Protein AF-0000000076127434 (afdb_homodimer)

Structure (mmCIF, N/CA/C/O backbone):
data_AF-0000000076127434-model_v1
#
loop_
_entity.id
_entity.type
_entity.pdbx_description
1 polymer 'B box-type domain-containing protein'
#
loop_
_atom_site.group_PDB
_atom_site.id
_atom_site.type_symbol
_atom_site.label_atom_id
_atom_site.label_alt_id
_atom_site.label_comp_id
_atom_site.label_asym_id
_atom_site.label_entity_id
_atom_site.label_seq_id
_atom_site.pdbx_PDB_ins_code
_atom_site.Cartn_x
_atom_site.Cartn_y
_atom_site.Cartn_z
_atom_site.occupancy
_atom_site.B_iso_or_equiv
_atom_site.auth_seq_id
_atom_site.auth_comp_id
_atom_site.auth_asym_id
_atom_site.auth_atom_id
_atom_site.pdbx_PDB_model_num
ATOM 1 N N . MET A 1 1 ? 1.426 72 14.664 1 30.75 1 MET A N 1
ATOM 2 C CA . MET A 1 1 ? 2.566 72.688 14.094 1 30.75 1 MET A CA 1
ATOM 3 C C . MET A 1 1 ? 3.863 72.25 14.789 1 30.75 1 MET A C 1
ATOM 5 O O . MET A 1 1 ? 3.891 72.125 16 1 30.75 1 MET A O 1
ATOM 9 N N . GLU A 1 2 ? 4.684 71.562 14.18 1 40.28 2 GLU A N 1
ATOM 10 C CA . GLU A 1 2 ? 6.109 71.375 14.445 1 40.28 2 GLU A CA 1
ATOM 11 C C . GLU A 1 2 ? 6.719 72.625 15.047 1 40.28 2 GLU A C 1
ATOM 13 O O . GLU A 1 2 ? 6.477 73.75 14.547 1 40.28 2 GLU A O 1
ATOM 18 N N . ASN A 1 3 ? 6.727 72.812 16.203 1 47.69 3 ASN A N 1
ATOM 19 C CA . ASN A 1 3 ? 7.582 73.938 16.578 1 47.69 3 ASN A CA 1
ATOM 20 C C . ASN A 1 3 ? 8.797 74.062 15.656 1 47.69 3 ASN A C 1
ATOM 22 O O . ASN A 1 3 ? 9.758 73.25 15.812 1 47.69 3 ASN A O 1
ATOM 26 N N . SER A 1 4 ? 8.641 74.438 14.625 1 56.78 4 SER A N 1
ATOM 27 C CA . SER A 1 4 ? 9.57 74.562 13.508 1 56.78 4 SER A CA 1
ATOM 28 C C . SER A 1 4 ? 10.703 75.562 13.836 1 56.78 4 SER A C 1
ATOM 30 O O . SER A 1 4 ? 11.773 75.438 13.227 1 56.78 4 SER A O 1
ATOM 32 N N . GLN A 1 5 ? 10.516 76.375 14.867 1 68.19 5 GLN A N 1
ATOM 33 C CA . GLN A 1 5 ? 11.602 77.312 15.039 1 68.19 5 GLN A CA 1
ATOM 34 C C . GLN A 1 5 ? 11.914 77.562 16.516 1 68.19 5 GLN A C 1
ATOM 36 O O . GLN A 1 5 ? 11.039 77.375 17.375 1 68.19 5 GLN A O 1
ATOM 41 N N . CYS A 1 6 ? 13.07 77.625 16.812 1 78.69 6 CYS A N 1
ATOM 42 C CA . CYS A 1 6 ? 13.516 78.062 18.141 1 78.69 6 CYS A CA 1
ATOM 43 C C . CYS A 1 6 ? 12.844 79.312 18.562 1 78.69 6 CYS A C 1
ATOM 45 O O . CYS A 1 6 ? 12.938 80.375 17.859 1 78.69 6 CYS A O 1
ATOM 47 N N . GLU A 1 7 ? 12.125 79.312 19.656 1 76.31 7 GLU A N 1
ATOM 48 C CA . GLU A 1 7 ? 11.297 80.438 20.078 1 76.31 7 GLU A CA 1
ATOM 49 C C . GLU A 1 7 ? 12.148 81.688 20.328 1 76.31 7 GLU A C 1
ATOM 51 O O . GLU A 1 7 ? 11.82 82.812 19.859 1 76.31 7 GLU A O 1
ATOM 56 N N . PRO A 1 8 ? 13.164 81.5 21.062 1 80.88 8 PRO A N 1
ATOM 57 C CA . PRO A 1 8 ? 14 82.688 21.25 1 80.88 8 PRO A CA 1
ATOM 58 C C . PRO A 1 8 ? 14.602 83.188 19.938 1 80.88 8 PRO A C 1
ATOM 60 O O . PRO A 1 8 ? 14.734 84.438 19.75 1 80.88 8 PRO A O 1
ATOM 63 N N . CYS A 1 9 ? 14.828 82.312 19.094 1 81 9 CYS A N 1
ATOM 64 C CA . CYS A 1 9 ? 15.391 82.688 17.797 1 81 9 CYS A CA 1
ATOM 65 C C . CYS A 1 9 ? 14.328 83.312 16.922 1 81 9 CYS A C 1
ATOM 67 O O . CYS A 1 9 ? 14.617 84.25 16.188 1 81 9 CYS A O 1
ATOM 69 N N . ARG A 1 10 ? 13.227 82.938 16.984 1 78.19 10 ARG A N 1
ATOM 70 C CA . ARG A 1 10 ? 12.133 83.5 16.234 1 78.19 10 ARG A CA 1
ATOM 71 C C . ARG A 1 10 ? 11.922 84.938 16.625 1 78.19 10 ARG A C 1
ATOM 73 O O . ARG A 1 10 ? 11.703 85.812 15.766 1 78.19 10 ARG A O 1
ATOM 80 N N . ALA A 1 11 ? 11.984 85.188 17.875 1 75.56 11 ALA A N 1
ATOM 81 C CA . ALA A 1 11 ? 11.805 86.5 18.391 1 75.56 11 ALA A CA 1
ATOM 82 C C . ALA A 1 11 ? 12.898 87.438 17.859 1 75.56 11 ALA A C 1
ATOM 84 O O . ALA A 1 11 ? 12.711 88.688 17.828 1 75.56 11 ALA A O 1
ATOM 85 N N . ARG A 1 12 ? 14 86.938 17.391 1 81.62 12 ARG A N 1
ATOM 86 C CA . ARG A 1 12 ? 15.109 87.688 16.875 1 81.62 12 ARG A CA 1
ATOM 87 C C . ARG A 1 12 ? 15.227 87.562 15.359 1 81.62 12 ARG A C 1
ATOM 89 O O . ARG A 1 12 ? 16.266 87.875 14.781 1 81.62 12 ARG A O 1
ATOM 96 N N . ASP A 1 13 ? 14.328 86.938 14.703 1 79 13 ASP A N 1
ATOM 97 C CA . ASP A 1 13 ? 14.234 86.812 13.258 1 79 13 ASP A CA 1
ATOM 98 C C . ASP A 1 13 ? 15.281 85.812 12.742 1 79 13 ASP A C 1
ATOM 100 O O . ASP A 1 13 ? 15.852 86 11.672 1 79 13 ASP A O 1
ATOM 104 N N . LYS A 1 14 ? 15.594 84.875 13.625 1 78.31 14 LYS A N 1
ATOM 105 C CA . LYS A 1 14 ? 16.438 83.75 13.203 1 78.31 14 LYS A CA 1
ATOM 106 C C . LYS A 1 14 ? 15.648 82.5 13.109 1 78.31 14 LYS A C 1
ATOM 108 O O . LYS A 1 14 ? 14.719 82.25 13.891 1 78.31 14 LYS A O 1
ATOM 113 N N . ASN A 1 15 ? 15.961 81.688 12.086 1 76.94 15 ASN A N 1
ATOM 114 C CA . ASN A 1 15 ? 15.227 80.438 11.836 1 76.94 15 ASN A CA 1
ATOM 115 C C . ASN A 1 15 ? 16.078 79.25 12.156 1 76.94 15 ASN A C 1
ATOM 117 O O . ASN A 1 15 ? 16.609 78.562 11.25 1 76.94 15 ASN A O 1
ATOM 121 N N . ASN A 1 16 ? 16.297 79 13.469 1 80 16 ASN A N 1
ATOM 122 C CA . ASN A 1 16 ? 17.016 77.75 13.852 1 80 16 ASN A CA 1
ATOM 123 C C . ASN A 1 16 ? 16.062 76.625 14.227 1 80 16 ASN A C 1
ATOM 125 O O . ASN A 1 16 ? 14.977 76.875 14.758 1 80 16 ASN A O 1
ATOM 129 N N . THR A 1 17 ? 16.438 75.5 13.922 1 80.75 17 THR A N 1
ATOM 130 C CA . THR A 1 17 ? 15.664 74.312 14.234 1 80.75 17 THR A CA 1
ATOM 131 C C . THR A 1 17 ? 15.836 73.938 15.703 1 80.75 17 THR A C 1
ATOM 133 O O . THR A 1 17 ? 16.953 73.812 16.203 1 80.75 17 THR A O 1
ATOM 136 N N . PRO A 1 18 ? 14.695 73.75 16.422 1 79.69 18 PRO A N 1
ATOM 137 C CA . PRO A 1 18 ? 14.828 73.375 17.828 1 79.69 18 PRO A CA 1
ATOM 138 C C . PRO A 1 18 ? 15.328 72 18.031 1 79.69 18 PRO A C 1
ATOM 140 O O . PRO A 1 18 ? 14.969 71.062 17.266 1 79.69 18 PRO A O 1
ATOM 143 N N . THR A 1 19 ? 16.266 71.812 18.969 1 80.06 19 THR A N 1
ATOM 144 C CA . THR A 1 19 ? 16.828 70.5 19.297 1 80.06 19 THR A CA 1
ATOM 145 C C . THR A 1 19 ? 16.453 70.062 20.703 1 80.06 19 THR A C 1
ATOM 147 O O . THR A 1 19 ? 16.422 68.875 21.016 1 80.06 19 THR A O 1
ATOM 150 N N . TYR A 1 20 ? 16.172 71.188 21.547 1 77.56 20 TYR A N 1
ATOM 151 C CA . TYR A 1 20 ? 15.852 70.875 22.938 1 77.56 20 TYR A CA 1
ATOM 152 C C . TYR A 1 20 ? 14.578 71.562 23.375 1 77.56 20 TYR A C 1
ATOM 154 O O . TYR A 1 20 ? 14.156 72.562 22.75 1 77.56 20 TYR A O 1
ATOM 162 N N . TRP A 1 21 ? 13.836 71 24.344 1 73.44 21 TRP A N 1
ATOM 163 C CA . TRP A 1 21 ? 12.656 71.625 24.984 1 73.44 21 TRP A CA 1
ATOM 164 C C . TRP A 1 21 ? 12.93 71.875 26.469 1 73.44 21 TRP A C 1
ATOM 166 O O . TRP A 1 21 ? 13.367 71 27.203 1 73.44 21 TRP A O 1
ATOM 176 N N . CYS A 1 22 ? 12.734 73.125 26.844 1 73.62 22 CYS A N 1
ATOM 177 C CA . CYS A 1 22 ? 12.836 73.5 28.266 1 73.62 22 CYS A CA 1
ATOM 178 C C . CYS A 1 22 ? 11.508 73.25 28.969 1 73.62 22 CYS A C 1
ATOM 180 O O . CYS A 1 22 ? 10.508 73.875 28.656 1 73.62 22 CYS A O 1
ATOM 182 N N . VAL A 1 23 ? 11.484 72.438 29.984 1 67.44 23 VAL A N 1
ATOM 183 C CA . VAL A 1 23 ? 10.281 72.062 30.688 1 67.44 23 VAL A CA 1
ATOM 184 C C . VAL A 1 23 ? 9.695 73.25 31.453 1 67.44 23 VAL A C 1
ATOM 186 O O . VAL A 1 23 ? 8.477 73.375 31.516 1 67.44 23 VAL A O 1
ATOM 189 N N . ILE A 1 24 ? 10.539 74 31.969 1 63.59 24 ILE A N 1
ATOM 190 C CA . ILE A 1 24 ? 10.102 75.125 32.844 1 63.59 24 ILE A CA 1
ATOM 191 C C . ILE A 1 24 ? 9.625 76.312 31.984 1 63.59 24 ILE A C 1
ATOM 193 O O . ILE A 1 24 ? 8.547 76.812 32.219 1 63.59 24 ILE A O 1
ATOM 197 N N . CYS A 1 25 ? 10.336 76.562 30.953 1 69.06 25 CYS A N 1
ATOM 198 C CA . CYS A 1 25 ? 9.984 77.688 30.125 1 69.06 25 CYS A CA 1
ATOM 199 C C . CYS A 1 25 ? 8.953 77.312 29.078 1 69.06 25 CYS A C 1
ATOM 201 O O . CYS A 1 25 ? 8.344 78.188 28.453 1 69.06 25 CYS A O 1
ATOM 203 N N . GLU A 1 26 ? 8.805 76 28.891 1 68.25 26 GLU A N 1
ATOM 204 C CA . GLU A 1 26 ? 7.918 75.5 27.859 1 68.25 26 GLU A CA 1
ATOM 205 C C . GLU A 1 26 ? 8.242 76.062 26.484 1 68.25 26 GLU A C 1
ATOM 207 O O . GLU A 1 26 ? 7.352 76.5 25.766 1 68.25 26 GLU A O 1
ATOM 212 N N . GLU A 1 27 ? 9.531 76.125 26.266 1 72.62 27 GLU A N 1
ATOM 213 C CA . GLU A 1 27 ? 9.984 76.688 25 1 72.62 27 GLU A CA 1
ATOM 214 C C . GLU A 1 27 ? 10.938 75.75 24.281 1 72.62 27 GLU A C 1
ATOM 216 O O . GLU A 1 27 ? 11.719 75 24.906 1 72.62 27 GLU A O 1
ATOM 221 N N . ALA A 1 28 ? 10.844 75.75 22.875 1 74.94 28 ALA A N 1
ATOM 222 C CA . ALA A 1 28 ? 11.781 75 22.031 1 74.94 28 ALA A CA 1
ATOM 223 C C . ALA A 1 28 ? 13.055 75.812 21.797 1 74.94 28 ALA A C 1
ATOM 225 O O . ALA A 1 28 ? 12.992 77 21.453 1 74.94 28 ALA A O 1
ATOM 226 N N . LEU A 1 29 ? 14.125 75.188 22.109 1 81 29 LEU A N 1
ATOM 227 C CA . LEU A 1 29 ? 15.414 75.812 22.016 1 81 29 LEU A CA 1
ATOM 228 C C . LEU A 1 29 ? 16.312 75.125 21.016 1 81 29 LEU A C 1
ATOM 230 O O . LEU A 1 29 ? 16.328 73.875 20.922 1 81 29 LEU A O 1
ATOM 234 N N . CYS A 1 30 ? 16.875 75.938 20.172 1 84.19 30 CYS A N 1
ATOM 235 C CA . CYS A 1 30 ? 17.922 75.375 19.312 1 84.19 30 CYS A CA 1
ATOM 236 C C . CYS A 1 30 ? 19.172 75.062 20.125 1 84.19 30 CYS A C 1
ATOM 238 O O . CYS A 1 30 ? 19.219 75.312 21.328 1 84.19 30 CYS A O 1
ATOM 240 N N . LEU A 1 31 ? 20.141 74.438 19.469 1 86.81 31 LEU A N 1
ATOM 241 C CA . LEU A 1 31 ? 21.359 74 20.172 1 86.81 31 LEU A CA 1
ATOM 242 C C . LEU A 1 31 ? 22.016 75.188 20.844 1 86.81 31 LEU A C 1
ATOM 244 O O . LEU A 1 31 ? 22.406 75.125 22.016 1 86.81 31 LEU A O 1
ATOM 248 N N . GLU A 1 32 ? 22.062 76.312 20.188 1 86.69 32 GLU A N 1
ATOM 249 C CA . GLU A 1 32 ? 22.703 77.562 20.703 1 86.69 32 GLU A CA 1
ATOM 250 C C . GLU A 1 32 ? 21.922 78.125 21.875 1 86.69 32 GLU A C 1
ATOM 252 O O . GLU A 1 32 ? 22.5 78.5 22.906 1 86.69 32 GLU A O 1
ATOM 257 N N . CYS A 1 33 ? 20.656 78.188 21.703 1 87.06 33 CYS A N 1
ATOM 258 C CA . CYS A 1 33 ? 19.812 78.75 22.75 1 87.06 33 CYS A CA 1
ATOM 259 C C . CYS A 1 33 ? 19.781 77.875 23.984 1 87.06 33 CYS A C 1
ATOM 261 O O . CYS A 1 33 ? 19.672 78.375 25.109 1 87.06 33 CYS A O 1
ATOM 263 N N . SER A 1 34 ? 19.922 76.562 23.719 1 86.69 34 SER A N 1
ATOM 264 C CA . SER A 1 34 ? 19.953 75.688 24.859 1 86.69 34 SER A CA 1
ATOM 265 C C . SER A 1 34 ? 21.219 75.875 25.688 1 86.69 34 SER A C 1
ATOM 267 O O . SER A 1 34 ? 21.172 75.812 26.906 1 86.69 34 SER A O 1
ATOM 269 N N . GLU A 1 35 ? 22.234 76.125 24.984 1 86.56 35 GLU A N 1
ATOM 270 C CA . GLU A 1 35 ? 23.484 76.375 25.688 1 86.56 35 GLU A CA 1
ATOM 271 C C . GLU A 1 35 ? 23.391 77.688 26.5 1 86.56 35 GLU A C 1
ATOM 273 O O . GLU A 1 35 ? 23.875 77.75 27.641 1 86.56 35 GLU A O 1
ATOM 278 N N . HIS A 1 36 ? 22.781 78.625 25.953 1 85.94 36 HIS A N 1
ATOM 279 C CA . HIS A 1 36 ? 22.578 79.875 26.688 1 85.94 36 HIS A CA 1
ATOM 280 C C . HIS A 1 36 ? 21.656 79.688 27.875 1 85.94 36 HIS A C 1
ATOM 282 O O . HIS A 1 36 ? 21.906 80.25 28.953 1 85.94 36 HIS A O 1
ATOM 288 N N . HIS A 1 37 ? 20.625 78.875 27.75 1 83.31 37 HIS A N 1
ATOM 289 C CA . HIS A 1 37 ? 19.656 78.562 28.797 1 83.31 37 HIS A CA 1
ATOM 290 C C . HIS A 1 37 ? 20.328 77.875 29.969 1 83.31 37 HIS A C 1
ATOM 292 O O . HIS A 1 37 ? 20 78.125 31.125 1 83.31 37 HIS A O 1
ATOM 298 N N . ARG A 1 38 ? 21.328 77.125 29.656 1 85.06 38 ARG A N 1
ATOM 299 C CA . ARG A 1 38 ? 22.031 76.312 30.672 1 85.06 38 ARG A CA 1
ATOM 300 C C . ARG A 1 38 ? 23 77.188 31.453 1 85.06 38 ARG A C 1
ATOM 302 O O . ARG A 1 38 ? 23.344 76.875 32.594 1 85.06 38 ARG A O 1
ATOM 309 N N . VAL A 1 39 ? 23.328 78.312 30.859 1 82.19 39 VAL A N 1
ATOM 310 C CA . VAL A 1 39 ? 24.359 79.125 31.484 1 82.19 39 VAL A CA 1
ATOM 311 C C . VAL A 1 39 ? 23.703 80.25 32.281 1 82.19 39 VAL A C 1
ATOM 313 O O . VAL A 1 39 ? 24.281 80.75 33.25 1 82.19 39 VAL A O 1
ATOM 316 N N . GLN A 1 40 ? 22.531 80.562 31.938 1 80.38 40 GLN A N 1
ATOM 317 C CA . GLN A 1 40 ? 21.844 81.625 32.656 1 80.38 40 GLN A CA 1
ATOM 318 C C . GLN A 1 40 ? 21.422 81.188 34.062 1 80.38 40 GLN A C 1
ATOM 320 O O . GLN A 1 40 ? 20.906 80.125 34.219 1 80.38 40 GLN A O 1
ATOM 325 N N . LYS A 1 41 ? 21.625 82.062 35.062 1 79 41 LYS A N 1
ATOM 326 C CA . LYS A 1 41 ? 21.297 81.75 36.438 1 79 41 LYS A CA 1
ATOM 327 C C . LYS A 1 41 ? 19.797 81.5 36.594 1 79 41 LYS A C 1
ATOM 329 O O . LYS A 1 41 ? 19.422 80.562 37.344 1 79 41 LYS A O 1
ATOM 334 N N . ILE A 1 42 ? 18.906 82.062 35.875 1 79.94 42 ILE A N 1
ATOM 335 C CA . ILE A 1 42 ? 17.453 81.938 36.031 1 79.94 42 ILE A CA 1
ATOM 336 C C . ILE A 1 42 ? 16.953 80.625 35.406 1 79.94 42 ILE A C 1
ATOM 338 O O . ILE A 1 42 ? 15.953 80.062 35.875 1 79.94 42 ILE A O 1
ATOM 342 N N . SER A 1 43 ? 17.781 80.125 34.438 1 78.62 43 SER A N 1
ATOM 343 C CA . SER A 1 43 ? 17.234 79 33.719 1 78.62 43 SER A CA 1
ATOM 344 C C . SER A 1 43 ? 18.156 77.75 33.812 1 78.62 43 SER A C 1
ATOM 346 O O . SER A 1 43 ? 17.828 76.688 33.312 1 78.62 43 SER A O 1
ATOM 348 N N . ARG A 1 44 ? 19.234 77.875 34.469 1 80.62 44 ARG A N 1
ATOM 349 C CA . ARG A 1 44 ? 20.234 76.875 34.562 1 80.62 44 ARG A CA 1
ATOM 350 C C . ARG A 1 44 ? 19.672 75.562 35.188 1 80.62 44 ARG A C 1
ATOM 352 O O . ARG A 1 44 ? 20.109 74.5 34.875 1 80.62 44 ARG A O 1
ATOM 359 N N . SER A 1 45 ? 18.734 75.75 36.031 1 75 45 SER A N 1
ATOM 360 C CA . SER A 1 45 ? 18.156 74.625 36.719 1 75 45 SER A CA 1
ATOM 361 C C . SER A 1 45 ? 17.031 74 35.875 1 75 45 SER A C 1
ATOM 363 O O . SER A 1 45 ? 16.469 72.938 36.281 1 75 45 SER A O 1
ATOM 365 N N . HIS A 1 46 ? 16.781 74.625 34.812 1 75.38 46 HIS A N 1
ATOM 366 C CA . HIS A 1 46 ? 15.695 74.062 34 1 75.38 46 HIS A CA 1
ATOM 367 C C . HIS A 1 46 ? 16.109 72.812 33.312 1 75.38 46 HIS A C 1
ATOM 369 O O . HIS A 1 46 ? 17.25 72.688 32.844 1 75.38 46 HIS A O 1
ATOM 375 N N . GLU A 1 47 ? 15.312 71.812 33.312 1 72.06 47 GLU A N 1
ATOM 376 C CA . GLU A 1 47 ? 15.57 70.562 32.625 1 72.06 47 GLU A CA 1
ATOM 377 C C . GLU A 1 47 ? 15.273 70.688 31.125 1 72.06 47 GLU A C 1
ATOM 379 O O . GLU A 1 47 ? 14.164 71.062 30.734 1 72.06 47 GLU A O 1
ATOM 384 N N . LEU A 1 48 ? 16.406 70.5 30.344 1 73.81 48 LEU A N 1
ATOM 385 C CA . LEU A 1 48 ? 16.266 70.562 28.891 1 73.81 48 LEU A CA 1
ATOM 386 C C . LEU A 1 48 ? 16.156 69.125 28.328 1 73.81 48 LEU A C 1
ATOM 388 O O . LEU A 1 48 ? 17 68.25 28.625 1 73.81 48 LEU A O 1
ATOM 392 N N . LEU A 1 49 ? 15.055 68.812 27.75 1 69.06 49 LEU A N 1
ATOM 393 C CA . LEU A 1 49 ? 14.805 67.5 27.156 1 69.06 49 LEU A CA 1
ATOM 394 C C . LEU A 1 49 ? 15.031 67.5 25.656 1 69.06 49 LEU A C 1
ATOM 396 O O . LEU A 1 49 ? 14.906 68.562 25.016 1 69.06 49 LEU A O 1
ATOM 400 N N . ASP A 1 50 ? 15.617 66.438 25.172 1 69.88 50 ASP A N 1
ATOM 401 C CA . ASP A 1 50 ? 15.711 66.312 23.719 1 69.88 50 ASP A CA 1
ATOM 402 C C . ASP A 1 50 ? 14.359 66.562 23.047 1 69.88 50 ASP A C 1
ATOM 404 O O . ASP A 1 50 ? 13.344 66 23.484 1 69.88 50 ASP A O 1
ATOM 408 N N . ILE A 1 51 ? 14.43 67.562 22.219 1 62.44 51 ILE A N 1
ATOM 409 C CA . ILE A 1 51 ? 13.188 68 21.594 1 62.44 51 ILE A CA 1
ATOM 410 C C . ILE A 1 51 ? 12.43 66.75 21.047 1 62.44 51 ILE A C 1
ATOM 412 O O . ILE A 1 51 ? 11.203 66.812 20.953 1 62.44 51 ILE A O 1
ATOM 416 N N . LYS A 1 52 ? 13.398 65.812 20.734 1 60.59 52 LYS A N 1
ATOM 417 C CA . LYS A 1 52 ? 12.773 64.562 20.25 1 60.59 52 LYS A CA 1
ATOM 418 C C . LYS A 1 52 ? 11.992 63.844 21.344 1 60.59 52 LYS A C 1
ATOM 420 O O . LYS A 1 52 ? 11.062 63.094 21.062 1 60.59 52 LYS A O 1
ATOM 425 N N . ILE A 1 53 ? 12.492 64.125 22.547 1 53.19 53 ILE A N 1
ATOM 426 C CA . ILE A 1 53 ? 11.891 63.469 23.703 1 53.19 53 ILE A CA 1
ATOM 427 C C . ILE A 1 53 ? 10.859 64.375 24.344 1 53.19 53 ILE A C 1
ATOM 429 O O . ILE A 1 53 ? 10.25 64.062 25.359 1 53.19 53 ILE A O 1
ATOM 433 N N . LYS A 1 54 ? 10.812 65.562 23.953 1 49.16 54 LYS A N 1
ATOM 434 C CA . LYS A 1 54 ? 9.922 66.625 24.5 1 49.16 54 LYS A CA 1
ATOM 435 C C . LYS A 1 54 ? 8.594 66 24.938 1 49.16 54 LYS A C 1
ATOM 437 O O . LYS A 1 54 ? 7.965 65.25 24.188 1 49.16 54 LYS A O 1
ATOM 442 N N . PRO A 1 55 ? 8.445 65.812 26.125 1 46.38 55 PRO A N 1
ATOM 443 C CA . PRO A 1 55 ? 7.059 65.5 26.453 1 46.38 55 PRO A CA 1
ATOM 444 C C . PRO A 1 55 ? 6.062 66.125 25.484 1 46.38 55 PRO A C 1
ATOM 446 O O . PRO A 1 55 ? 4.891 65.75 25.453 1 46.38 55 PRO A O 1
ATOM 449 N N . MET A 1 56 ? 6.527 67.312 25.109 1 43.44 56 MET A N 1
ATOM 450 C CA . MET A 1 56 ? 5.648 68.125 24.297 1 43.44 56 MET A CA 1
ATOM 451 C C . MET A 1 56 ? 5.281 67.438 22.984 1 43.44 56 MET A C 1
ATOM 453 O O . MET A 1 56 ? 4.477 67.938 22.203 1 43.44 56 MET A O 1
ATOM 457 N N . ASN A 1 57 ? 6.168 66.625 22.641 1 41.16 57 ASN A N 1
ATOM 458 C CA . ASN A 1 57 ? 5.609 66 21.453 1 41.16 57 ASN A CA 1
ATOM 459 C C . ASN A 1 57 ? 4.223 65.438 21.719 1 41.16 57 ASN A C 1
ATOM 461 O O . ASN A 1 57 ? 3.727 64.625 20.953 1 41.16 57 ASN A O 1
ATOM 465 N N . ILE A 1 58 ? 4.043 65.312 22.922 1 44.31 58 ILE A N 1
ATOM 466 C CA . ILE A 1 58 ? 2.621 65.312 23.234 1 44.31 58 ILE A CA 1
ATOM 467 C C . ILE A 1 58 ? 1.94 66.438 22.516 1 44.31 58 ILE A C 1
ATOM 469 O O . ILE A 1 58 ? 2.207 67.625 22.828 1 44.31 58 ILE A O 1
ATOM 473 N N . ASN A 1 59 ? 2.094 66.625 21.453 1 41 59 ASN A N 1
ATOM 474 C CA . ASN A 1 59 ? 1.091 67.562 20.875 1 41 59 ASN A CA 1
ATOM 475 C C . ASN A 1 59 ? -0.04 67.812 21.859 1 41 59 ASN A C 1
ATOM 477 O O . ASN A 1 59 ? -1.131 67.25 21.734 1 41 59 ASN A O 1
ATOM 481 N N . ILE A 1 60 ? 0.132 67.625 22.938 1 43.19 60 ILE A N 1
ATOM 482 C CA . ILE A 1 60 ? -0.889 68.125 23.859 1 43.19 60 ILE A CA 1
ATOM 483 C C . ILE A 1 60 ? -1.247 69.562 23.516 1 43.19 60 ILE A C 1
ATOM 485 O O . ILE A 1 60 ? -2.08 70.188 24.188 1 43.19 60 ILE A O 1
ATOM 489 N N . SER A 1 61 ? -0.224 70.188 23.125 1 41.53 61 SER A N 1
ATOM 490 C CA . SER A 1 61 ? -0.455 71.562 22.656 1 41.53 61 SER A CA 1
ATOM 491 C C . SER A 1 61 ? -1.74 71.625 21.844 1 41.53 61 SER A C 1
ATOM 493 O O . SER A 1 61 ? -2.143 72.75 21.422 1 41.53 61 SER A O 1
ATOM 495 N N . ASP A 1 62 ? -1.906 70.688 21.109 1 47.34 62 ASP A N 1
ATOM 496 C CA . ASP A 1 62 ? -3.111 70.688 20.281 1 47.34 62 ASP A CA 1
ATOM 497 C C . ASP A 1 62 ? -4.359 70.875 21.141 1 47.34 62 ASP A C 1
ATOM 499 O O . ASP A 1 62 ? -5.469 70.562 20.719 1 47.34 62 ASP A O 1
ATOM 503 N N . GLN A 1 63 ? -4.012 71.188 22.281 1 55.41 63 GLN A N 1
ATOM 504 C CA . GLN A 1 63 ? -5.039 71.562 23.25 1 55.41 63 GLN A CA 1
ATOM 505 C C . GLN A 1 63 ? -5.758 72.875 22.828 1 55.41 63 GLN A C 1
ATOM 507 O O . GLN A 1 63 ? -5.871 73.812 23.625 1 55.41 63 GLN A O 1
ATOM 512 N N . ARG A 1 64 ? -5.453 72.875 21.672 1 67.25 64 ARG A N 1
ATOM 513 C CA . ARG A 1 64 ? -6.211 74 21.141 1 67.25 64 ARG A CA 1
ATOM 514 C C . ARG A 1 64 ? -7.586 73.562 20.656 1 67.25 64 ARG A C 1
ATOM 516 O O . ARG A 1 64 ? -7.777 72.375 20.312 1 67.25 64 ARG A O 1
ATOM 523 N N . CYS A 1 65 ? -8.258 74.312 20.828 1 76.62 65 CYS A N 1
ATOM 524 C CA . CYS A 1 65 ? -9.648 74.062 20.484 1 76.62 65 CYS A CA 1
ATOM 525 C C . CYS A 1 65 ? -9.797 73.875 18.969 1 76.62 65 CYS A C 1
ATOM 527 O O . CYS A 1 65 ? -9.484 74.75 18.188 1 76.62 65 CYS A O 1
ATOM 529 N N . SER A 1 66 ? -10.117 72.75 18.562 1 72.38 66 SER A N 1
ATOM 530 C CA . SER A 1 66 ? -10.312 72.438 17.141 1 72.38 66 SER A CA 1
ATOM 531 C C . SER A 1 66 ? -11.484 73.188 16.562 1 72.38 66 SER A C 1
ATOM 533 O O . SER A 1 66 ? -11.531 73.438 15.359 1 72.38 66 SER A O 1
ATOM 535 N N . GLU A 1 67 ? -12.359 73.625 17.375 1 79.62 67 GLU A N 1
ATOM 536 C CA . GLU A 1 67 ? -13.57 74.312 16.938 1 79.62 67 GLU A CA 1
ATOM 537 C C . GLU A 1 67 ? -13.305 75.75 16.703 1 79.62 67 GLU A C 1
ATOM 539 O O . GLU A 1 67 ? -13.961 76.375 15.883 1 79.62 67 GLU A O 1
ATOM 544 N N . HIS A 1 68 ? -12.336 76.312 17.484 1 81.19 68 HIS A N 1
ATOM 545 C CA . HIS A 1 68 ? -12.156 77.75 17.453 1 81.19 68 HIS A CA 1
ATOM 546 C C . HIS A 1 68 ? -10.711 78.125 17.125 1 81.19 68 HIS A C 1
ATOM 548 O O . HIS A 1 68 ? -9.969 78.562 18.016 1 81.19 68 HIS A O 1
ATOM 554 N N . ASP A 1 69 ? -10.312 78.125 15.867 1 74.38 69 ASP A N 1
ATOM 555 C CA . ASP A 1 69 ? -9.07 78.625 15.258 1 74.38 69 ASP A CA 1
ATOM 556 C C . ASP A 1 69 ? -7.863 78.25 16.109 1 74.38 69 ASP A C 1
ATOM 558 O O . ASP A 1 69 ? -6.996 79.062 16.391 1 74.38 69 ASP A O 1
ATOM 562 N N . ASN A 1 70 ? -7.977 77.25 16.781 1 71.44 70 ASN A N 1
ATOM 563 C CA . ASN A 1 70 ? -6.844 76.688 17.5 1 71.44 70 ASN A CA 1
ATOM 564 C C . ASN A 1 70 ? -6.496 77.5 18.734 1 71.44 70 ASN A C 1
ATOM 566 O O . ASN A 1 70 ? -5.316 77.688 19.031 1 71.44 70 ASN A O 1
ATOM 570 N N . LEU A 1 71 ? -7.504 78 19.438 1 77.31 71 LEU A N 1
ATOM 571 C CA . LEU A 1 71 ? -7.305 78.75 20.688 1 77.31 71 LEU A CA 1
ATOM 572 C C . LEU A 1 71 ? -6.887 77.75 21.797 1 77.31 71 LEU A C 1
ATOM 574 O O . LEU A 1 71 ? -7.289 76.625 21.812 1 77.31 71 LEU A O 1
ATOM 578 N N . PRO A 1 72 ? -5.996 78.312 22.656 1 76.75 72 PRO A N 1
ATOM 579 C CA . PRO A 1 72 ? -5.605 77.438 23.797 1 76.75 72 PRO A CA 1
ATOM 580 C C . PRO A 1 72 ? -6.766 77.188 24.75 1 76.75 72 PRO A C 1
ATOM 582 O O . PRO A 1 72 ? -7.688 78 24.859 1 76.75 72 PRO A O 1
ATOM 585 N N . PHE A 1 73 ? -6.656 76 25.328 1 82.38 73 PHE A N 1
ATOM 586 C CA . PHE A 1 73 ? -7.645 75.625 26.344 1 82.38 73 PHE A CA 1
ATOM 587 C C . PHE A 1 73 ? -7.316 76.312 27.656 1 82.38 73 PHE A C 1
ATOM 589 O O . PHE A 1 73 ? -6.328 76 28.312 1 82.38 73 PHE A O 1
ATOM 596 N N . GLU A 1 74 ? -8.148 77.25 28.016 1 84.25 74 GLU A N 1
ATOM 597 C CA . GLU A 1 74 ? -7.895 78 29.234 1 84.25 74 GLU A CA 1
ATOM 598 C C . GLU A 1 74 ? -8.852 77.625 30.344 1 84.25 74 GLU A C 1
ATOM 600 O O . GLU A 1 74 ? -8.602 77.875 31.516 1 84.25 74 GLU A O 1
ATOM 605 N N . TYR A 1 75 ? -9.883 76.938 29.922 1 89.06 75 TYR A N 1
ATOM 606 C CA . TYR A 1 75 ? -10.914 76.625 30.906 1 89.06 75 TYR A CA 1
ATOM 607 C C . TYR A 1 75 ? -11.289 75.188 30.844 1 89.06 75 TYR A C 1
ATOM 609 O O . TYR A 1 75 ? -10.977 74.5 29.875 1 89.06 75 TYR A O 1
ATOM 617 N N . PHE A 1 76 ? -11.75 74.688 31.938 1 90.81 76 PHE A N 1
ATOM 618 C CA . PHE A 1 76 ? -12.289 73.312 32.062 1 90.81 76 PHE A CA 1
ATOM 619 C C . PHE A 1 76 ? -13.727 73.375 32.531 1 90.81 76 PHE A C 1
ATOM 621 O O . PHE A 1 76 ? -14.031 74 33.562 1 90.81 76 PHE A O 1
ATOM 628 N N . CYS A 1 77 ? -14.633 72.875 31.734 1 91.06 77 CYS A N 1
ATOM 629 C CA . CYS A 1 77 ? -16.031 72.75 32.125 1 91.06 77 CYS A CA 1
ATOM 630 C C . CYS A 1 77 ? -16.266 71.438 32.906 1 91.06 77 CYS A C 1
ATOM 632 O O . CYS A 1 77 ? -16.219 70.375 32.344 1 91.06 77 CYS A O 1
ATOM 634 N N . VAL A 1 78 ? -16.578 71.5 34.156 1 87.31 78 VAL A N 1
ATOM 635 C CA . VAL A 1 78 ? -16.766 70.312 35.031 1 87.31 78 VAL A CA 1
ATOM 636 C C . VAL A 1 78 ? -18.062 69.625 34.656 1 87.31 78 VAL A C 1
ATOM 638 O O . VAL A 1 78 ? -18.109 68.375 34.688 1 87.31 78 VAL A O 1
ATOM 641 N N . ASP A 1 79 ? -18.984 70.375 34.219 1 87.62 79 ASP A N 1
ATOM 642 C CA . ASP A 1 79 ? -20.297 69.812 33.906 1 87.62 79 ASP A CA 1
ATOM 643 C C . ASP A 1 79 ? -20.203 68.938 32.688 1 87.62 79 ASP A C 1
ATOM 645 O O . ASP A 1 79 ? -20.859 67.875 32.625 1 87.62 79 ASP A O 1
ATOM 649 N N . HIS A 1 80 ? -19.422 69.25 31.734 1 87.31 80 HIS A N 1
ATOM 650 C CA . HIS A 1 80 ? -19.312 68.5 30.516 1 87.31 80 HIS A CA 1
ATOM 651 C C . HIS A 1 80 ? -18.016 67.688 30.469 1 87.31 80 HIS A C 1
ATOM 653 O O . HIS A 1 80 ? -17.75 66.938 29.516 1 87.31 80 HIS A O 1
ATOM 659 N N . ASP A 1 81 ? -17.203 67.875 31.469 1 84.75 81 ASP A N 1
ATOM 660 C CA . ASP A 1 81 ? -15.914 67.188 31.547 1 84.75 81 ASP A CA 1
ATOM 661 C C . ASP A 1 81 ? -15.109 67.375 30.266 1 84.75 81 ASP A C 1
ATOM 663 O O . ASP A 1 81 ? -14.672 66.438 29.641 1 84.75 81 ASP A O 1
ATOM 667 N N . SER A 1 82 ? -14.984 68.75 29.938 1 84.69 82 SER A N 1
ATOM 668 C CA . SER A 1 82 ? -14.32 69.062 28.672 1 84.69 82 SER A CA 1
ATOM 669 C C . SER A 1 82 ? -13.508 70.312 28.766 1 84.69 82 SER A C 1
ATOM 671 O O . SER A 1 82 ? -13.867 71.25 29.5 1 84.69 82 SER A O 1
ATOM 673 N N . LEU A 1 83 ? -12.391 70.25 28.016 1 85.31 83 LEU A N 1
ATOM 674 C CA . LEU A 1 83 ? -11.586 71.5 27.891 1 85.31 83 LEU A CA 1
ATOM 675 C C . LEU A 1 83 ? -12.273 72.5 26.969 1 85.31 83 LEU A C 1
ATOM 677 O O . LEU A 1 83 ? -12.906 72.125 25.984 1 85.31 83 LEU A O 1
ATOM 681 N N . CYS A 1 84 ? -12.188 73.75 27.469 1 85.81 84 CYS A N 1
ATOM 682 C CA . CYS A 1 84 ? -12.859 74.812 26.688 1 85.81 84 CYS A CA 1
ATOM 683 C C . CYS A 1 84 ? -11.93 76 26.484 1 85.81 84 CYS A C 1
ATOM 685 O O . CYS A 1 84 ? -11.156 76.375 27.359 1 85.81 84 CYS A O 1
ATOM 687 N N . CYS A 1 85 ? -12.016 76.562 25.234 1 86.12 85 CYS A N 1
ATOM 688 C CA . CYS A 1 85 ? -11.359 77.812 25 1 86.12 85 CYS A CA 1
ATOM 689 C C . CYS A 1 85 ? -12.266 79 25.375 1 86.12 85 CYS A C 1
ATOM 691 O O . CYS A 1 85 ? -13.383 78.75 25.859 1 86.12 85 CYS A O 1
ATOM 693 N N . LYS A 1 86 ? -11.758 80.188 25.25 1 87.25 86 LYS A N 1
ATOM 694 C CA . LYS A 1 86 ? -12.523 81.375 25.641 1 87.25 86 LYS A CA 1
ATOM 695 C C . LYS A 1 86 ? -13.82 81.5 24.828 1 87.25 86 LYS A C 1
ATOM 697 O O . LYS A 1 86 ? -14.867 81.812 25.375 1 87.25 86 LYS A O 1
ATOM 702 N N . GLU A 1 87 ? -13.719 81.062 23.594 1 90.38 87 GLU A N 1
ATOM 703 C CA . GLU A 1 87 ? -14.891 81.188 22.719 1 90.38 87 GLU A CA 1
ATOM 704 C C . GLU A 1 87 ? -15.898 80.062 23.031 1 90.38 87 GLU A C 1
ATOM 706 O O . GLU A 1 87 ? -17.109 80.312 23 1 90.38 87 GLU A O 1
ATOM 711 N N . CYS A 1 88 ? -15.414 78.938 23.406 1 89.44 88 CYS A N 1
ATOM 712 C CA . CYS A 1 88 ? -16.281 77.812 23.797 1 89.44 88 CYS A CA 1
ATOM 713 C C . CYS A 1 88 ? -17.094 78.125 25.031 1 89.44 88 CYS A C 1
ATOM 715 O O . CYS A 1 88 ? -18.281 77.812 25.109 1 89.44 88 CYS A O 1
ATOM 717 N N . GLN A 1 89 ? -16.484 78.812 25.922 1 86.38 89 GLN A N 1
ATOM 718 C CA . GLN A 1 89 ? -17.141 79.188 27.172 1 86.38 89 GLN A CA 1
ATOM 719 C C . GLN A 1 89 ? -18.359 80.062 26.938 1 86.38 89 GLN A C 1
ATOM 721 O O . GLN A 1 89 ? -19.391 79.938 27.578 1 86.38 89 GLN A O 1
ATOM 726 N N . VAL A 1 90 ? -18.156 80.875 25.906 1 87.94 90 VAL A N 1
ATOM 727 C CA . VAL A 1 90 ? -19.219 81.875 25.641 1 87.94 90 VAL A CA 1
ATOM 728 C C . VAL A 1 90 ? -20.281 81.25 24.75 1 87.94 90 VAL A C 1
ATOM 730 O O . VAL A 1 90 ? -21.469 81.562 24.844 1 87.94 90 VAL A O 1
ATOM 733 N N . GLU A 1 91 ? -19.906 80.312 23.953 1 88.88 91 GLU A N 1
ATOM 734 C CA . GLU A 1 91 ? -20.828 79.812 22.938 1 88.88 91 GLU A CA 1
ATOM 735 C C . GLU A 1 91 ? -21.516 78.5 23.422 1 88.88 91 GLU A C 1
ATOM 737 O O . GLU A 1 91 ? -22.75 78.438 23.438 1 88.88 91 GLU A O 1
ATOM 742 N N . SER A 1 92 ? -20.781 77.562 23.844 1 86.62 92 SER A N 1
ATOM 743 C CA . SER A 1 92 ? -21.344 76.25 24.078 1 86.62 92 SER A CA 1
ATOM 744 C C . SER A 1 92 ? -21.469 75.938 25.578 1 86.62 92 SER A C 1
ATOM 746 O O . SER A 1 92 ? -22.219 75.062 25.969 1 86.62 92 SER A O 1
ATOM 748 N N . HIS A 1 93 ? -20.719 76.688 26.422 1 86.75 93 HIS A N 1
ATOM 749 C CA . HIS A 1 93 ? -20.734 76.375 27.844 1 86.75 93 HIS A CA 1
ATOM 750 C C . HIS A 1 93 ? -21.234 77.562 28.672 1 86.75 93 HIS A C 1
ATOM 752 O O . HIS A 1 93 ? -20.875 77.75 29.844 1 86.75 93 HIS A O 1
ATOM 758 N N . ARG A 1 94 ? -21.938 78.438 28.016 1 84.38 94 ARG A N 1
ATOM 759 C CA . ARG A 1 94 ? -22.422 79.688 28.656 1 84.38 94 ARG A CA 1
ATOM 760 C C . ARG A 1 94 ? -23.312 79.312 29.844 1 84.38 94 ARG A C 1
ATOM 762 O O . ARG A 1 94 ? -23.281 80 30.875 1 84.38 94 ARG A O 1
ATOM 769 N N . SER A 1 95 ? -24.016 78.312 29.656 1 87.12 95 SER A N 1
ATOM 770 C CA . SER A 1 95 ? -25 77.938 30.672 1 87.12 95 SER A CA 1
ATOM 771 C C . SER A 1 95 ? -24.422 77.062 31.734 1 87.12 95 SER A C 1
ATOM 773 O O . SER A 1 95 ? -25.094 76.688 32.719 1 87.12 95 SER A O 1
ATOM 775 N N . CYS A 1 96 ? -23.156 76.75 31.547 1 88.25 96 CYS A N 1
ATOM 776 C CA . CYS A 1 96 ? -22.547 75.875 32.531 1 88.25 96 CYS A CA 1
ATOM 777 C C . CYS A 1 96 ? -22.172 76.625 33.812 1 88.25 96 CYS A C 1
ATOM 779 O O . CYS A 1 96 ? -21.719 77.75 33.75 1 88.25 96 CYS A O 1
ATOM 781 N N . GLN A 1 97 ? -22.453 76 34.906 1 84.44 97 GLN A N 1
ATOM 782 C CA . GLN A 1 97 ? -22.297 76.688 36.188 1 84.44 97 GLN A CA 1
ATOM 783 C C . GLN A 1 97 ? -20.906 76.438 36.781 1 84.44 97 GLN A C 1
ATOM 785 O O . GLN A 1 97 ? -20.406 77.312 37.531 1 84.44 97 GLN A O 1
ATOM 790 N N . LYS A 1 98 ? -20.266 75.438 36.406 1 90.56 98 LYS A N 1
ATOM 791 C CA . LYS A 1 98 ? -18.984 75.062 37.031 1 90.56 98 LYS A CA 1
ATOM 792 C C . LYS A 1 98 ? -17.859 75.125 36 1 90.56 98 LYS A C 1
ATOM 794 O O . LYS A 1 98 ? -17.422 74.062 35.531 1 90.56 98 LYS A O 1
ATOM 799 N N . ILE A 1 99 ? -17.469 76.25 35.656 1 91 99 ILE A N 1
ATOM 800 C CA . ILE A 1 99 ? -16.328 76.438 34.781 1 91 99 ILE A CA 1
ATOM 801 C C . ILE A 1 99 ? -15.156 77.062 35.531 1 91 99 ILE A C 1
ATOM 803 O O . ILE A 1 99 ? -15.336 77.938 36.344 1 91 99 ILE A O 1
ATOM 807 N N . MET A 1 100 ? -14.109 76.375 35.438 1 90.19 100 MET A N 1
ATOM 808 C CA . MET A 1 100 ? -12.922 76.875 36.125 1 90.19 100 MET A CA 1
ATOM 809 C C . MET A 1 100 ? -11.727 76.938 35.188 1 90.19 100 MET A C 1
ATOM 811 O O . MET A 1 100 ? -11.75 76.375 34.125 1 90.19 100 MET A O 1
ATOM 815 N N . SER A 1 101 ? -10.711 77.75 35.625 1 90 101 SER A N 1
ATOM 816 C CA . SER A 1 101 ? -9.492 77.875 34.812 1 90 101 SER A CA 1
ATOM 817 C C . SER A 1 101 ? -8.727 76.562 34.844 1 90 101 SER A C 1
ATOM 819 O O . SER A 1 101 ? -8.766 75.812 35.844 1 90 101 SER A O 1
ATOM 821 N N . VAL A 1 102 ? -8.047 76.25 33.75 1 87.75 102 VAL A N 1
ATOM 822 C CA . VAL A 1 102 ? -7.266 75 33.656 1 87.75 102 VAL A CA 1
ATOM 823 C C . VAL A 1 102 ? -6.207 75 34.75 1 87.75 102 VAL A C 1
ATOM 825 O O . VAL A 1 102 ? -5.887 73.938 35.281 1 87.75 102 VAL A O 1
ATOM 828 N N . ASP A 1 103 ? -5.746 76.125 35.156 1 85.12 103 ASP A N 1
ATOM 829 C CA . ASP A 1 103 ? -4.727 76.188 36.188 1 85.12 103 ASP A CA 1
ATOM 830 C C . ASP A 1 103 ? -5.27 75.75 37.562 1 85.12 103 ASP A C 1
ATOM 832 O O . ASP A 1 103 ? -4.559 75.062 38.312 1 85.12 103 ASP A O 1
ATOM 836 N N . ILE A 1 104 ? -6.512 76 37.781 1 90.19 104 ILE A N 1
ATOM 837 C CA . ILE A 1 104 ? -7.145 75.562 39.031 1 90.19 104 ILE A CA 1
ATOM 838 C C . ILE A 1 104 ? -7.535 74.125 38.938 1 90.19 104 ILE A C 1
ATOM 840 O O . ILE A 1 104 ? -7.32 73.375 39.906 1 90.19 104 ILE A O 1
ATOM 844 N N . ALA A 1 105 ? -8.008 73.812 37.812 1 89.31 105 ALA A N 1
ATOM 845 C CA . ALA A 1 105 ? -8.5 72.438 37.625 1 89.31 105 ALA A CA 1
ATOM 846 C C . ALA A 1 105 ? -7.359 71.438 37.656 1 89.31 105 ALA A C 1
ATOM 848 O O . ALA A 1 105 ? -7.559 70.25 38.031 1 89.31 105 ALA A O 1
ATOM 849 N N . SER A 1 106 ? -6.18 71.812 37.281 1 89.75 106 SER A N 1
ATOM 850 C CA . SER A 1 106 ? -5.047 70.875 37.125 1 89.75 106 SER A CA 1
ATOM 851 C C . SER A 1 106 ? -4.352 70.625 38.469 1 89.75 106 SER A C 1
ATOM 853 O O . SER A 1 106 ? -3.531 69.75 38.594 1 89.75 106 SER A O 1
ATOM 855 N N . LYS A 1 107 ? -4.742 71.438 39.406 1 90.88 107 LYS A N 1
ATOM 856 C CA . LYS A 1 107 ? -4.023 71.312 40.656 1 90.88 107 LYS A CA 1
ATOM 857 C C . LYS A 1 107 ? -4.184 69.938 41.281 1 90.88 107 LYS A C 1
ATOM 859 O O . LYS A 1 107 ? -5.305 69.5 41.5 1 90.88 107 LYS A O 1
ATOM 864 N N . GLY A 1 108 ? -3.059 69.188 41.5 1 90.62 108 GLY A N 1
ATOM 865 C CA . GLY A 1 108 ? -3.018 67.938 42.188 1 90.62 108 GLY A CA 1
ATOM 866 C C . GLY A 1 108 ? -3.385 66.75 41.281 1 90.62 108 GLY A C 1
ATOM 867 O O . GLY A 1 108 ? -3.701 65.688 41.75 1 90.62 108 GLY A O 1
ATOM 868 N N . ILE A 1 109 ? -3.416 67 40 1 90.38 109 ILE A N 1
ATOM 869 C CA . ILE A 1 109 ? -3.881 66 39.031 1 90.38 109 ILE A CA 1
ATOM 870 C C . ILE A 1 109 ? -2.943 64.75 39.062 1 90.38 109 ILE A C 1
ATOM 872 O O . ILE A 1 109 ? -3.381 63.625 38.875 1 90.38 109 ILE A O 1
ATOM 876 N N . LYS A 1 110 ? -1.716 65 39.281 1 89.38 110 LYS A N 1
ATOM 877 C CA . LYS A 1 110 ? -0.74 63.906 39.25 1 89.38 110 LYS A CA 1
ATOM 878 C C . LYS A 1 110 ? -1.009 62.906 40.344 1 89.38 110 LYS A C 1
ATOM 880 O O . LYS A 1 110 ? -0.653 61.719 40.219 1 89.38 110 LYS A O 1
ATOM 885 N N . SER A 1 111 ? -1.585 63.375 41.469 1 91.12 111 SER A N 1
ATOM 886 C CA . SER A 1 111 ? -1.933 62.5 42.562 1 91.12 111 SER A CA 1
ATOM 887 C C . SER A 1 111 ? -3.406 62.125 42.531 1 91.12 111 SER A C 1
ATOM 889 O O . SER A 1 111 ? -3.887 61.375 43.406 1 91.12 111 SER A O 1
ATOM 891 N N . SER A 1 112 ? -4.027 62.594 41.438 1 90.38 112 SER A N 1
ATOM 892 C CA . SER A 1 112 ? -5.453 62.312 41.312 1 90.38 112 SER A CA 1
ATOM 893 C C . SER A 1 112 ? -5.691 60.906 40.812 1 90.38 112 SER A C 1
ATOM 895 O O . SER A 1 112 ? -4.793 60.281 40.25 1 90.38 112 SER A O 1
ATOM 897 N N . GLN A 1 113 ? -6.945 60.531 41.094 1 90.25 113 GLN A N 1
ATOM 898 C CA . GLN A 1 113 ? -7.324 59.188 40.656 1 90.25 113 GLN A CA 1
ATOM 899 C C . GLN A 1 113 ? -7.352 59.062 39.156 1 90.25 113 GLN A C 1
ATOM 901 O O . GLN A 1 113 ? -7.016 58 38.594 1 90.25 113 GLN A O 1
ATOM 906 N N . SER A 1 114 ? -7.66 60.125 38.5 1 88.25 114 SER A N 1
ATOM 907 C CA . SER A 1 114 ? -7.75 60.094 37.031 1 88.25 114 SER A CA 1
ATOM 908 C C . SER A 1 114 ? -6.391 59.844 36.406 1 88.25 114 SER A C 1
ATOM 910 O O . SER A 1 114 ? -6.289 59.094 35.438 1 88.25 114 SER A O 1
ATOM 912 N N . PHE A 1 115 ? -5.418 60.469 36.906 1 92.12 115 PHE A N 1
ATOM 913 C CA . PHE A 1 115 ? -4.066 60.281 36.406 1 92.12 115 PHE A CA 1
ATOM 914 C C . PHE A 1 115 ? -3.568 58.875 36.719 1 92.12 115 PHE A C 1
ATOM 916 O O . PHE A 1 115 ? -3.016 58.188 35.844 1 92.12 115 PHE A O 1
ATOM 923 N N . ILE A 1 116 ? -3.855 58.375 37.875 1 92.69 116 ILE A N 1
ATOM 924 C CA . ILE A 1 116 ? -3.422 57.062 38.344 1 92.69 116 ILE A CA 1
ATOM 925 C C . ILE A 1 116 ? -4.109 55.969 37.5 1 92.69 116 ILE A C 1
ATOM 927 O O . ILE A 1 116 ? -3.469 55.031 37.062 1 92.69 116 ILE A O 1
ATOM 931 N N . ASP A 1 117 ? -5.379 56.188 37.25 1 92.62 117 ASP A N 1
ATOM 932 C CA . ASP A 1 117 ? -6.141 55.219 36.438 1 92.62 117 ASP A CA 1
ATOM 933 C 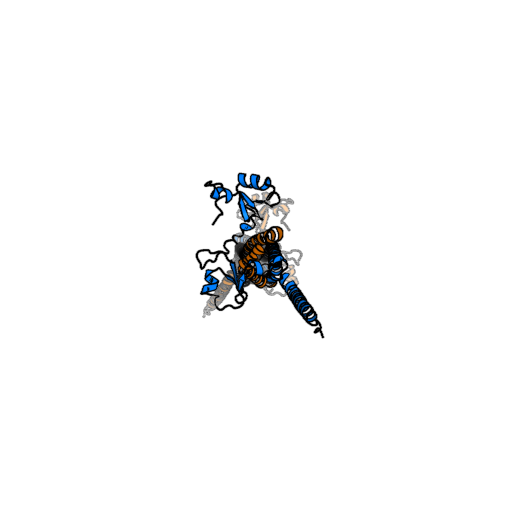C . ASP A 1 117 ? -5.574 55.125 35.031 1 92.62 117 ASP A C 1
ATOM 935 O O . ASP A 1 117 ? -5.508 54.031 34.469 1 92.62 117 ASP A O 1
ATOM 939 N N . ALA A 1 118 ? -5.184 56.25 34.5 1 93.56 118 ALA A N 1
ATOM 940 C CA . ALA A 1 118 ? -4.629 56.281 33.156 1 93.56 118 ALA A CA 1
ATOM 941 C C . ALA A 1 118 ? -3.316 55.5 33.094 1 93.56 118 ALA A C 1
ATOM 943 O O . ALA A 1 118 ? -3.113 54.688 32.188 1 93.56 118 ALA A O 1
ATOM 944 N N . VAL A 1 119 ? -2.525 55.688 34.062 1 93.94 119 VAL A N 1
ATOM 945 C CA . VAL A 1 119 ? -1.228 55.031 34.125 1 93.94 119 VAL A CA 1
ATOM 946 C C . VAL A 1 119 ? -1.424 53.531 34.312 1 93.94 119 VAL A C 1
ATOM 948 O O . VAL A 1 119 ? -0.77 52.719 33.656 1 93.94 119 VAL A O 1
ATOM 951 N N . GLU A 1 120 ? -2.369 53.188 35.156 1 93.81 120 GLU A N 1
ATOM 952 C CA . GLU A 1 120 ? -2.645 51.781 35.406 1 93.81 120 GLU A CA 1
ATOM 953 C C . GLU A 1 120 ? -3.197 51.094 34.188 1 93.81 120 GLU A C 1
ATOM 955 O O . GLU A 1 120 ? -2.857 49.938 33.906 1 93.81 120 GLU A O 1
ATOM 960 N N . LEU A 1 121 ? -4.035 51.812 33.5 1 95 121 LEU A N 1
ATOM 961 C CA . LEU A 1 121 ? -4.613 51.25 32.281 1 95 121 LEU A CA 1
ATOM 962 C C . LEU A 1 121 ? -3.531 51 31.25 1 95 121 LEU A C 1
ATOM 964 O O . LEU A 1 121 ? -3.545 49.938 30.578 1 95 121 LEU A O 1
ATOM 968 N N . ILE A 1 122 ? -2.596 51.906 31.125 1 95.62 122 ILE A N 1
ATOM 969 C CA . ILE A 1 122 ? -1.483 51.781 30.188 1 95.62 122 ILE A CA 1
ATOM 970 C C . ILE A 1 122 ? -0.671 50.531 30.547 1 95.62 122 ILE A C 1
ATOM 972 O O . ILE A 1 122 ? -0.371 49.719 29.672 1 95.62 122 ILE A O 1
ATOM 976 N N . GLU A 1 123 ? -0.42 50.375 31.781 1 95.5 123 GLU A N 1
ATOM 977 C CA . GLU A 1 123 ? 0.355 49.219 32.219 1 95.5 123 GLU A CA 1
ATOM 978 C C . GLU A 1 123 ? -0.402 47.906 32 1 95.5 123 GLU A C 1
ATOM 980 O O . GLU A 1 123 ? 0.184 46.938 31.562 1 95.5 123 GLU A O 1
ATOM 985 N N . HIS A 1 124 ? -1.681 47.938 32.281 1 93.75 124 HIS A N 1
ATOM 986 C CA . HIS A 1 124 ? -2.52 46.781 32.094 1 93.75 124 HIS A CA 1
ATOM 987 C C . HIS A 1 124 ? -2.533 46.344 30.625 1 93.75 124 HIS A C 1
ATOM 989 O O . HIS A 1 124 ? -2.365 45.156 30.328 1 93.75 124 HIS A O 1
ATOM 995 N N . VAL A 1 125 ? -2.707 47.25 29.766 1 94.75 125 VAL A N 1
ATOM 996 C CA . VAL A 1 125 ? -2.779 46.938 28.344 1 94.75 125 VAL A CA 1
ATOM 997 C C . VAL A 1 125 ? -1.44 46.375 27.859 1 94.75 125 VAL A C 1
ATOM 999 O O . VAL A 1 125 ? -1.397 45.375 27.141 1 94.75 125 VAL A O 1
ATOM 1002 N N . LEU A 1 126 ? -0.377 47 28.328 1 95.44 126 LEU A N 1
ATOM 1003 C CA . LEU A 1 126 ? 0.947 46.562 27.906 1 95.44 126 LEU A CA 1
ATOM 1004 C C . LEU A 1 126 ? 1.218 45.156 28.406 1 95.44 126 LEU A C 1
ATOM 1006 O O . LEU A 1 126 ? 1.717 44.312 27.656 1 95.44 126 LEU A O 1
ATOM 1010 N N . MET A 1 127 ? 0.849 44.875 29.625 1 94.69 127 MET A N 1
ATOM 1011 C CA . MET A 1 127 ? 1.064 43.531 30.188 1 94.69 127 MET A CA 1
ATOM 1012 C C . MET A 1 127 ? 0.221 42.5 29.469 1 94.69 127 MET A C 1
ATOM 1014 O O . MET A 1 127 ? 0.711 41.406 29.156 1 94.69 127 MET A O 1
ATOM 1018 N N . THR A 1 128 ? -1.042 42.812 29.266 1 93.38 128 THR A N 1
ATOM 1019 C CA . THR A 1 128 ? -1.954 41.875 28.609 1 93.38 128 THR A CA 1
ATOM 1020 C C . THR A 1 128 ? -1.508 41.594 27.188 1 93.38 128 THR A C 1
ATOM 1022 O O . THR A 1 128 ? -1.535 40.438 26.734 1 93.38 128 THR A O 1
ATOM 1025 N N . THR A 1 129 ? -1.07 42.625 26.438 1 94.56 129 THR A N 1
ATOM 1026 C CA . THR A 1 129 ? -0.591 42.469 25.078 1 94.56 129 THR A CA 1
ATOM 1027 C C . THR A 1 129 ? 0.612 41.531 25.031 1 94.56 129 THR A C 1
ATOM 1029 O O . THR A 1 129 ? 0.69 40.656 24.172 1 94.56 129 THR A O 1
ATOM 1032 N N . ASN A 1 130 ? 1.524 41.719 25.969 1 94.06 130 ASN A N 1
ATOM 1033 C CA . ASN A 1 130 ? 2.709 40.875 26.016 1 94.06 130 ASN A CA 1
ATOM 1034 C C . ASN A 1 130 ? 2.344 39.406 26.312 1 94.06 130 ASN A C 1
ATOM 1036 O O . ASN A 1 130 ? 2.891 38.5 25.703 1 94.06 130 ASN A O 1
ATOM 1040 N N . SER A 1 131 ? 1.424 39.25 27.219 1 93.19 131 SER A N 1
ATOM 1041 C CA . SER A 1 131 ? 0.998 37.906 27.594 1 93.19 131 SER A CA 1
ATOM 1042 C C . SER A 1 131 ? 0.297 37.219 26.438 1 93.19 131 SER A C 1
ATOM 1044 O O . SER A 1 131 ? 0.585 36.062 26.141 1 93.19 131 SER A O 1
ATOM 1046 N N . LEU A 1 132 ? -0.608 37.906 25.766 1 93.19 132 LEU A N 1
ATOM 1047 C CA . LEU A 1 132 ? -1.349 37.344 24.656 1 93.19 132 LEU A CA 1
ATOM 1048 C C . LEU A 1 132 ? -0.412 37.031 23.5 1 93.19 132 LEU A C 1
ATOM 1050 O O . LEU A 1 132 ? -0.577 36 22.844 1 93.19 132 LEU A O 1
ATOM 1054 N N . SER A 1 133 ? 0.597 37.906 23.234 1 94.5 133 SER A N 1
ATOM 1055 C CA . SER A 1 133 ? 1.576 37.656 22.188 1 94.5 133 SER A CA 1
ATOM 1056 C C . SER A 1 133 ? 2.387 36.375 22.484 1 94.5 133 SER A C 1
ATOM 1058 O O . SER A 1 133 ? 2.637 35.562 21.594 1 94.5 133 SER A O 1
ATOM 1060 N N . TYR A 1 134 ? 2.74 36.25 23.734 1 94.12 134 TYR A N 1
ATOM 1061 C CA . TYR A 1 134 ? 3.482 35.062 24.156 1 94.12 134 TYR A CA 1
ATOM 1062 C C . TYR A 1 134 ? 2.648 33.812 23.969 1 94.12 134 TYR A C 1
ATOM 1064 O O . TYR A 1 134 ? 3.145 32.812 23.453 1 94.12 134 TYR A O 1
ATOM 1072 N N . ASP A 1 135 ? 1.4 33.875 24.359 1 92 135 ASP A N 1
ATOM 1073 C CA . ASP A 1 135 ? 0.487 32.75 24.234 1 92 135 ASP A CA 1
ATOM 1074 C C . ASP A 1 135 ? 0.319 32.344 22.766 1 92 135 ASP A C 1
ATOM 1076 O O . ASP A 1 135 ? 0.316 31.156 22.453 1 92 135 ASP A O 1
ATOM 1080 N N . ARG A 1 136 ? 0.208 33.312 21.906 1 95.06 136 ARG A N 1
ATOM 1081 C CA . ARG A 1 136 ? 0.026 33.031 20.484 1 95.06 136 ARG A CA 1
ATOM 1082 C C . ARG A 1 136 ? 1.285 32.406 19.891 1 95.06 136 ARG A C 1
ATOM 1084 O O . ARG A 1 136 ? 1.202 31.516 19.047 1 95.06 136 ARG A O 1
ATOM 1091 N N . ASN A 1 137 ? 2.441 32.906 20.328 1 94.5 137 ASN A N 1
ATOM 1092 C CA . ASN A 1 137 ? 3.697 32.312 19.875 1 94.5 137 ASN A CA 1
ATOM 1093 C C . ASN A 1 137 ? 3.844 30.875 20.344 1 94.5 137 ASN A C 1
ATOM 1095 O O . ASN A 1 137 ? 4.254 30.016 19.562 1 94.5 137 ASN A O 1
ATOM 1099 N N . THR A 1 138 ? 3.477 30.641 21.547 1 94.44 138 THR A N 1
ATOM 1100 C CA . THR A 1 138 ? 3.541 29.297 22.094 1 94.44 138 THR A CA 1
ATOM 1101 C C . THR A 1 138 ? 2.574 28.359 21.359 1 94.44 138 THR A C 1
ATOM 1103 O O . THR A 1 138 ? 2.904 27.203 21.078 1 94.44 138 THR A O 1
ATOM 1106 N N . LEU A 1 139 ? 1.362 28.875 21.094 1 94.31 139 LEU A N 1
ATOM 1107 C CA . LEU A 1 139 ? 0.386 28.109 20.328 1 94.31 139 LEU A CA 1
ATOM 1108 C C . LEU A 1 139 ? 0.952 27.703 18.969 1 94.31 139 LEU A C 1
ATOM 1110 O O . LEU A 1 139 ? 0.833 26.547 18.562 1 94.31 139 LEU A O 1
ATOM 1114 N N . THR A 1 140 ? 1.568 28.641 18.266 1 96.25 140 THR A N 1
ATOM 1115 C CA . THR A 1 140 ? 2.131 28.375 16.938 1 96.25 140 THR A CA 1
ATOM 1116 C C . THR A 1 140 ? 3.211 27.297 17.016 1 96.25 140 THR A C 1
ATOM 1118 O O . THR A 1 140 ? 3.262 26.406 16.172 1 96.25 140 THR A O 1
ATOM 1121 N N . GLU A 1 141 ? 3.994 27.344 18.047 1 96.19 141 GLU A N 1
ATOM 1122 C CA . GLU A 1 141 ? 5.035 26.344 18.234 1 96.19 141 GLU A CA 1
ATOM 1123 C C . GLU A 1 141 ? 4.434 24.969 18.531 1 96.19 141 GLU A C 1
ATOM 1125 O O . GLU A 1 141 ? 4.883 23.969 17.984 1 96.19 141 GLU A O 1
ATOM 1130 N N . SER A 1 142 ? 3.463 24.953 19.375 1 95.56 142 SER A N 1
ATOM 1131 C CA . SER A 1 142 ? 2.807 23.703 19.734 1 95.56 142 SER A CA 1
ATOM 1132 C C . SER A 1 142 ? 2.131 23.062 18.531 1 95.56 142 SER A C 1
ATOM 1134 O O . SER A 1 142 ? 2.219 21.844 18.328 1 95.56 142 SER A O 1
ATOM 1136 N N . ILE A 1 143 ? 1.533 23.875 17.719 1 96.62 143 ILE A N 1
ATOM 1137 C CA . ILE A 1 143 ? 0.831 23.391 16.531 1 96.62 143 ILE A CA 1
ATOM 1138 C C . ILE A 1 143 ? 1.835 22.812 15.531 1 96.62 143 ILE A C 1
ATOM 1140 O O . ILE A 1 143 ? 1.566 21.797 14.898 1 96.62 143 ILE A O 1
ATOM 1144 N N . GLU A 1 144 ? 2.947 23.453 15.43 1 96.94 144 GLU A N 1
ATOM 1145 C CA . GLU A 1 144 ? 3.982 22.938 14.539 1 96.94 144 GLU A CA 1
ATOM 1146 C C . GLU A 1 144 ? 4.484 21.578 15.008 1 96.94 144 GLU A C 1
ATOM 1148 O O . GLU A 1 144 ? 4.688 20.672 14.188 1 96.94 144 GLU A O 1
ATOM 1153 N N . LYS A 1 145 ? 4.652 21.422 16.281 1 96.81 145 LYS A N 1
ATOM 1154 C CA . LYS A 1 145 ? 5.094 20.156 16.828 1 96.81 145 LYS A CA 1
ATOM 1155 C C . LYS A 1 145 ? 4.035 19.062 16.641 1 96.81 145 LYS A C 1
ATOM 1157 O O . LYS A 1 145 ? 4.355 17.938 16.266 1 96.81 145 LYS A O 1
ATOM 1162 N N . GLU A 1 146 ? 2.789 19.406 16.906 1 95.5 146 GLU A N 1
ATOM 1163 C CA . GLU A 1 146 ? 1.688 18.469 16.719 1 95.5 146 GLU A CA 1
ATOM 1164 C C . GLU A 1 146 ? 1.576 18.031 15.258 1 95.5 146 GLU A C 1
ATOM 1166 O O . GLU A 1 146 ? 1.354 16.859 14.969 1 95.5 146 GLU A O 1
ATOM 1171 N N . ALA A 1 147 ? 1.731 19 14.398 1 96.75 147 ALA A N 1
ATOM 1172 C CA . ALA A 1 147 ? 1.648 18.703 12.969 1 96.75 147 ALA A CA 1
ATOM 1173 C C . ALA A 1 147 ? 2.738 17.734 12.555 1 96.75 147 ALA A C 1
ATOM 1175 O O . ALA A 1 147 ? 2.488 16.812 11.773 1 96.75 147 ALA A O 1
ATOM 1176 N N . GLN A 1 148 ? 3.904 17.922 13.086 1 97.56 148 GLN A N 1
ATOM 1177 C CA . GLN A 1 148 ? 5 17 12.766 1 97.56 148 GLN A CA 1
ATOM 1178 C C . GLN A 1 148 ? 4.715 15.602 13.289 1 97.56 148 GLN A C 1
ATOM 1180 O O . GLN A 1 148 ? 4.973 14.609 12.594 1 97.56 148 GLN A O 1
ATOM 1185 N N . MET A 1 149 ? 4.227 15.516 14.445 1 96.75 149 MET A N 1
ATOM 1186 C CA . MET A 1 149 ? 3.877 14.219 15.023 1 96.75 149 MET A CA 1
ATOM 1187 C C . MET A 1 149 ? 2.807 13.531 14.18 1 96.75 149 MET A C 1
ATOM 1189 O O . MET A 1 149 ? 2.875 12.32 13.961 1 96.75 149 MET A O 1
ATOM 1193 N N . ILE A 1 150 ? 1.876 14.273 13.75 1 94.56 150 ILE A N 1
ATOM 1194 C CA . ILE A 1 150 ? 0.782 13.727 12.953 1 94.56 150 ILE A CA 1
ATOM 1195 C C . ILE A 1 150 ? 1.315 13.25 11.609 1 94.56 150 ILE A C 1
ATOM 1197 O O . ILE A 1 150 ? 0.894 12.203 11.102 1 94.56 150 ILE A O 1
ATOM 1201 N N . LYS A 1 151 ? 2.24 14.016 11.016 1 96.75 151 LYS A N 1
ATOM 1202 C CA . LYS A 1 151 ? 2.867 13.586 9.766 1 96.75 151 LYS A CA 1
ATOM 1203 C C . LYS A 1 151 ? 3.543 12.227 9.938 1 96.75 151 LYS A C 1
ATOM 1205 O O . LYS A 1 151 ? 3.41 11.352 9.078 1 96.75 151 LYS A O 1
ATOM 1210 N N . ASP A 1 152 ? 4.188 12.086 11.016 1 96.69 152 ASP A N 1
ATOM 1211 C CA . ASP A 1 152 ? 4.871 10.828 11.289 1 96.69 152 ASP A CA 1
ATOM 1212 C C . ASP A 1 152 ? 3.875 9.688 11.492 1 96.69 152 ASP A C 1
ATOM 1214 O O . ASP A 1 152 ? 4.113 8.562 11.055 1 96.69 152 ASP A O 1
ATOM 1218 N N . GLU A 1 153 ? 2.826 10 12.148 1 93.12 153 GLU A N 1
ATOM 1219 C CA . GLU A 1 153 ? 1.796 8.992 12.359 1 93.12 153 GLU A CA 1
ATOM 1220 C C . GLU A 1 153 ? 1.144 8.578 11.039 1 93.12 153 GLU A C 1
ATOM 1222 O O . GLU A 1 153 ? 0.864 7.402 10.82 1 93.12 153 GLU A O 1
ATOM 1227 N N . ILE A 1 154 ? 0.915 9.539 10.195 1 91.75 154 ILE A N 1
ATOM 1228 C CA . ILE A 1 154 ? 0.343 9.25 8.883 1 91.75 154 ILE A CA 1
ATOM 1229 C C . ILE A 1 154 ? 1.285 8.336 8.094 1 91.75 154 ILE A C 1
ATOM 1231 O O . ILE A 1 154 ? 0.845 7.371 7.469 1 91.75 154 ILE A O 1
ATOM 1235 N N . ARG A 1 155 ? 2.576 8.648 8.125 1 94.56 155 ARG A N 1
ATOM 1236 C CA . ARG A 1 155 ? 3.57 7.828 7.438 1 94.56 155 ARG A CA 1
ATOM 1237 C C . ARG A 1 155 ? 3.578 6.402 7.98 1 94.56 155 ARG A C 1
ATOM 1239 O O . ARG A 1 155 ? 3.654 5.438 7.215 1 94.56 155 ARG A O 1
ATOM 1246 N N . LYS A 1 156 ? 3.441 6.332 9.266 1 92.69 156 LYS A N 1
ATOM 1247 C CA . LYS A 1 156 ? 3.434 5.016 9.898 1 92.69 156 LYS A CA 1
ATOM 1248 C C . LYS A 1 156 ? 2.211 4.207 9.477 1 92.69 156 LYS A C 1
ATOM 1250 O O . LYS A 1 156 ? 2.328 3.033 9.125 1 92.69 156 LYS A O 1
ATOM 1255 N N . VAL A 1 157 ? 1.06 4.785 9.508 1 89 157 VAL A N 1
ATOM 1256 C CA . VAL A 1 157 ? -0.176 4.105 9.141 1 89 157 VAL A CA 1
ATOM 1257 C C . VAL A 1 157 ? -0.118 3.691 7.668 1 89 157 VAL A C 1
ATOM 1259 O O . VAL A 1 157 ? -0.537 2.588 7.312 1 89 157 VAL A O 1
ATOM 1262 N N . LYS A 1 158 ? 0.325 4.57 6.812 1 90.56 158 LYS A N 1
ATOM 1263 C CA . LYS A 1 158 ? 0.498 4.281 5.395 1 90.56 158 LYS A CA 1
ATOM 1264 C C . LYS A 1 158 ? 1.382 3.057 5.184 1 90.56 158 LYS A C 1
ATOM 1266 O O . LYS A 1 158 ? 1.034 2.158 4.414 1 90.56 158 LYS A O 1
ATOM 1271 N N . GLU A 1 159 ? 2.471 3.059 5.883 1 93.44 159 GLU A N 1
ATOM 1272 C CA . GLU A 1 159 ? 3.42 1.96 5.734 1 93.44 159 GLU A CA 1
ATOM 1273 C C . GLU A 1 159 ? 2.822 0.645 6.227 1 93.44 159 GLU A C 1
ATOM 1275 O O . GLU A 1 159 ? 3.025 -0.404 5.609 1 93.44 159 GLU A O 1
ATOM 1280 N N . GLU A 1 160 ? 2.133 0.73 7.281 1 90.81 160 GLU A N 1
ATOM 1281 C CA . GLU A 1 160 ? 1.482 -0.467 7.805 1 90.81 160 GLU A CA 1
ATOM 1282 C C . GLU A 1 160 ? 0.44 -1.001 6.828 1 90.81 160 GLU A C 1
ATOM 1284 O O . GLU A 1 160 ? 0.331 -2.213 6.629 1 90.81 160 GLU A O 1
ATOM 1289 N N . ALA A 1 161 ? -0.302 -0.14 6.266 1 89 161 ALA A N 1
ATOM 1290 C CA . ALA A 1 161 ? -1.321 -0.533 5.297 1 89 161 ALA A CA 1
ATOM 1291 C C . ALA A 1 161 ? -0.687 -1.155 4.055 1 89 161 ALA A C 1
ATOM 1293 O O . ALA A 1 161 ? -1.159 -2.18 3.557 1 89 161 ALA A O 1
ATOM 1294 N N . ILE A 1 162 ? 0.387 -0.565 3.551 1 91.06 162 ILE A N 1
ATOM 1295 C CA . ILE A 1 162 ? 1.078 -1.067 2.369 1 91.06 162 ILE A CA 1
ATOM 1296 C C . ILE A 1 162 ? 1.675 -2.441 2.664 1 91.06 162 ILE A C 1
ATOM 1298 O O . ILE A 1 162 ? 1.561 -3.363 1.854 1 91.06 162 ILE A O 1
ATOM 1302 N N . THR A 1 163 ? 2.258 -2.562 3.875 1 93.31 163 THR A N 1
ATOM 1303 C CA . THR A 1 163 ? 2.84 -3.84 4.273 1 93.31 163 THR A CA 1
ATOM 1304 C C . THR A 1 163 ? 1.769 -4.926 4.344 1 93.31 163 THR A C 1
ATOM 1306 O O . THR A 1 163 ? 2.01 -6.07 3.955 1 93.31 163 THR A O 1
ATOM 1309 N N . HIS A 1 164 ? 0.613 -4.547 4.828 1 90.75 164 HIS A N 1
ATOM 1310 C CA . HIS A 1 164 ? -0.49 -5.5 4.914 1 90.75 164 HIS A CA 1
ATOM 1311 C C . HIS A 1 164 ? -0.944 -5.941 3.529 1 90.75 164 HIS A C 1
ATOM 1313 O O . HIS A 1 164 ? -1.199 -7.129 3.305 1 90.75 164 HIS A O 1
ATOM 1319 N N . ILE A 1 165 ? -0.997 -5.031 2.643 1 89.44 165 ILE A N 1
ATOM 1320 C CA . ILE A 1 165 ? -1.392 -5.34 1.272 1 89.44 165 ILE A CA 1
ATOM 1321 C C . ILE A 1 165 ? -0.359 -6.266 0.635 1 89.44 165 ILE A C 1
ATOM 1323 O O . ILE A 1 165 ? -0.718 -7.223 -0.056 1 89.44 165 ILE A O 1
ATOM 1327 N N . GLU A 1 166 ? 0.878 -5.984 0.889 1 93 166 GLU A N 1
ATOM 1328 C CA . GLU A 1 166 ? 1.948 -6.832 0.369 1 93 166 GLU A CA 1
ATOM 1329 C C . GLU A 1 166 ? 1.869 -8.242 0.953 1 93 166 GLU A C 1
ATOM 1331 O O . GLU A 1 166 ? 2.105 -9.227 0.248 1 93 166 GLU A O 1
ATOM 1336 N N . TYR A 1 167 ? 1.562 -8.297 2.191 1 94.38 167 TYR A N 1
ATOM 1337 C CA . TYR A 1 167 ? 1.393 -9.586 2.852 1 94.38 167 TYR A CA 1
ATOM 1338 C C . TYR A 1 167 ? 0.256 -10.383 2.217 1 94.38 167 TYR A C 1
ATOM 1340 O O . TYR A 1 167 ? 0.405 -11.57 1.933 1 94.38 167 TYR A O 1
ATOM 1348 N N . LEU A 1 168 ? -0.802 -9.742 2.018 1 90.75 168 LEU A N 1
ATOM 1349 C CA . LEU A 1 168 ? -1.955 -10.391 1.407 1 90.75 168 LEU A CA 1
ATOM 1350 C C . LEU A 1 168 ? -1.624 -10.875 0 1 90.75 168 LEU A C 1
ATOM 1352 O O . LEU A 1 168 ? -2.029 -11.969 -0.395 1 90.75 168 LEU A O 1
ATOM 1356 N N . ALA A 1 169 ? -0.938 -10.039 -0.813 1 92.19 169 ALA A N 1
ATOM 1357 C CA . ALA A 1 169 ? -0.52 -10.438 -2.154 1 92.19 169 ALA A CA 1
ATOM 1358 C C . ALA A 1 169 ? 0.38 -11.672 -2.104 1 92.19 169 ALA A C 1
ATOM 1360 O O . ALA A 1 169 ? 0.24 -12.586 -2.92 1 92.19 169 ALA A O 1
ATOM 1361 N N . LYS A 1 170 ? 1.3 -11.727 -1.122 1 96 170 LYS A N 1
ATOM 1362 C CA . LYS A 1 170 ? 2.193 -12.867 -0.956 1 96 170 LYS A CA 1
ATOM 1363 C C . LYS A 1 170 ? 1.405 -14.148 -0.688 1 96 170 LYS A C 1
ATOM 1365 O O . LYS A 1 170 ? 1.73 -15.203 -1.228 1 96 170 LYS A O 1
ATOM 1370 N N . LEU A 1 171 ? 0.423 -14.008 0.131 1 93.31 171 LEU A N 1
ATOM 1371 C CA . LEU A 1 171 ? -0.42 -15.156 0.438 1 93.31 171 LEU A CA 1
ATOM 1372 C C . LEU A 1 171 ? -1.119 -15.672 -0.816 1 93.31 171 LEU A C 1
ATOM 1374 O O . LEU A 1 171 ? -1.224 -16.875 -1.024 1 93.31 171 LEU A O 1
ATOM 1378 N N . LEU A 1 172 ? -1.542 -14.781 -1.63 1 92.56 172 LEU A N 1
ATOM 1379 C CA . LEU A 1 172 ? -2.213 -15.148 -2.873 1 92.56 172 LEU A CA 1
ATOM 1380 C C . LEU A 1 172 ? -1.248 -15.844 -3.826 1 92.56 172 LEU A C 1
ATOM 1382 O O . LEU A 1 172 ? -1.61 -16.828 -4.473 1 92.56 172 LEU A O 1
ATOM 1386 N N . PHE A 1 173 ? -0.008 -15.344 -3.9 1 96.56 173 PHE A N 1
ATOM 1387 C CA . PHE A 1 173 ? 1.012 -15.977 -4.734 1 96.56 173 PHE A CA 1
ATOM 1388 C C . PHE A 1 17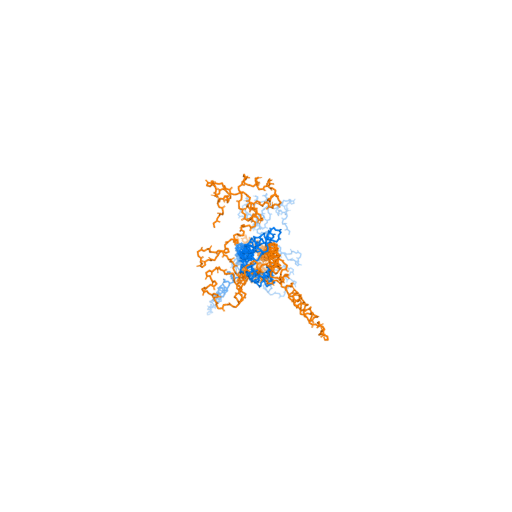3 ? 1.285 -17.406 -4.273 1 96.56 173 PHE A C 1
ATOM 1390 O O . PHE A 1 173 ? 1.42 -18.312 -5.094 1 96.56 173 PHE A O 1
ATOM 1397 N N . GLU A 1 174 ? 1.349 -17.547 -2.975 1 96.69 174 GLU A N 1
ATOM 1398 C CA . GLU A 1 174 ? 1.621 -18.859 -2.424 1 96.69 174 GLU A CA 1
ATOM 1399 C C . GLU A 1 174 ? 0.47 -19.828 -2.705 1 96.69 174 GLU A C 1
ATOM 1401 O O . GLU A 1 174 ? 0.696 -20.984 -3.049 1 96.69 174 GLU A O 1
ATOM 1406 N N . ASP A 1 175 ? -0.713 -19.328 -2.555 1 95.81 175 ASP A N 1
ATOM 1407 C CA . ASP A 1 175 ? -1.884 -20.141 -2.846 1 95.81 175 ASP A CA 1
ATOM 1408 C C . ASP A 1 175 ? -1.913 -20.547 -4.316 1 95.81 175 ASP A C 1
ATOM 1410 O O . ASP A 1 175 ? -2.193 -21.703 -4.637 1 95.81 175 ASP A O 1
ATOM 1414 N N . LEU A 1 176 ? -1.659 -19.625 -5.18 1 96.44 176 LEU A N 1
ATOM 1415 C CA . LEU A 1 176 ? -1.596 -19.891 -6.613 1 96.44 176 LEU A CA 1
ATOM 1416 C C . LEU A 1 176 ? -0.559 -20.969 -6.918 1 96.44 176 LEU A C 1
ATOM 1418 O O . LEU A 1 176 ? -0.837 -21.906 -7.664 1 96.44 176 LEU A O 1
ATOM 1422 N N . LYS A 1 177 ? 0.631 -20.859 -6.344 1 97.44 177 LYS A N 1
ATOM 1423 C CA . LYS A 1 177 ? 1.704 -21.828 -6.566 1 97.44 177 LYS A CA 1
ATOM 1424 C C . LYS A 1 177 ? 1.291 -23.219 -6.105 1 97.44 177 LYS A C 1
ATOM 1426 O O . LYS A 1 177 ? 1.514 -24.203 -6.812 1 97.44 177 LYS A O 1
ATOM 1431 N N . LEU A 1 178 ? 0.682 -23.266 -4.918 1 97.31 178 LEU A N 1
ATOM 1432 C CA . LEU A 1 178 ? 0.278 -24.547 -4.355 1 97.31 178 LEU A CA 1
ATOM 1433 C C . LEU A 1 178 ? -0.75 -25.234 -5.25 1 97.31 178 LEU A C 1
ATOM 1435 O O . LEU A 1 178 ? -0.619 -26.422 -5.555 1 97.31 178 LEU A O 1
ATOM 1439 N N . LYS A 1 179 ? -1.765 -24.531 -5.676 1 96.62 179 LYS A N 1
ATOM 1440 C CA . LYS A 1 179 ? -2.83 -25.094 -6.5 1 96.62 179 LYS A CA 1
ATOM 1441 C C . LYS A 1 179 ? -2.309 -25.484 -7.883 1 96.62 179 LYS A C 1
ATOM 1443 O O . LYS A 1 179 ? -2.65 -26.547 -8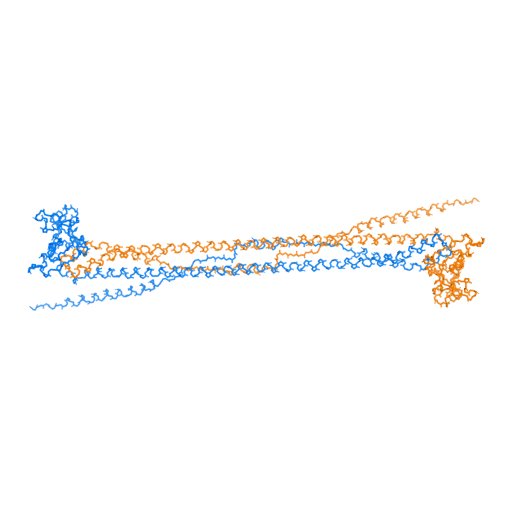.406 1 96.62 179 LYS A O 1
ATOM 1448 N N . LYS A 1 180 ? -1.49 -24.594 -8.484 1 97.38 180 LYS A N 1
ATOM 1449 C CA . LYS A 1 180 ? -0.853 -24.906 -9.758 1 97.38 180 LYS A CA 1
ATOM 1450 C C . LYS A 1 180 ? -0.029 -26.188 -9.664 1 97.38 180 LYS A C 1
ATOM 1452 O O . LYS A 1 180 ? -0.166 -27.078 -10.5 1 97.38 180 LYS A O 1
ATOM 1457 N N . ASP A 1 181 ? 0.823 -26.312 -8.609 1 97.25 181 ASP A N 1
ATOM 1458 C CA . ASP A 1 181 ? 1.714 -27.453 -8.445 1 97.25 181 ASP A CA 1
ATOM 1459 C C . ASP A 1 181 ? 0.921 -28.75 -8.25 1 97.25 181 ASP A C 1
ATOM 1461 O O . ASP A 1 181 ? 1.317 -29.812 -8.742 1 97.25 181 ASP A O 1
ATOM 1465 N N . LYS A 1 182 ? -0.154 -28.641 -7.508 1 96.62 182 LYS A N 1
ATOM 1466 C CA . LYS A 1 182 ? -0.991 -29.812 -7.305 1 96.62 182 LYS A CA 1
ATOM 1467 C C . LYS A 1 182 ? -1.551 -30.328 -8.625 1 96.62 182 LYS A C 1
ATOM 1469 O O . LYS A 1 182 ? -1.492 -31.531 -8.914 1 96.62 182 LYS A O 1
ATOM 1474 N N . ILE A 1 183 ? -2.053 -29.469 -9.5 1 95.88 183 ILE A N 1
ATOM 1475 C CA . ILE A 1 183 ? -2.633 -29.844 -10.781 1 95.88 183 ILE A CA 1
ATOM 1476 C C . ILE A 1 183 ? -1.55 -30.422 -11.688 1 95.88 183 ILE A C 1
ATOM 1478 O O . ILE A 1 183 ? -1.75 -31.469 -12.305 1 95.88 183 ILE A O 1
ATOM 1482 N N . VAL A 1 184 ? -0.364 -29.75 -11.75 1 96.69 184 VAL A N 1
ATOM 1483 C CA . VAL A 1 184 ? 0.73 -30.156 -12.625 1 96.69 184 VAL A CA 1
ATOM 1484 C C . VAL A 1 184 ? 1.28 -31.5 -12.18 1 96.69 184 VAL A C 1
ATOM 1486 O O . VAL A 1 184 ? 1.548 -32.375 -13 1 96.69 184 VAL A O 1
ATOM 1489 N N . THR A 1 185 ? 1.393 -31.703 -10.812 1 96.69 185 THR A N 1
ATOM 1490 C CA . THR A 1 185 ? 1.899 -32.969 -10.281 1 96.69 185 THR A CA 1
ATOM 1491 C C . THR A 1 185 ? 0.946 -34.094 -10.609 1 96.69 185 THR A C 1
ATOM 1493 O O . THR A 1 185 ? 1.383 -35.188 -10.992 1 96.69 185 THR A O 1
ATOM 1496 N N . ASN A 1 186 ? -0.338 -33.875 -10.5 1 94.94 186 ASN A N 1
ATOM 1497 C CA . ASN A 1 186 ? -1.329 -34.875 -10.836 1 94.94 186 ASN A CA 1
ATOM 1498 C C . ASN A 1 186 ? -1.291 -35.25 -12.32 1 94.94 186 ASN A C 1
ATOM 1500 O O . ASN A 1 186 ? -1.371 -36.406 -12.688 1 94.94 186 ASN A O 1
ATOM 1504 N N . ALA A 1 187 ? -1.16 -34.219 -13.18 1 96 187 ALA A N 1
ATOM 1505 C CA . ALA A 1 187 ? -1.079 -34.469 -14.625 1 96 187 ALA A CA 1
ATOM 1506 C C . ALA A 1 187 ? 0.167 -35.25 -14.984 1 96 187 ALA A C 1
ATOM 1508 O O . ALA A 1 187 ? 0.103 -36.188 -15.797 1 96 187 ALA A O 1
ATOM 1509 N N . LYS A 1 188 ? 1.29 -34.906 -14.344 1 96.25 188 LYS A N 1
ATOM 1510 C CA . LYS A 1 188 ? 2.533 -35.625 -14.578 1 96.25 188 LYS A CA 1
ATOM 1511 C C . LYS A 1 188 ? 2.41 -37.094 -14.141 1 96.25 188 LYS A C 1
ATOM 1513 O O . LYS A 1 188 ? 2.918 -38 -14.812 1 96.25 188 LYS A O 1
ATOM 1518 N N . GLY A 1 189 ? 1.721 -37.281 -12.992 1 96.06 189 GLY A N 1
ATOM 1519 C CA . GLY A 1 189 ? 1.472 -38.625 -12.547 1 96.06 189 GLY A CA 1
ATOM 1520 C C . GLY A 1 189 ? 0.665 -39.438 -13.547 1 96.06 189 GLY A C 1
ATOM 1521 O O . GLY A 1 189 ? 0.988 -40.594 -13.812 1 96.06 189 GLY A O 1
ATOM 1522 N N . THR A 1 190 ? -0.337 -38.844 -14.125 1 96.06 190 THR A N 1
ATOM 1523 C CA . THR A 1 190 ? -1.15 -39.531 -15.141 1 96.06 190 THR A CA 1
ATOM 1524 C C . THR A 1 190 ? -0.321 -39.812 -16.375 1 96.06 190 THR A C 1
ATOM 1526 O O . THR A 1 190 ? -0.417 -40.906 -16.938 1 96.06 190 THR A O 1
ATOM 1529 N N . ILE A 1 191 ? 0.522 -38.875 -16.812 1 96.44 191 ILE A N 1
ATOM 1530 C CA . ILE A 1 191 ? 1.357 -39.062 -18 1 96.44 191 ILE A CA 1
ATOM 1531 C C . ILE A 1 191 ? 2.318 -40.219 -17.781 1 96.44 191 ILE A C 1
ATOM 1533 O O . ILE A 1 191 ? 2.539 -41.031 -18.688 1 96.44 191 ILE A O 1
ATOM 1537 N N . ASP A 1 192 ? 2.867 -40.344 -16.562 1 96.38 192 ASP A N 1
ATOM 1538 C CA . ASP A 1 192 ? 3.771 -41.438 -16.234 1 96.38 192 ASP A CA 1
ATOM 1539 C C . ASP A 1 192 ? 3.053 -42.781 -16.344 1 96.38 192 ASP A C 1
ATOM 1541 O O . ASP A 1 192 ? 3.6 -43.75 -16.891 1 96.38 192 ASP A O 1
ATOM 1545 N N . GLU A 1 193 ? 1.884 -42.812 -15.82 1 96.25 193 GLU A N 1
ATOM 1546 C CA . GLU A 1 193 ? 1.099 -44.062 -15.906 1 96.25 193 GLU A CA 1
ATOM 1547 C C . GLU A 1 193 ? 0.787 -44.406 -17.359 1 96.25 193 GLU A C 1
ATOM 1549 O O . GLU A 1 193 ? 0.877 -45.562 -17.75 1 96.25 193 GLU A O 1
ATOM 1554 N N . LEU A 1 194 ? 0.464 -43.406 -18.125 1 97.06 194 LEU A N 1
ATOM 1555 C CA . LEU A 1 194 ? 0.154 -43.594 -19.531 1 97.06 194 LEU A CA 1
ATOM 1556 C C . LEU A 1 194 ? 1.382 -44.094 -20.297 1 97.06 194 LEU A C 1
ATOM 1558 O O . LEU A 1 194 ? 1.269 -44.938 -21.203 1 97.06 194 LEU A O 1
ATOM 1562 N N . GLU A 1 195 ? 2.521 -43.594 -19.938 1 96.5 195 GLU A N 1
ATOM 1563 C CA . GLU A 1 195 ? 3.756 -44.031 -20.578 1 96.5 195 GLU A CA 1
ATOM 1564 C C . GLU A 1 195 ? 4.027 -45.5 -20.281 1 96.5 195 GLU A C 1
ATOM 1566 O O . GLU A 1 195 ? 4.488 -46.25 -21.156 1 96.5 195 GLU A O 1
ATOM 1571 N N . ASP A 1 196 ? 3.717 -45.875 -19.094 1 96 196 ASP A N 1
ATOM 1572 C CA . ASP A 1 196 ? 3.863 -47.281 -18.719 1 96 196 ASP A CA 1
ATOM 1573 C C . ASP A 1 196 ? 2.924 -48.188 -19.547 1 96 196 ASP A C 1
ATOM 1575 O O . ASP A 1 196 ? 3.342 -49.219 -20.078 1 96 196 ASP A O 1
ATOM 1579 N N . ILE A 1 197 ? 1.746 -47.812 -19.688 1 97 197 ILE A N 1
ATOM 1580 C CA . ILE A 1 197 ? 0.756 -48.562 -20.469 1 97 197 ILE A CA 1
ATOM 1581 C C . ILE A 1 197 ? 1.182 -48.594 -21.938 1 97 197 ILE A C 1
ATOM 1583 O O . ILE A 1 197 ? 1.1 -49.656 -22.578 1 97 197 ILE A O 1
ATOM 1587 N N . LYS A 1 198 ? 1.611 -47.469 -22.406 1 97 198 LYS A N 1
ATOM 1588 C CA . LYS A 1 198 ? 2.061 -47.375 -23.797 1 97 198 LYS A CA 1
ATOM 1589 C C . LYS A 1 198 ? 3.217 -48.312 -24.062 1 97 198 LYS A C 1
ATOM 1591 O O . LYS A 1 198 ? 3.225 -49.031 -25.078 1 97 198 LYS A O 1
ATOM 1596 N N . ARG A 1 199 ? 4.145 -48.375 -23.156 1 95.5 199 ARG A N 1
ATOM 1597 C CA . ARG A 1 199 ? 5.297 -49.25 -23.297 1 95.5 199 ARG A CA 1
ATOM 1598 C C . ARG A 1 199 ? 4.867 -50.719 -23.344 1 95.5 199 ARG A C 1
ATOM 1600 O O . ARG A 1 199 ? 5.293 -51.469 -24.234 1 95.5 199 ARG A O 1
ATOM 1607 N N . MET A 1 200 ? 4.039 -51.094 -22.438 1 94.56 200 MET A N 1
ATOM 1608 C CA . MET A 1 200 ? 3.551 -52.469 -22.391 1 94.56 200 MET A CA 1
ATOM 1609 C C . MET A 1 200 ? 2.748 -52.812 -23.641 1 94.56 200 MET A C 1
ATOM 1611 O O . MET A 1 200 ? 2.885 -53.906 -24.188 1 94.56 200 MET A O 1
ATOM 1615 N N . THR A 1 201 ? 1.967 -51.906 -24.094 1 96.12 201 THR A N 1
ATOM 1616 C CA . THR A 1 201 ? 1.116 -52.125 -25.25 1 96.12 201 THR A CA 1
ATOM 1617 C C . THR A 1 201 ? 1.954 -52.219 -26.516 1 96.12 201 THR A C 1
ATOM 1619 O O . THR A 1 201 ? 1.67 -53.031 -27.406 1 96.12 201 THR A O 1
ATOM 1622 N N . LYS A 1 202 ? 2.941 -51.375 -26.578 1 94.06 202 LYS A N 1
ATOM 1623 C CA . LYS A 1 202 ? 3.822 -51.438 -27.734 1 94.06 202 LYS A CA 1
ATOM 1624 C C . LYS A 1 202 ? 4.539 -52.781 -27.828 1 94.06 202 LYS A C 1
ATOM 1626 O O . LYS A 1 202 ? 4.73 -53.312 -28.922 1 94.06 202 LYS A O 1
ATOM 1631 N N . GLU A 1 203 ? 4.934 -53.281 -26.719 1 88.88 203 GLU A N 1
ATOM 1632 C CA . GLU A 1 203 ? 5.547 -54.625 -26.688 1 88.88 203 GLU A CA 1
ATOM 1633 C C . GLU A 1 203 ? 4.598 -55.688 -27.25 1 88.88 203 GLU A C 1
ATOM 1635 O O . GLU A 1 203 ? 5.012 -56.562 -28.016 1 88.88 203 GLU A O 1
ATOM 1640 N N . LYS A 1 204 ? 3.383 -55.625 -26.859 1 91.81 204 LYS A N 1
ATOM 1641 C CA . LYS A 1 204 ? 2.389 -56.531 -27.391 1 91.81 204 LYS A CA 1
ATOM 1642 C C . LYS A 1 204 ? 2.152 -56.312 -28.875 1 91.81 204 LYS A C 1
ATOM 1644 O O . LYS A 1 204 ? 1.999 -57.281 -29.641 1 91.81 204 LYS A O 1
ATOM 1649 N N . LYS A 1 205 ? 2.107 -55.094 -29.266 1 93.12 205 LYS A N 1
ATOM 1650 C CA . LYS A 1 205 ? 1.941 -54.781 -30.688 1 93.12 205 LYS A CA 1
ATOM 1651 C C . LYS A 1 205 ? 3.049 -55.406 -31.516 1 93.12 205 LYS A C 1
ATOM 1653 O O . LYS A 1 205 ? 2.779 -56.031 -32.562 1 93.12 205 LYS A O 1
ATOM 1658 N N . ASP A 1 206 ? 4.223 -55.219 -31.016 1 86.31 206 ASP A N 1
ATOM 1659 C CA . ASP A 1 206 ? 5.363 -55.812 -31.719 1 86.31 206 ASP A CA 1
ATOM 1660 C C . ASP A 1 206 ? 5.227 -57.312 -31.828 1 86.31 206 ASP A C 1
ATOM 1662 O O . ASP A 1 206 ? 5.477 -57.875 -32.906 1 86.31 206 ASP A O 1
ATOM 1666 N N . THR A 1 207 ? 4.809 -57.938 -30.781 1 84 207 THR A N 1
ATOM 1667 C CA . THR A 1 207 ? 4.625 -59.375 -30.75 1 84 207 THR A CA 1
ATOM 1668 C C . THR A 1 207 ? 3.568 -59.781 -31.766 1 84 207 THR A C 1
ATOM 1670 O O . THR A 1 207 ? 3.795 -60.719 -32.562 1 84 207 THR A O 1
ATOM 1673 N N . PHE A 1 208 ? 2.486 -59.156 -31.781 1 89.44 208 PHE A N 1
ATOM 1674 C CA . PHE A 1 208 ? 1.385 -59.531 -32.656 1 89.44 208 PHE A CA 1
ATOM 1675 C C . PHE A 1 208 ? 1.718 -59.219 -34.094 1 89.44 208 PHE A C 1
ATOM 1677 O O . PHE A 1 208 ? 1.3 -59.938 -35 1 89.44 208 PHE A O 1
ATOM 1684 N N . ASP A 1 209 ? 2.488 -58.188 -34.281 1 86.62 209 ASP A N 1
ATOM 1685 C CA . ASP A 1 209 ? 2.936 -57.875 -35.625 1 86.62 209 ASP A CA 1
ATOM 1686 C C . ASP A 1 209 ? 3.846 -58.969 -36.156 1 86.62 209 ASP A C 1
ATOM 1688 O O . ASP A 1 209 ? 3.691 -59.406 -37.312 1 86.62 209 ASP A O 1
ATOM 1692 N N . ILE A 1 210 ? 4.773 -59.406 -35.406 1 81.19 210 ILE A N 1
ATOM 1693 C CA . ILE A 1 210 ? 5.719 -60.438 -35.812 1 81.19 210 ILE A CA 1
ATOM 1694 C C . ILE A 1 210 ? 4.977 -61.75 -36.062 1 81.19 210 ILE A C 1
ATOM 1696 O O . ILE A 1 210 ? 5.234 -62.406 -37.062 1 81.19 210 ILE A O 1
ATOM 1700 N N . VAL A 1 211 ? 4.023 -62 -35.156 1 82.69 211 VAL A N 1
ATOM 1701 C CA . VAL A 1 211 ? 3.258 -63.219 -35.25 1 82.69 211 VAL A CA 1
ATOM 1702 C C . VAL A 1 211 ? 2.381 -63.188 -36.5 1 82.69 211 VAL A C 1
ATOM 1704 O O . VAL A 1 211 ? 2.242 -64.188 -37.219 1 82.69 211 VAL A O 1
ATOM 1707 N N . ASP A 1 212 ? 1.816 -62.094 -36.75 1 84.44 212 ASP A N 1
ATOM 1708 C CA . ASP A 1 212 ? 0.944 -61.906 -37.906 1 84.44 212 ASP A CA 1
ATOM 1709 C C . ASP A 1 212 ? 1.726 -62.062 -39.219 1 84.44 212 ASP A C 1
ATOM 1711 O O . ASP A 1 212 ? 1.295 -62.781 -40.125 1 84.44 212 ASP A O 1
ATOM 1715 N N . LYS A 1 213 ? 2.885 -61.531 -39.312 1 81.38 213 LYS A N 1
ATOM 1716 C CA . LYS A 1 213 ? 3.641 -61.469 -40.531 1 81.38 213 LYS A CA 1
ATOM 1717 C C . LYS A 1 213 ? 4.484 -62.75 -40.719 1 81.38 213 LYS A C 1
ATOM 1719 O O . LYS A 1 213 ? 4.598 -63.281 -41.844 1 81.38 213 LYS A O 1
ATOM 1724 N N . HIS A 1 214 ? 5.047 -63.188 -39.656 1 73.5 214 HIS A N 1
ATOM 1725 C CA . HIS A 1 214 ? 6.066 -64.188 -39.812 1 73.5 214 HIS A CA 1
ATOM 1726 C C . HIS A 1 214 ? 5.727 -65.438 -39.031 1 73.5 214 HIS A C 1
ATOM 1728 O O . HIS A 1 214 ? 6.398 -66.5 -39.156 1 73.5 214 HIS A O 1
ATOM 1734 N N . GLY A 1 215 ? 4.711 -65.375 -38.25 1 74.31 215 GLY A N 1
ATOM 1735 C CA . GLY A 1 215 ? 4.422 -66.438 -37.344 1 74.31 215 GLY A CA 1
ATOM 1736 C C . GLY A 1 215 ? 3.484 -67.5 -37.938 1 74.31 215 GLY A C 1
ATOM 1737 O O . GLY A 1 215 ? 2.77 -67.188 -38.906 1 74.31 215 GLY A O 1
ATOM 1738 N N . SER A 1 216 ? 3.604 -68.75 -37.375 1 75.5 216 SER A N 1
ATOM 1739 C CA . SER A 1 216 ? 2.668 -69.812 -37.781 1 75.5 216 SER A CA 1
ATOM 1740 C C . SER A 1 216 ? 1.302 -69.562 -37.125 1 75.5 216 SER A C 1
ATOM 1742 O O . SER A 1 216 ? 1.156 -68.75 -36.219 1 75.5 216 SER A O 1
ATOM 1744 N N . GLU A 1 217 ? 0.309 -70.25 -37.719 1 83.75 217 GLU A N 1
ATOM 1745 C CA . GLU A 1 217 ? -1.018 -70.25 -37.094 1 83.75 217 GLU A CA 1
ATOM 1746 C C . GLU A 1 217 ? -0.967 -70.625 -35.656 1 83.75 217 GLU A C 1
ATOM 1748 O O . GLU A 1 217 ? -1.671 -70.062 -34.812 1 83.75 217 GLU A O 1
ATOM 1753 N N . LYS A 1 218 ? -0.15 -71.688 -35.406 1 79.94 218 LYS A N 1
ATOM 1754 C CA . LYS A 1 218 ? 0.02 -72.125 -34.031 1 79.94 218 LYS A CA 1
ATOM 1755 C C . LYS A 1 218 ? 0.577 -71.062 -33.125 1 79.94 218 LYS A C 1
ATOM 1757 O O . LYS A 1 218 ? 0.068 -70.812 -32.031 1 79.94 218 LYS A O 1
ATOM 1762 N N . GLN A 1 219 ? 1.502 -70.375 -33.656 1 79.5 219 GLN A N 1
ATOM 1763 C CA . GLN A 1 219 ? 2.121 -69.312 -32.906 1 79.5 219 GLN A CA 1
ATOM 1764 C C . GLN A 1 219 ? 1.129 -68.125 -32.656 1 79.5 219 GLN A C 1
ATOM 1766 O O . GLN A 1 219 ? 1.107 -67.562 -31.562 1 79.5 219 GLN A O 1
ATOM 1771 N N . ALA A 1 220 ? 0.353 -67.875 -33.625 1 85.88 220 ALA A N 1
ATOM 1772 C CA . ALA A 1 220 ? -0.671 -66.875 -33.5 1 85.88 220 ALA A CA 1
ATOM 1773 C C . ALA A 1 220 ? -1.693 -67.25 -32.438 1 85.88 220 ALA A C 1
ATOM 1775 O O . ALA A 1 220 ? -2.102 -66.375 -31.625 1 85.88 220 ALA A O 1
ATOM 1776 N N . PHE A 1 221 ? -2.061 -68.5 -32.5 1 86.75 221 PHE A N 1
ATOM 1777 C CA . PHE A 1 221 ? -3.018 -69 -31.516 1 86.75 221 PHE A CA 1
ATOM 1778 C C . PHE A 1 221 ? -2.467 -68.875 -30.109 1 86.75 221 PHE A C 1
ATOM 1780 O O . PHE A 1 221 ? -3.162 -68.438 -29.188 1 86.75 221 PHE A O 1
ATOM 1787 N N . LEU A 1 222 ? -1.3 -69.188 -29.875 1 82.56 222 LEU A N 1
ATOM 1788 C CA . LEU A 1 222 ? -0.654 -69.125 -28.562 1 82.56 222 LEU A CA 1
ATOM 1789 C C . LEU A 1 222 ? -0.503 -67.688 -28.094 1 82.56 222 LEU A C 1
ATOM 1791 O O . LEU A 1 222 ? -0.703 -67.438 -26.922 1 82.56 222 LEU A O 1
ATOM 1795 N N . ALA A 1 223 ? -0.18 -66.812 -28.953 1 83.94 223 ALA A N 1
ATOM 1796 C CA . ALA A 1 223 ? -0.014 -65.438 -28.625 1 83.94 223 ALA A CA 1
ATOM 1797 C C . ALA A 1 223 ? -1.322 -64.812 -28.109 1 83.94 223 ALA A C 1
ATOM 1799 O O . ALA A 1 223 ? -1.334 -64.125 -27.109 1 83.94 223 ALA A O 1
ATOM 1800 N N . VAL A 1 224 ? -2.381 -65.125 -28.828 1 88.12 224 VAL A N 1
ATOM 1801 C CA . VAL A 1 224 ? -3.688 -64.562 -28.453 1 88.12 224 VAL A CA 1
ATOM 1802 C C . VAL A 1 224 ? -4.055 -65.062 -27.047 1 88.12 224 VAL A C 1
ATOM 1804 O O . VAL A 1 224 ? -4.527 -64.25 -26.219 1 88.12 224 VAL A O 1
ATOM 1807 N N . HIS A 1 225 ? -3.781 -66.312 -26.766 1 84.25 225 HIS A N 1
ATOM 1808 C CA . HIS A 1 225 ? -4.152 -66.875 -25.469 1 84.25 225 HIS A CA 1
ATOM 1809 C C . HIS A 1 225 ? -3.205 -66.375 -24.375 1 84.25 225 HIS A C 1
ATOM 1811 O O . HIS A 1 225 ? -3.635 -66.125 -23.25 1 84.25 225 HIS A O 1
ATOM 1817 N N . ALA A 1 226 ? -1.948 -66.25 -24.641 1 79.19 226 ALA A N 1
ATOM 1818 C CA . ALA A 1 226 ? -0.942 -65.875 -23.656 1 79.19 226 ALA A CA 1
ATOM 1819 C C . ALA A 1 226 ? -1.143 -64.438 -23.203 1 79.19 226 ALA A C 1
ATOM 1821 O O . ALA A 1 226 ? -0.897 -64.125 -22.047 1 79.19 226 ALA A O 1
ATOM 1822 N N . HIS A 1 227 ? -1.64 -63.688 -24.156 1 87.75 227 HIS A N 1
ATOM 1823 C CA . HIS A 1 227 ? -1.672 -62.25 -23.844 1 87.75 227 HIS A CA 1
ATOM 1824 C C . HIS A 1 227 ? -3.096 -61.781 -23.578 1 87.75 227 HIS A C 1
ATOM 1826 O O . HIS A 1 227 ? -3.334 -60.594 -23.406 1 87.75 227 HIS A O 1
ATOM 1832 N N . LYS A 1 228 ? -3.984 -62.688 -23.5 1 87.19 228 LYS A N 1
ATOM 1833 C CA . LYS A 1 228 ? -5.391 -62.375 -23.297 1 87.19 228 LYS A CA 1
ATOM 1834 C C . LYS A 1 228 ? -5.582 -61.562 -22 1 87.19 228 LYS A C 1
ATOM 1836 O O . LYS A 1 228 ? -6.223 -60.531 -22 1 87.19 228 LYS A O 1
ATOM 1841 N N . THR A 1 229 ? -5.012 -62 -20.922 1 87.31 229 THR A N 1
ATOM 1842 C CA . THR A 1 229 ? -5.184 -61.375 -19.609 1 87.31 229 THR A CA 1
ATOM 1843 C C . THR A 1 229 ? -4.508 -60.031 -19.578 1 87.31 229 THR A C 1
ATOM 1845 O O . THR A 1 229 ? -5.082 -59.062 -19.078 1 87.31 229 THR A O 1
ATOM 1848 N N . VAL A 1 230 ? -3.314 -59.906 -20.094 1 91.56 230 VAL A N 1
ATOM 1849 C CA . VAL A 1 230 ? -2.564 -58.656 -20.062 1 91.56 230 VAL A CA 1
ATOM 1850 C C . VAL A 1 230 ? -3.295 -57.594 -20.891 1 91.56 230 VAL A C 1
ATOM 1852 O O . VAL A 1 230 ? -3.363 -56.438 -20.484 1 91.56 230 VAL A O 1
ATOM 1855 N N . LEU A 1 231 ? -3.855 -58 -22.031 1 93.56 231 LEU A N 1
ATOM 1856 C CA . LEU A 1 231 ? -4.57 -57.031 -22.875 1 93.56 231 LEU A CA 1
ATOM 1857 C C . LEU A 1 231 ? -5.836 -56.531 -22.188 1 93.56 231 LEU A C 1
ATOM 1859 O O . LEU A 1 231 ? -6.172 -55.375 -22.281 1 93.56 231 LEU A O 1
ATOM 1863 N N . ALA A 1 232 ? -6.5 -57.438 -21.469 1 93.12 232 ALA A N 1
ATOM 1864 C CA . ALA A 1 232 ? -7.676 -57.031 -20.703 1 93.12 232 ALA A CA 1
ATOM 1865 C C . ALA A 1 232 ? -7.305 -56.062 -19.594 1 93.12 232 ALA A C 1
ATOM 1867 O O . ALA A 1 232 ? -8.031 -55.094 -19.359 1 93.12 232 ALA A O 1
ATOM 1868 N N . ASP A 1 233 ? -6.203 -56.281 -18.953 1 94.88 233 ASP A N 1
ATOM 1869 C CA . ASP A 1 233 ? -5.723 -55.406 -17.906 1 94.88 233 ASP A CA 1
ATOM 1870 C C . ASP A 1 233 ? -5.395 -54.031 -18.453 1 94.88 233 ASP A C 1
ATOM 1872 O O . ASP A 1 233 ? -5.73 -53 -17.844 1 94.88 233 ASP A O 1
ATOM 1876 N N . LEU A 1 234 ? -4.734 -54 -19.609 1 95.88 234 LEU A N 1
ATOM 1877 C CA . LEU A 1 234 ? -4.375 -52.719 -20.234 1 95.88 234 LEU A CA 1
ATOM 1878 C C . LEU A 1 234 ? -5.625 -51.938 -20.609 1 95.88 234 LEU A C 1
ATOM 1880 O O . LEU A 1 234 ? -5.668 -50.719 -20.406 1 95.88 234 LEU A O 1
ATOM 1884 N N . GLU A 1 235 ? -6.598 -52.594 -21.062 1 94.31 235 GLU A N 1
ATOM 1885 C CA . GLU A 1 235 ? -7.859 -51.938 -21.391 1 94.31 235 GLU A CA 1
ATOM 1886 C C . GLU A 1 235 ? -8.523 -51.375 -20.156 1 94.31 235 GLU A C 1
ATOM 1888 O O . GLU A 1 235 ? -9.031 -50.25 -20.172 1 94.31 235 GLU A O 1
ATOM 1893 N N . GLN A 1 236 ? -8.523 -52.125 -19.125 1 95.06 236 GLN A N 1
ATOM 1894 C CA . GLN A 1 236 ? -9.133 -51.688 -17.875 1 95.06 236 GLN A CA 1
ATOM 1895 C C . GLN A 1 236 ? -8.391 -50.469 -17.297 1 95.06 236 GLN A C 1
ATOM 1897 O O . GLN A 1 236 ? -9.016 -49.531 -16.844 1 95.06 236 GLN A O 1
ATOM 1902 N N . ARG A 1 237 ? -7.086 -50.469 -17.312 1 95.69 237 ARG A N 1
ATOM 1903 C CA . ARG A 1 237 ? -6.277 -49.375 -16.797 1 95.69 237 ARG A CA 1
ATOM 1904 C C . ARG A 1 237 ? -6.555 -48.094 -17.562 1 95.69 237 ARG A C 1
ATOM 1906 O O . ARG A 1 237 ? -6.75 -47.031 -16.969 1 95.69 237 ARG A O 1
ATOM 1913 N N . ILE A 1 238 ? -6.609 -48.219 -18.906 1 94.69 238 ILE A N 1
ATOM 1914 C CA . ILE A 1 238 ? -6.805 -47.031 -19.734 1 94.69 238 ILE A CA 1
ATOM 1915 C C . ILE A 1 238 ? -8.219 -46.5 -19.547 1 94.69 238 ILE A C 1
ATOM 1917 O O . ILE A 1 238 ? -8.445 -45.281 -19.531 1 94.69 238 ILE A O 1
ATOM 1921 N N . SER A 1 239 ? -9.227 -47.406 -19.406 1 92.06 239 SER A N 1
ATOM 1922 C CA . SER A 1 239 ? -10.609 -47 -19.156 1 92.06 239 SER A CA 1
ATOM 1923 C C . SER A 1 239 ? -10.734 -46.25 -17.828 1 92.06 239 SER A C 1
ATOM 1925 O O . SER A 1 239 ? -11.406 -45.219 -17.75 1 92.06 239 SER A O 1
ATOM 1927 N N . THR A 1 240 ? -10.055 -46.75 -16.797 1 93.62 240 THR A N 1
ATOM 1928 C CA . THR A 1 240 ? -10.078 -46.125 -15.477 1 93.62 240 THR A CA 1
ATOM 1929 C C . THR A 1 240 ? -9.453 -44.719 -15.523 1 93.62 240 THR A C 1
ATOM 1931 O O . THR A 1 240 ? -10.008 -43.781 -14.969 1 93.62 240 THR A O 1
ATOM 1934 N N . ILE A 1 241 ? -8.328 -44.562 -16.234 1 93.75 241 ILE A N 1
ATOM 1935 C CA . ILE A 1 241 ? -7.652 -43.281 -16.359 1 93.75 241 ILE A CA 1
ATOM 1936 C C . ILE A 1 241 ? -8.539 -42.312 -17.109 1 93.75 241 ILE A C 1
ATOM 1938 O O . ILE A 1 241 ? -8.656 -41.125 -16.734 1 93.75 241 ILE A O 1
ATOM 1942 N N . THR A 1 242 ? -9.195 -42.75 -18.172 1 90.25 242 THR A N 1
ATOM 1943 C CA . THR A 1 242 ? -10.07 -41.938 -18.984 1 90.25 242 THR A CA 1
ATOM 1944 C C . THR A 1 242 ? -11.242 -41.406 -18.156 1 90.25 242 THR A C 1
ATOM 1946 O O . THR A 1 242 ? -11.602 -40.219 -18.25 1 90.25 242 THR A O 1
ATOM 1949 N N . GLU A 1 243 ? -11.797 -42.25 -17.266 1 87.62 243 GLU A N 1
ATOM 1950 C CA . GLU A 1 243 ? -12.953 -41.875 -16.453 1 87.62 243 GLU A CA 1
ATOM 1951 C C . GLU A 1 243 ? -12.562 -40.938 -15.344 1 87.62 243 GLU A C 1
ATOM 1953 O O . GLU A 1 243 ? -13.352 -40.062 -14.953 1 87.62 243 GLU A O 1
ATOM 1958 N N . ASN A 1 244 ? -11.336 -41 -14.875 1 88.31 244 ASN A N 1
ATOM 1959 C CA . ASN A 1 244 ? -10.922 -40.25 -13.703 1 88.31 244 ASN A CA 1
ATOM 1960 C C . ASN A 1 244 ? -10.211 -38.938 -14.102 1 88.31 244 ASN A C 1
ATOM 1962 O O . ASN A 1 244 ? -9.906 -38.125 -13.242 1 88.31 244 ASN A O 1
ATOM 1966 N N . THR A 1 245 ? -9.945 -38.844 -15.375 1 87.19 245 THR A N 1
ATOM 1967 C CA . THR A 1 245 ? -9.211 -37.656 -15.82 1 87.19 245 THR A CA 1
ATOM 1968 C C . THR A 1 245 ? -10.133 -36.469 -15.945 1 87.19 245 THR A C 1
ATOM 1970 O O . THR A 1 245 ? -11.18 -36.531 -16.594 1 87.19 245 THR A O 1
ATOM 1973 N N . ILE A 1 246 ? -9.828 -35.5 -15.148 1 86.06 246 ILE A N 1
ATOM 1974 C CA . ILE A 1 246 ? -10.586 -34.25 -15.172 1 86.06 246 ILE A CA 1
ATOM 1975 C C . ILE A 1 246 ? -9.672 -33.094 -15.562 1 86.06 246 ILE A C 1
ATOM 1977 O O . ILE A 1 246 ? -8.461 -33.156 -15.336 1 86.06 246 ILE A O 1
ATOM 1981 N N . ASN A 1 247 ? -10.273 -32.125 -16.312 1 89.12 247 ASN A N 1
ATOM 1982 C CA . ASN A 1 247 ? -9.547 -30.891 -16.609 1 89.12 247 ASN A CA 1
ATOM 1983 C C . ASN A 1 247 ? -9.898 -29.781 -15.633 1 89.12 247 ASN A C 1
ATOM 1985 O O . ASN A 1 247 ? -11.062 -29.641 -15.234 1 89.12 247 ASN A O 1
ATOM 1989 N N . LEU A 1 248 ? -8.797 -29.141 -15.195 1 91.62 248 LEU A N 1
ATOM 1990 C CA . LEU A 1 248 ? -8.984 -28.062 -14.227 1 91.62 248 LEU A CA 1
ATOM 1991 C C . LEU A 1 248 ? -8.461 -26.734 -14.773 1 91.62 248 LEU A C 1
ATOM 1993 O O . LEU A 1 248 ? -7.594 -26.719 -15.641 1 91.62 248 LEU A O 1
ATOM 1997 N N . SER A 1 249 ? -9.141 -25.703 -14.383 1 93.56 249 SER A N 1
ATOM 1998 C CA . SER A 1 249 ? -8.695 -24.328 -14.633 1 93.56 249 SER A CA 1
ATOM 1999 C C . SER A 1 249 ? -8.539 -23.562 -13.328 1 93.56 249 SER A C 1
ATOM 2001 O O . SER A 1 249 ? -9.141 -23.922 -12.312 1 93.56 249 SER A O 1
ATOM 2003 N N . ILE A 1 250 ? -7.539 -22.594 -13.367 1 94.12 250 ILE A N 1
ATOM 2004 C CA . ILE A 1 250 ? -7.332 -21.734 -12.203 1 94.12 250 ILE A CA 1
ATOM 2005 C C . ILE A 1 250 ? -7.785 -20.312 -12.523 1 94.12 250 ILE A C 1
ATOM 2007 O O . ILE A 1 250 ? -7.484 -19.781 -13.594 1 94.12 250 ILE A O 1
ATOM 2011 N N . LYS A 1 251 ? -8.633 -19.734 -11.523 1 91.62 251 LYS A N 1
ATOM 2012 C CA . LYS A 1 251 ? -9.148 -18.391 -11.727 1 91.62 251 LYS A CA 1
ATOM 2013 C C . LYS A 1 251 ? -8.984 -17.547 -10.461 1 91.62 251 LYS A C 1
ATOM 2015 O O . LYS A 1 251 ? -9.109 -18.062 -9.344 1 91.62 251 LYS A O 1
ATOM 2020 N N . LEU A 1 252 ? -8.602 -16.297 -10.805 1 89.69 252 LEU A N 1
ATOM 2021 C CA . LEU A 1 252 ? -8.531 -15.312 -9.727 1 89.69 252 LEU A CA 1
ATOM 2022 C C . LEU A 1 252 ? -9.859 -14.586 -9.562 1 89.69 252 LEU A C 1
ATOM 2024 O O . LEU A 1 252 ? -10.406 -14.062 -10.539 1 89.69 252 LEU A O 1
ATOM 2028 N N . ASN A 1 253 ? -10.484 -14.625 -8.359 1 85.19 253 ASN A N 1
ATOM 2029 C CA . ASN A 1 253 ? -11.664 -13.836 -8.016 1 85.19 253 ASN A CA 1
ATOM 2030 C C . ASN A 1 253 ? -11.297 -12.617 -7.172 1 85.19 253 ASN A C 1
ATOM 2032 O O . ASN A 1 253 ? -10.906 -12.758 -6.012 1 85.19 253 ASN A O 1
ATOM 2036 N N . THR A 1 254 ? -11.336 -11.438 -7.855 1 74.06 254 THR A N 1
ATOM 2037 C CA . THR A 1 254 ? -10.922 -10.211 -7.184 1 74.06 254 THR A CA 1
ATOM 2038 C C . THR A 1 254 ? -12.141 -9.414 -6.734 1 74.06 254 THR A C 1
ATOM 2040 O O . THR A 1 254 ? -12.008 -8.406 -6.027 1 74.06 254 THR A O 1
ATOM 2043 N N . THR A 1 255 ? -13.375 -9.438 -7.312 1 61.84 255 THR A N 1
ATOM 2044 C CA . THR A 1 255 ? -14.531 -8.562 -7.117 1 61.84 255 THR A CA 1
ATOM 2045 C C . THR A 1 255 ? -14.703 -8.219 -5.641 1 61.84 255 THR A C 1
ATOM 2047 O O . THR A 1 255 ? -14.938 -7.062 -5.289 1 61.84 255 THR A O 1
ATOM 2050 N N . LEU A 1 256 ? -14.656 -9 -4.766 1 58.44 256 LEU A N 1
ATOM 2051 C CA . LEU A 1 256 ? -15.062 -8.664 -3.404 1 58.44 256 LEU A CA 1
ATOM 2052 C C . LEU A 1 256 ? -14.008 -7.801 -2.721 1 58.44 256 LEU A C 1
ATOM 2054 O O . LEU A 1 256 ? -14.328 -6.746 -2.166 1 58.44 256 LEU A O 1
ATOM 2058 N N . PRO A 1 257 ? -12.703 -8.062 -2.838 1 57.38 257 PRO A N 1
ATOM 2059 C CA . PRO A 1 257 ? -11.742 -7.379 -1.968 1 57.38 257 PRO A CA 1
ATOM 2060 C C . PRO A 1 257 ? -11.141 -6.133 -2.613 1 57.38 257 PRO A C 1
ATOM 2062 O O . PRO A 1 257 ? -10.844 -5.152 -1.922 1 57.38 257 PRO A O 1
ATOM 2065 N N . LYS A 1 258 ? -11.125 -6.133 -4.066 1 62.66 258 LYS A N 1
ATOM 2066 C CA . LYS A 1 258 ? -10.719 -4.895 -4.723 1 62.66 258 LYS A CA 1
ATOM 2067 C C . LYS A 1 258 ? -11.641 -3.742 -4.328 1 62.66 258 LYS A C 1
ATOM 2069 O O . LYS A 1 258 ? -11.18 -2.633 -4.055 1 62.66 258 LYS A O 1
ATOM 2074 N N . GLN A 1 259 ? -12.852 -4.172 -4.285 1 65.25 259 GLN A N 1
ATOM 2075 C CA . GLN A 1 259 ? -13.828 -3.145 -3.93 1 65.25 259 GLN A CA 1
ATOM 2076 C C . GLN A 1 259 ? -13.664 -2.711 -2.475 1 65.25 259 GLN A C 1
ATOM 2078 O O . GLN A 1 259 ? -13.906 -1.551 -2.137 1 65.25 259 GLN A O 1
ATOM 2083 N N . SER A 1 260 ? -12.977 -3.635 -1.806 1 71.25 260 SER A N 1
ATOM 2084 C CA . SER A 1 260 ? -12.914 -3.328 -0.38 1 71.25 260 SER A CA 1
ATOM 2085 C C . SER A 1 260 ? -11.844 -2.285 -0.084 1 71.25 260 SER A C 1
ATOM 2087 O O . SER A 1 260 ? -12.094 -1.314 0.634 1 71.25 260 SER A O 1
ATOM 2089 N N . ILE A 1 261 ? -10.664 -2.467 -0.8 1 73.31 261 ILE A N 1
ATOM 2090 C CA . ILE A 1 261 ? -9.594 -1.521 -0.515 1 73.31 261 ILE A CA 1
ATOM 2091 C C . ILE A 1 261 ? -9.875 -0.193 -1.215 1 73.31 261 ILE A C 1
ATOM 2093 O O . ILE A 1 261 ? -9.641 0.877 -0.646 1 73.31 261 ILE A O 1
ATOM 2097 N N . MET A 1 262 ? -10.555 -0.363 -2.352 1 76 262 MET A N 1
ATOM 2098 C CA . MET A 1 262 ? -10.82 0.833 -3.146 1 76 262 MET A CA 1
ATOM 2099 C C . MET A 1 262 ? -11.977 1.632 -2.553 1 76 262 MET A C 1
ATOM 2101 O O . MET A 1 262 ? -12.125 2.822 -2.84 1 76 262 MET A O 1
ATOM 2105 N N . SER A 1 263 ? -12.711 0.918 -1.691 1 75.56 263 SER A N 1
ATOM 2106 C CA . SER A 1 263 ? -13.867 1.589 -1.098 1 75.56 263 SER A CA 1
ATOM 2107 C C . SER A 1 263 ? -13.469 2.369 0.151 1 75.56 263 SER A C 1
ATOM 2109 O O . SER A 1 263 ? -14.266 3.143 0.686 1 75.56 263 SER A O 1
ATOM 2111 N N . ILE A 1 264 ? -12.227 2.176 0.475 1 76.5 264 ILE A N 1
ATOM 2112 C CA . ILE A 1 264 ? -11.773 2.918 1.644 1 76.5 264 ILE A CA 1
ATOM 2113 C C . ILE A 1 264 ? -11.555 4.383 1.271 1 76.5 264 ILE A C 1
ATOM 2115 O O . ILE A 1 264 ? -10.781 4.695 0.364 1 76.5 264 ILE A O 1
ATOM 2119 N N . MET A 1 265 ? -12.359 5.293 1.977 1 74.06 265 MET A N 1
ATOM 2120 C CA . MET A 1 265 ? -12.398 6.703 1.595 1 74.06 265 MET A CA 1
ATOM 2121 C C . MET A 1 265 ? -11.328 7.5 2.332 1 74.06 265 MET A C 1
ATOM 2123 O O . MET A 1 265 ? -10.953 8.594 1.903 1 74.06 265 MET A O 1
ATOM 2127 N N . SER A 1 266 ? -10.922 6.863 3.49 1 77.19 266 SER A N 1
ATOM 2128 C CA . SER A 1 266 ? -9.906 7.59 4.242 1 77.19 266 SER A CA 1
ATOM 2129 C C . SER A 1 266 ? -9.125 6.656 5.164 1 77.19 266 SER A C 1
ATOM 2131 O O . SER A 1 266 ? -9.633 5.609 5.566 1 77.19 266 SER A O 1
ATOM 2133 N N . ILE A 1 267 ? -7.844 6.984 5.383 1 79.69 267 ILE A N 1
ATOM 2134 C CA . ILE A 1 267 ? -7.047 6.215 6.332 1 79.69 267 ILE A CA 1
ATOM 2135 C C . ILE A 1 267 ? -6.977 6.953 7.664 1 79.69 267 ILE A C 1
ATOM 2137 O O . ILE A 1 267 ? -6.328 6.488 8.609 1 79.69 267 ILE A O 1
ATOM 2141 N N . GLY A 1 268 ? -7.719 8.117 7.773 1 82.94 268 GLY A N 1
ATOM 2142 C CA . GLY A 1 268 ? -7.809 8.93 8.977 1 82.94 268 GLY A CA 1
ATOM 2143 C C . GLY A 1 268 ? -8.422 10.297 8.727 1 82.94 268 GLY A C 1
ATOM 2144 O O . GLY A 1 268 ? -8.781 10.625 7.598 1 82.94 268 GLY A O 1
ATOM 2145 N N . THR A 1 269 ? -8.781 10.945 9.836 1 87.62 269 THR A N 1
ATOM 2146 C CA . THR A 1 269 ? -9.289 12.305 9.75 1 87.62 269 THR A CA 1
ATOM 2147 C C . THR A 1 269 ? -8.516 13.234 10.688 1 87.62 269 THR A C 1
ATOM 2149 O O . THR A 1 269 ? -8 12.789 11.719 1 87.62 269 THR A O 1
ATOM 2152 N N . ILE A 1 270 ? -8.258 14.375 10.141 1 91.94 270 ILE A N 1
ATOM 2153 C CA . ILE A 1 270 ? -7.617 15.398 10.961 1 91.94 270 ILE A CA 1
ATOM 2154 C C . ILE A 1 270 ? -8.68 16.297 11.594 1 91.94 270 ILE A C 1
ATOM 2156 O O . ILE A 1 270 ? -9.484 16.906 10.891 1 91.94 270 ILE A O 1
ATOM 2160 N N . ASP A 1 271 ? -8.688 16.328 12.984 1 91.38 271 ASP A N 1
ATOM 2161 C CA . ASP A 1 271 ? -9.656 17.156 13.711 1 91.38 271 ASP A CA 1
ATOM 2162 C C . ASP A 1 271 ? -8.961 18.297 14.453 1 91.38 271 ASP A C 1
ATOM 2164 O O . ASP A 1 271 ? -7.824 18.141 14.914 1 91.38 271 ASP A O 1
ATOM 2168 N N . THR A 1 272 ? -9.641 19.438 14.383 1 92.19 272 THR A N 1
ATOM 2169 C CA . THR A 1 272 ? -9.203 20.562 15.203 1 92.19 272 THR A CA 1
ATOM 2170 C C . THR A 1 272 ? -10.039 20.656 16.484 1 92.19 272 THR A C 1
ATOM 2172 O O . THR A 1 272 ? -11.266 20.609 16.422 1 92.19 272 THR A O 1
ATOM 2175 N N . ILE A 1 273 ? -9.336 20.703 17.625 1 88.25 273 ILE A N 1
ATOM 2176 C CA . ILE A 1 273 ? -10.031 20.719 18.922 1 88.25 273 ILE A CA 1
ATOM 2177 C C . ILE A 1 273 ? -9.68 22 19.672 1 88.25 273 ILE A C 1
ATOM 2179 O O . ILE A 1 273 ? -8.523 22.438 19.672 1 88.25 273 ILE A O 1
ATOM 2183 N N . GLU A 1 274 ? -10.734 22.656 20.234 1 88.75 274 GLU A N 1
ATOM 2184 C CA . GLU A 1 274 ? -10.508 23.844 21.047 1 88.75 274 GLU A CA 1
ATOM 2185 C C . GLU A 1 274 ? -9.938 23.469 22.422 1 88.75 274 GLU A C 1
ATOM 2187 O O . GLU A 1 274 ? -10.406 22.531 23.062 1 88.75 274 GLU A O 1
ATOM 2192 N N . VAL A 1 275 ? -8.789 24.109 22.734 1 82.06 275 VAL A N 1
ATOM 2193 C CA . VAL A 1 275 ? -8.172 23.875 24.031 1 82.06 275 VAL A CA 1
ATOM 2194 C C . VAL A 1 275 ? -8.344 25.109 24.922 1 82.06 275 VAL A C 1
ATOM 2196 O O . VAL A 1 275 ? -8.305 26.234 24.438 1 82.06 275 VAL A O 1
ATOM 2199 N N . PRO A 1 276 ? -8.758 25.016 26.188 1 71.44 276 PRO A N 1
ATOM 2200 C CA . PRO A 1 276 ? -8.953 26.156 27.094 1 71.44 276 PRO A CA 1
ATOM 2201 C C . PRO A 1 276 ? -7.699 27.016 27.219 1 71.44 276 PRO A C 1
ATOM 2203 O O . PRO A 1 276 ? -6.582 26.5 27.219 1 71.44 276 PRO A O 1
ATOM 2206 N N . THR A 1 277 ? -7.734 28.531 27.062 1 63.88 277 THR A N 1
ATOM 2207 C CA . THR A 1 277 ? -6.621 29.469 27.188 1 63.88 277 THR A CA 1
ATOM 2208 C C . THR A 1 277 ? -6.34 29.781 28.656 1 63.88 277 THR A C 1
ATOM 2210 O O . THR A 1 277 ? -7.223 29.641 29.5 1 63.88 277 THR A O 1
ATOM 2213 N N . ALA A 1 278 ? -4.984 30.047 29.062 1 52.94 278 ALA A N 1
ATOM 2214 C CA . ALA A 1 278 ? -4.652 30.453 30.422 1 52.94 278 ALA A CA 1
ATOM 2215 C C . ALA A 1 278 ? -5.52 31.625 30.875 1 52.94 278 ALA A C 1
ATOM 2217 O O . ALA A 1 278 ? -5.918 31.703 32.031 1 52.94 278 ALA A O 1
ATOM 2218 N N . LYS A 1 279 ? -5.641 32.688 30.156 1 55.91 279 LYS A N 1
ATOM 2219 C CA . LYS A 1 279 ? -6.289 33.938 30.594 1 55.91 279 LYS A CA 1
ATOM 2220 C C . LYS A 1 279 ? -7.758 33.688 30.922 1 55.91 279 LYS A C 1
ATOM 2222 O O . LYS A 1 279 ? -8.281 34.281 31.875 1 55.91 279 LYS A O 1
ATOM 2227 N N . LYS A 1 280 ? -8.477 32.969 30.141 1 51.81 280 LYS A N 1
ATOM 2228 C CA . LYS A 1 280 ? -9.836 32.688 30.578 1 51.81 280 LYS A CA 1
ATOM 2229 C C . LYS A 1 280 ? -9.828 31.953 31.922 1 51.81 280 LYS A C 1
ATOM 2231 O O . LYS A 1 280 ? -10.727 32.156 32.75 1 51.81 280 LYS A O 1
ATOM 2236 N N . ILE A 1 281 ? -8.703 31.406 32.125 1 46.09 281 ILE A N 1
ATOM 2237 C CA . ILE A 1 281 ? -8.617 30.828 33.438 1 46.09 281 ILE A CA 1
ATOM 2238 C C . ILE A 1 281 ? -8.398 31.922 34.5 1 46.09 281 ILE A C 1
ATOM 2240 O O . ILE A 1 281 ? -9.023 31.922 35.562 1 46.09 281 ILE A O 1
ATOM 2244 N N . PHE A 1 282 ? -7.57 32.938 34.125 1 45.88 282 PHE A N 1
ATOM 2245 C CA . PHE A 1 282 ? -7.238 33.969 35.125 1 45.88 282 PHE A CA 1
ATOM 2246 C C . PHE A 1 282 ? -8.336 35.031 35.188 1 45.88 282 PHE A C 1
ATOM 2248 O O . PHE A 1 282 ? -8.625 35.562 36.25 1 45.88 282 PHE A O 1
ATOM 2255 N N . ARG A 1 283 ? -8.898 35.594 34.156 1 50.84 283 ARG A N 1
ATOM 2256 C CA . ARG A 1 283 ? -9.984 36.562 34.312 1 50.84 283 ARG A CA 1
ATOM 2257 C C . ARG A 1 283 ? -11.109 35.969 35.188 1 50.84 283 ARG A C 1
ATOM 2259 O O . ARG A 1 283 ? -11.711 36.688 35.969 1 50.84 283 ARG A O 1
ATOM 2266 N N . GLU A 1 284 ? -11.297 34.781 35.031 1 47.09 284 GLU A N 1
ATOM 2267 C CA . GLU A 1 284 ? -12.266 34.312 36 1 47.09 284 GLU A CA 1
ATOM 2268 C C . GLU A 1 284 ? -11.758 34.469 37.406 1 47.09 284 GLU A C 1
ATOM 2270 O O . GLU A 1 284 ? -12.531 34.781 38.312 1 47.09 284 GLU A O 1
ATOM 2275 N N . ARG A 1 285 ? -10.5 34.688 37.625 1 44.22 285 ARG A N 1
ATOM 2276 C CA . ARG A 1 285 ? -9.984 34.906 38.969 1 44.22 285 ARG A CA 1
ATOM 2277 C C . ARG A 1 285 ? -9.883 36.406 39.25 1 44.22 285 ARG A C 1
ATOM 2279 O O . ARG A 1 285 ? -10.172 36.812 40.375 1 44.22 285 ARG A O 1
ATOM 2286 N N . SER A 1 286 ? -9.422 37.25 38.312 1 43.41 286 SER A N 1
ATOM 2287 C CA . SER A 1 286 ? -9.234 38.688 38.625 1 43.41 286 SER A CA 1
ATOM 2288 C C . SER A 1 286 ? -10.578 39.406 38.688 1 43.41 286 SER A C 1
ATOM 2290 O O . SER A 1 286 ? -10.734 40.344 39.438 1 43.41 286 SER A O 1
ATOM 2292 N N . ASP A 1 287 ? -11.516 39.25 37.844 1 44.53 287 ASP A N 1
ATOM 2293 C CA . ASP A 1 287 ? -12.836 39.812 38.125 1 44.53 287 ASP A CA 1
ATOM 2294 C C . ASP A 1 287 ? -13.273 39.5 39.562 1 44.53 287 ASP A C 1
ATOM 2296 O O . ASP A 1 287 ? -13.922 40.344 40.188 1 44.53 287 ASP A O 1
ATOM 2300 N N . SER A 1 288 ? -12.734 38.531 40.094 1 41.28 288 SER A N 1
ATOM 2301 C CA . SER A 1 288 ? -12.969 38.344 41.531 1 41.28 288 SER A CA 1
ATOM 2302 C C . SER A 1 288 ? -12.148 39.312 42.375 1 41.28 288 SER A C 1
ATOM 2304 O O . SER A 1 288 ? -12.609 39.75 43.406 1 41.28 288 SER A O 1
ATOM 2306 N N . LEU A 1 289 ? -11.016 39.781 41.875 1 38.62 289 LEU A N 1
ATOM 2307 C CA . LEU A 1 289 ? -10.195 40.688 42.656 1 38.62 289 LEU A CA 1
ATOM 2308 C C . LEU A 1 289 ? -10.625 42.125 42.438 1 38.62 289 LEU A C 1
ATOM 2310 O O . LEU A 1 289 ? -10.68 42.906 43.406 1 38.62 289 LEU A O 1
ATOM 2314 N N . LYS A 1 290 ? -10.922 42.688 41.344 1 47.19 290 LYS A N 1
ATOM 2315 C CA . LYS A 1 290 ? -11.422 44.062 41.156 1 47.19 290 LYS A CA 1
ATOM 2316 C C . LYS A 1 290 ? -12.781 44.219 41.844 1 47.19 290 LYS A C 1
ATOM 2318 O O . LYS A 1 290 ? -13.078 45.312 42.375 1 47.19 290 LYS A O 1
ATOM 2323 N N . PHE A 1 291 ? -13.5 43.312 41.844 1 41.25 291 PHE A N 1
ATOM 2324 C CA . PHE A 1 291 ? -14.672 43.406 42.719 1 41.25 291 PHE A CA 1
ATOM 2325 C C . PHE A 1 291 ? -14.266 43.625 44.156 1 41.25 291 PHE A C 1
ATOM 2327 O O . PHE A 1 291 ? -14.898 44.406 44.875 1 41.25 291 PHE A O 1
ATOM 2334 N N . GLN A 1 292 ? -13.148 43.125 44.562 1 37.53 292 GLN A N 1
ATOM 2335 C CA . GLN A 1 292 ? -12.703 43.344 45.938 1 37.53 292 GLN A CA 1
ATOM 2336 C C . GLN A 1 292 ? -12.125 44.75 46.125 1 37.53 292 GLN A C 1
ATOM 2338 O O . GLN A 1 292 ? -12.344 45.375 47.156 1 37.53 292 GLN A O 1
ATOM 2343 N N . LEU A 1 293 ? -11.461 45.312 45.125 1 38.94 293 LEU A N 1
ATOM 2344 C CA . LEU A 1 293 ? -10.906 46.625 45.344 1 38.94 293 LEU A CA 1
ATOM 2345 C C . LEU A 1 293 ? -11.984 47.688 45.188 1 38.94 293 LEU A C 1
ATOM 2347 O O . LEU A 1 293 ? -11.977 48.688 45.906 1 38.94 293 LEU A O 1
ATOM 2351 N N . TYR A 1 294 ? -12.859 47.594 44.25 1 36.53 294 TYR A N 1
ATOM 2352 C CA . TYR A 1 294 ? -14.008 48.5 44.25 1 36.53 294 TYR A CA 1
ATOM 2353 C C . TYR A 1 294 ? -14.797 48.375 45.531 1 36.53 294 TYR A C 1
ATOM 2355 O O . TYR A 1 294 ? -15.289 49.375 46.062 1 36.53 294 TYR A O 1
ATOM 2363 N N . ASN A 1 295 ? -14.836 47.25 46.062 1 39.09 295 ASN A N 1
ATOM 2364 C CA . ASN A 1 295 ? -15.492 47.125 47.375 1 39.09 295 ASN A CA 1
ATOM 2365 C C . ASN A 1 295 ? -14.648 47.75 48.469 1 39.09 295 ASN A C 1
ATOM 2367 O O . ASN A 1 295 ? -15.188 48.25 49.469 1 39.09 295 ASN A O 1
ATOM 2371 N N . ASN A 1 296 ? -13.391 47.75 48.281 1 37.34 296 ASN A N 1
ATOM 2372 C CA . ASN A 1 296 ? -12.633 48.375 49.344 1 37.34 296 ASN A CA 1
ATOM 2373 C C . ASN A 1 296 ? -12.695 49.906 49.281 1 37.34 296 ASN A C 1
ATOM 2375 O O . ASN A 1 296 ? -12.664 50.594 50.312 1 37.34 296 ASN A O 1
ATOM 2379 N N . LYS A 1 297 ? -12.883 50.531 48.156 1 41.47 297 LYS A N 1
ATOM 2380 C CA . LYS A 1 297 ? -13.062 52 48.125 1 41.47 297 LYS A CA 1
ATOM 2381 C C . LYS A 1 297 ? -14.445 52.375 48.625 1 41.47 297 LYS A C 1
ATOM 2383 O O . LYS A 1 297 ? -14.633 53.469 49.188 1 41.47 297 LYS A O 1
ATOM 2388 N N . PHE A 1 298 ? -15.391 51.562 48.438 1 36.88 298 PHE A N 1
ATOM 2389 C CA . PHE A 1 298 ? -16.641 51.906 49.094 1 36.88 298 PHE A CA 1
ATOM 2390 C C . PHE A 1 298 ? -16.469 51.938 50.594 1 36.88 298 PHE A C 1
ATOM 2392 O O . PHE A 1 298 ? -17.141 52.719 51.281 1 36.88 298 PHE A O 1
ATOM 2399 N N . TYR A 1 299 ? -15.578 51.188 51.125 1 34.56 299 TYR A N 1
ATOM 2400 C CA . TYR A 1 299 ? -15.438 51.25 52.594 1 34.56 299 TYR A CA 1
ATOM 2401 C C . TYR A 1 299 ? -14.648 52.5 53 1 34.56 299 TYR A C 1
ATOM 2403 O O . TYR A 1 299 ? -14.852 53.031 54.094 1 34.56 299 TYR A O 1
ATOM 2411 N N . ARG A 1 300 ? -13.805 53 52.219 1 39.38 300 ARG A N 1
ATOM 2412 C CA . ARG A 1 300 ? -13.055 54.156 52.719 1 39.38 300 ARG A CA 1
ATOM 2413 C C . ARG A 1 300 ? -13.883 55.406 52.625 1 39.38 300 ARG A C 1
ATOM 2415 O O . ARG A 1 300 ? -13.766 56.281 53.5 1 39.38 300 ARG A O 1
ATOM 2422 N N . SER A 1 301 ? -14.727 55.594 51.625 1 35.62 301 SER A N 1
ATOM 2423 C CA . SER A 1 301 ? -15.523 56.812 51.594 1 35.62 301 SER A CA 1
ATOM 2424 C C . SER A 1 301 ? -16.531 56.844 52.75 1 35.62 301 SER A C 1
ATOM 2426 O O . SER A 1 301 ? -17.062 57.906 53.094 1 35.62 301 SER A O 1
ATOM 2428 N N . SER A 1 302 ? -16.984 55.719 53.25 1 34.19 302 SER A N 1
ATOM 2429 C CA . SER A 1 302 ? -17.938 55.844 54.375 1 34.19 302 SER A CA 1
ATOM 2430 C C . SER A 1 302 ? -17.281 56.375 55.625 1 34.19 302 SER A C 1
ATOM 2432 O O . SER A 1 302 ? -17.953 56.812 56.562 1 34.19 302 SER A O 1
ATOM 2434 N N . LEU A 1 303 ? -16.016 56.219 55.812 1 33.25 303 LEU A N 1
ATOM 2435 C CA . LEU A 1 303 ? -15.477 56.688 57.094 1 33.25 303 LEU A CA 1
ATOM 2436 C C . LEU A 1 303 ? -15.289 58.188 57.094 1 33.25 303 LEU A C 1
ATOM 2438 O O . LEU A 1 303 ? -15.094 58.812 58.125 1 33.25 303 LEU A O 1
ATOM 2442 N N . ARG A 1 304 ? -15.188 58.875 56 1 34.34 304 ARG A N 1
ATOM 2443 C CA . ARG A 1 304 ? -14.898 60.312 56.094 1 34.34 304 ARG A CA 1
ATOM 2444 C C . ARG A 1 304 ? -16.141 61.094 56.531 1 34.34 304 ARG A C 1
ATOM 2446 O O . ARG A 1 304 ? -16.031 62.25 56.938 1 34.34 304 ARG A O 1
ATOM 2453 N N . SER A 1 305 ? -17.297 60.656 56.281 1 28.3 305 SER A N 1
ATOM 2454 C CA . SER A 1 305 ? -18.406 61.562 56.594 1 28.3 305 SER A CA 1
ATOM 2455 C C . SER A 1 305 ? -18.625 61.656 58.094 1 28.3 305 SER A C 1
ATOM 2457 O O . SER A 1 305 ? -19.562 62.344 58.531 1 28.3 305 SER A O 1
ATOM 2459 N N . LYS A 1 306 ? -18.094 60.75 58.812 1 34.59 306 LYS A N 1
ATOM 2460 C CA . LYS A 1 306 ? -18.516 60.906 60.188 1 34.59 306 LYS A CA 1
ATOM 2461 C C . LYS A 1 306 ? -17.781 62.094 60.844 1 34.59 306 LYS A C 1
ATOM 2463 O O . LYS A 1 306 ? -16.984 61.906 61.781 1 34.59 306 LYS A O 1
ATOM 2468 N N . VAL A 1 307 ? -17.328 63.094 60.125 1 25.55 307 VAL A N 1
ATOM 2469 C CA . VAL A 1 307 ? -16.781 64.188 60.875 1 25.55 307 VAL A CA 1
ATOM 2470 C C . VAL A 1 307 ? -17.891 64.938 61.625 1 25.55 307 VAL A C 1
ATOM 2472 O O . VAL A 1 307 ? -18.984 65.125 61.062 1 25.55 307 VAL A O 1
ATOM 2475 N N . PHE A 1 308 ? -17.969 65 62.969 1 30.28 308 PHE A N 1
ATOM 2476 C CA . PHE A 1 308 ? -18.766 65.5 64.062 1 30.28 308 PHE A CA 1
ATOM 2477 C C . PHE A 1 308 ? -19.062 67 63.875 1 30.28 308 PHE A C 1
ATOM 2479 O O . PHE A 1 308 ? -18.25 67.75 63.312 1 30.28 308 PHE A O 1
ATOM 2486 N N . PRO A 1 309 ? -20.344 67.438 63.844 1 29.72 309 PRO A N 1
ATOM 2487 C CA . PRO A 1 309 ? -20.875 68.75 63.906 1 29.72 309 PRO A CA 1
ATOM 2488 C C . PRO A 1 309 ? -20.25 69.625 65 1 29.72 309 PRO A C 1
ATOM 2490 O O . PRO A 1 309 ? -19.812 69.062 66 1 29.72 309 PRO A O 1
ATOM 2493 N N . CYS A 1 310 ? -19.406 70.562 64.812 1 29 310 CYS A N 1
ATOM 2494 C CA . CYS A 1 310 ? -19.078 71.5 65.875 1 29 310 CYS A CA 1
ATOM 2495 C C . CYS A 1 310 ? -20.328 71.938 66.688 1 29 310 CYS A C 1
ATOM 2497 O O . CYS A 1 310 ? -21.406 72.062 66.125 1 29 310 CYS A O 1
A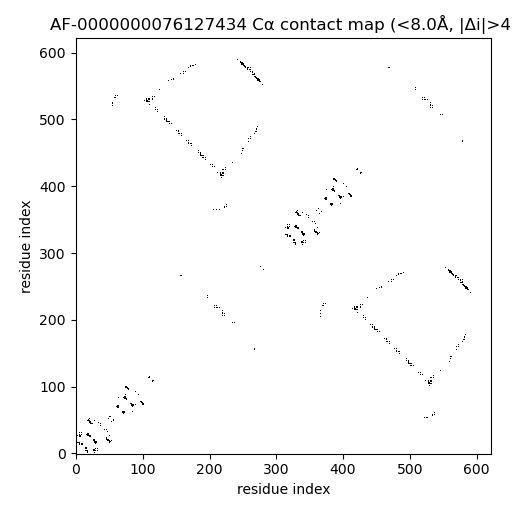TOM 2499 N N . PRO A 1 311 ? -20.344 72 68.188 1 29.39 311 PRO A N 1
ATOM 2500 C CA . PRO A 1 311 ? -21.375 72.75 68.938 1 29.39 311 PRO A CA 1
ATOM 2501 C C . PRO A 1 311 ? -21.547 74.188 68.438 1 29.39 311 PRO A C 1
ATOM 2503 O O . PRO A 1 311 ? -20.609 74.75 67.875 1 29.39 311 PRO A O 1
ATOM 2506 N N . MET B 1 1 ? 13.602 -69.5 -20.188 1 30.53 1 MET B N 1
ATOM 2507 C CA . MET B 1 1 ? 14.992 -69.812 -20.516 1 30.53 1 MET B CA 1
ATOM 2508 C C . MET B 1 1 ? 15.398 -69.125 -21.812 1 30.53 1 MET B C 1
ATOM 2510 O O . MET B 1 1 ? 14.617 -69.062 -22.766 1 30.53 1 MET B O 1
ATOM 2514 N N . GLU B 1 2 ? 16.172 -68.125 -21.766 1 40.22 2 GLU B N 1
ATOM 2515 C CA . GLU B 1 2 ? 17.016 -67.562 -22.828 1 40.22 2 GLU B CA 1
ATOM 2516 C C . GLU B 1 2 ? 17.469 -68.625 -23.797 1 40.22 2 GLU B C 1
ATOM 2518 O O . GLU B 1 2 ? 17.938 -69.688 -23.391 1 40.22 2 GLU B O 1
ATOM 2523 N N . ASN B 1 3 ? 16.812 -68.938 -24.734 1 47.78 3 ASN B N 1
ATOM 2524 C CA . ASN B 1 3 ? 17.547 -69.812 -25.656 1 47.78 3 ASN B CA 1
ATOM 2525 C C . ASN B 1 3 ? 19.016 -69.375 -25.719 1 47.78 3 ASN B C 1
ATOM 2527 O O . ASN B 1 3 ? 19.391 -68.438 -26.422 1 47.78 3 ASN B O 1
ATOM 2531 N N . SER B 1 4 ? 19.672 -69.688 -24.844 1 57.38 4 SER B N 1
ATOM 2532 C CA . SER B 1 4 ? 21.078 -69.375 -24.562 1 57.38 4 SER B CA 1
ATOM 2533 C C . SER B 1 4 ? 22 -70.062 -25.578 1 57.38 4 SER B C 1
ATOM 2535 O O . SER B 1 4 ? 23.141 -69.625 -25.766 1 57.38 4 SER B O 1
ATOM 2537 N N . GLN B 1 5 ? 21.469 -71.062 -26.328 1 68.12 5 GLN B N 1
ATOM 2538 C CA . GLN B 1 5 ? 22.438 -71.688 -27.203 1 68.12 5 GLN B CA 1
ATOM 2539 C C . GLN B 1 5 ? 21.828 -72 -28.578 1 68.12 5 GLN B C 1
ATOM 2541 O O . GLN B 1 5 ? 20.625 -72.188 -28.703 1 68.12 5 GLN B O 1
ATOM 2546 N N . CYS B 1 6 ? 22.531 -71.812 -29.516 1 78.38 6 CYS B N 1
ATOM 2547 C CA . CYS B 1 6 ? 22.172 -72.188 -30.859 1 78.38 6 CYS B CA 1
ATOM 2548 C C . CYS B 1 6 ? 21.781 -73.688 -30.875 1 78.38 6 CYS B C 1
ATOM 2550 O O . CYS B 1 6 ? 22.547 -74.562 -30.453 1 78.38 6 CYS B O 1
ATOM 2552 N N . GLU B 1 7 ? 20.562 -74 -31.297 1 76.12 7 GLU B N 1
ATOM 2553 C CA . GLU B 1 7 ? 20 -75.312 -31.203 1 76.12 7 GLU B CA 1
ATOM 2554 C C . GLU B 1 7 ? 20.828 -76.312 -32 1 76.12 7 GLU B C 1
ATOM 2556 O O . GLU B 1 7 ? 21.156 -77.375 -31.516 1 76.12 7 GLU B O 1
ATOM 2561 N N . PRO B 1 8 ? 21.109 -75.938 -33.219 1 80.5 8 PRO B N 1
ATOM 2562 C CA . PRO B 1 8 ? 21.953 -76.875 -33.969 1 80.5 8 PRO B CA 1
ATOM 2563 C C . PRO B 1 8 ? 23.328 -77.062 -33.312 1 80.5 8 PRO B C 1
ATOM 2565 O O . PRO B 1 8 ? 23.875 -78.188 -33.344 1 80.5 8 PRO B O 1
ATOM 2568 N N . CYS B 1 9 ? 23.75 -76.062 -32.719 1 80.75 9 CYS B N 1
ATOM 2569 C CA . CYS B 1 9 ? 25.047 -76.125 -32.062 1 80.75 9 CYS B CA 1
ATOM 2570 C C . CYS B 1 9 ? 24.969 -76.938 -30.766 1 80.75 9 CYS B C 1
ATOM 2572 O O . CYS B 1 9 ? 25.875 -77.688 -30.422 1 80.75 9 CYS B O 1
ATOM 2574 N N . ARG B 1 10 ? 23.953 -76.812 -30.125 1 78.12 10 ARG B N 1
ATOM 2575 C CA . ARG B 1 10 ? 23.75 -77.562 -28.906 1 78.12 10 ARG B CA 1
ATOM 2576 C C . ARG B 1 10 ? 23.75 -79.062 -29.188 1 78.12 10 ARG B C 1
ATOM 2578 O O . ARG B 1 10 ? 24.344 -79.875 -28.438 1 78.12 10 ARG B O 1
ATOM 2585 N N . ALA B 1 11 ? 23.109 -79.375 -30.25 1 75.06 11 ALA B N 1
ATOM 2586 C CA . ALA B 1 11 ? 23.031 -80.812 -30.641 1 75.06 11 ALA B CA 1
ATOM 2587 C C . ALA B 1 11 ? 24.422 -81.375 -30.953 1 75.06 11 ALA B C 1
ATOM 2589 O O . ALA B 1 11 ? 24.656 -82.562 -30.906 1 75.06 11 ALA B O 1
ATOM 2590 N N . ARG B 1 12 ? 25.422 -80.5 -31.219 1 81.12 12 ARG B N 1
ATOM 2591 C CA . ARG B 1 12 ? 26.781 -80.938 -31.562 1 81.12 12 ARG B CA 1
ATOM 2592 C C . ARG B 1 12 ? 27.75 -80.562 -30.422 1 81.12 12 ARG B C 1
ATOM 2594 O O . ARG B 1 12 ? 28.969 -80.5 -30.641 1 81.12 12 ARG B O 1
ATOM 2601 N N . ASP B 1 13 ? 27.297 -80.125 -29.312 1 78.69 13 ASP B N 1
ATOM 2602 C CA . ASP B 1 13 ? 28.047 -79.875 -28.094 1 78.69 13 ASP B CA 1
ATOM 2603 C C . ASP B 1 13 ? 28.875 -78.562 -28.25 1 78.69 13 ASP B C 1
ATOM 2605 O O . ASP B 1 13 ? 30.016 -78.5 -27.766 1 78.69 13 ASP B O 1
ATOM 2609 N N . LYS B 1 14 ? 28.344 -77.75 -29.062 1 78.19 14 LYS B N 1
ATOM 2610 C CA . LYS B 1 14 ? 28.938 -76.375 -29.156 1 78.19 14 LYS B CA 1
ATOM 2611 C C . LYS B 1 14 ? 28.031 -75.312 -28.5 1 78.19 14 LYS B C 1
ATOM 2613 O O . LYS B 1 14 ? 26.812 -75.438 -28.531 1 78.19 14 LYS B O 1
ATOM 2618 N N . ASN B 1 15 ? 28.688 -74.375 -27.844 1 77.06 15 ASN B N 1
ATOM 2619 C CA . ASN B 1 15 ? 27.953 -73.375 -27.094 1 77.06 15 ASN B CA 1
ATOM 2620 C C . ASN B 1 15 ? 28.062 -72 -27.781 1 77.06 15 ASN B C 1
ATOM 2622 O O . ASN B 1 15 ? 28.812 -71.125 -27.328 1 77.06 15 ASN B O 1
ATOM 2626 N N . ASN B 1 16 ? 27.359 -71.875 -28.922 1 79.81 16 ASN B N 1
ATOM 2627 C CA . ASN B 1 16 ? 27.328 -70.562 -29.578 1 79.81 16 ASN B CA 1
ATOM 2628 C C . ASN B 1 16 ? 26.078 -69.75 -29.219 1 79.81 16 ASN B C 1
ATOM 2630 O O . ASN B 1 16 ? 25.016 -70.375 -28.984 1 79.81 16 ASN B O 1
ATOM 2634 N N . THR B 1 17 ? 26.234 -68.562 -29.109 1 80.69 17 THR B N 1
ATOM 2635 C CA . THR B 1 17 ? 25.125 -67.625 -28.797 1 80.69 17 THR B CA 1
ATOM 2636 C C . THR B 1 17 ? 24.25 -67.375 -30.031 1 80.69 17 THR B C 1
ATOM 2638 O O . THR B 1 17 ? 24.766 -67.062 -31.109 1 80.69 17 THR B O 1
ATOM 2641 N N . PRO B 1 18 ? 22.922 -67.625 -29.891 1 79.5 18 PRO B N 1
ATOM 2642 C CA . PRO B 1 18 ? 22.078 -67.438 -31.062 1 79.5 18 PRO B CA 1
ATOM 2643 C C . PRO B 1 18 ? 21.938 -65.938 -31.406 1 79.5 18 PRO B C 1
ATOM 2645 O O . PRO B 1 18 ? 21.875 -65.125 -30.5 1 79.5 18 PRO B O 1
ATOM 2648 N N . THR B 1 19 ? 22.031 -65.625 -32.719 1 80 19 THR B N 1
ATOM 2649 C CA . THR B 1 19 ? 21.906 -64.25 -33.219 1 80 19 THR B CA 1
ATOM 2650 C C . THR B 1 19 ? 20.641 -64.125 -34.062 1 80 19 THR B C 1
ATOM 2652 O O . THR B 1 19 ? 20.094 -63.031 -34.188 1 80 19 THR B O 1
ATOM 2655 N N . TYR B 1 20 ? 20.234 -65.312 -34.625 1 77.25 20 TYR B N 1
ATOM 2656 C CA . TYR B 1 20 ? 19.078 -65.25 -35.531 1 77.25 20 TYR B CA 1
ATOM 2657 C C . TYR B 1 20 ? 18.047 -66.312 -35.156 1 77.25 20 TYR B C 1
ATOM 2659 O O . TYR B 1 20 ? 18.375 -67.312 -34.469 1 77.25 20 TYR B O 1
ATOM 2667 N N . TRP B 1 21 ? 16.75 -66.125 -35.438 1 73.25 21 TRP B N 1
ATOM 2668 C CA . TRP B 1 21 ? 15.641 -67.062 -35.25 1 73.25 21 TRP B CA 1
ATOM 2669 C C . TRP B 1 21 ? 15.031 -67.438 -36.594 1 73.25 21 TRP B C 1
ATOM 2671 O O . TRP B 1 21 ? 14.672 -66.562 -37.375 1 73.25 21 TRP B O 1
ATOM 2681 N N . CYS B 1 22 ? 15.023 -68.75 -36.906 1 73.56 22 CYS B N 1
ATOM 2682 C CA . CYS B 1 22 ? 14.336 -69.188 -38.125 1 73.56 22 CYS B CA 1
ATOM 268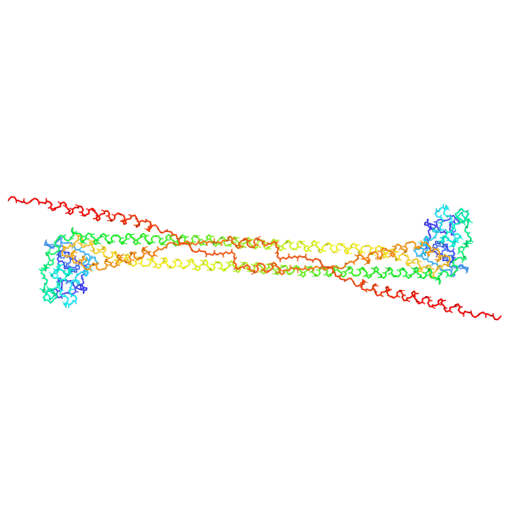3 C C . CYS B 1 22 ? 12.852 -69.375 -37.844 1 73.56 22 CYS B C 1
ATOM 2685 O O . CYS B 1 22 ? 12.477 -70.25 -37.031 1 73.56 22 CYS B O 1
ATOM 2687 N N . VAL B 1 23 ? 12.008 -68.75 -38.562 1 67.31 23 VAL B N 1
ATOM 2688 C CA . VAL B 1 23 ? 10.57 -68.75 -38.344 1 67.31 23 VAL B CA 1
ATOM 2689 C C . VAL B 1 23 ? 9.992 -70.125 -38.688 1 67.31 23 VAL B C 1
ATOM 2691 O O . VAL B 1 23 ? 9.086 -70.562 -38 1 67.31 23 VAL B O 1
ATOM 2694 N N . ILE B 1 24 ? 10.539 -70.688 -39.656 1 63.78 24 ILE B N 1
ATOM 2695 C CA . ILE B 1 24 ? 9.984 -71.938 -40.188 1 63.78 24 ILE B CA 1
ATOM 2696 C C . ILE B 1 24 ? 10.461 -73.125 -39.312 1 63.78 24 ILE B C 1
ATOM 2698 O O . ILE B 1 24 ? 9.656 -73.938 -38.906 1 63.78 24 ILE B O 1
ATOM 2702 N N . CYS B 1 25 ? 11.68 -73.062 -38.969 1 68.81 25 CYS B N 1
ATOM 2703 C CA . CYS B 1 25 ? 12.234 -74.188 -38.188 1 68.81 25 CYS B CA 1
ATOM 2704 C C . CYS B 1 25 ? 12 -73.938 -36.688 1 68.81 25 CYS B C 1
ATOM 2706 O O . CYS B 1 25 ? 12.156 -74.875 -35.906 1 68.81 25 CYS B O 1
ATOM 2708 N N . GLU B 1 26 ? 11.625 -72.75 -36.344 1 68.12 26 GLU B N 1
ATOM 2709 C CA . GLU B 1 26 ? 11.43 -72.312 -34.938 1 68.12 26 GLU B CA 1
ATOM 2710 C C . GLU B 1 26 ? 12.664 -72.625 -34.094 1 68.12 26 GLU B C 1
ATOM 2712 O O . GLU B 1 26 ? 12.547 -73.188 -33 1 68.12 26 GLU B O 1
ATOM 2717 N N . GLU B 1 27 ? 13.781 -72.312 -34.719 1 72.56 27 GLU B N 1
ATOM 2718 C CA . GLU B 1 27 ? 15.039 -72.625 -34.031 1 72.56 27 GLU B CA 1
ATOM 2719 C C . GLU B 1 27 ? 15.93 -71.375 -33.969 1 72.56 27 GLU B C 1
ATOM 2721 O O . GLU B 1 27 ? 15.938 -70.562 -34.875 1 72.56 27 GLU B O 1
ATOM 2726 N N . ALA B 1 28 ? 16.688 -71.25 -32.812 1 74.88 28 ALA B N 1
ATOM 2727 C CA . ALA B 1 28 ? 17.703 -70.25 -32.656 1 74.88 28 ALA B CA 1
ATOM 2728 C C . ALA B 1 28 ? 19.031 -70.625 -33.312 1 74.88 28 ALA B C 1
ATOM 2730 O O . ALA B 1 28 ? 19.516 -71.75 -33.062 1 74.88 28 ALA B O 1
ATOM 2731 N N . LEU B 1 29 ? 19.453 -69.75 -34.156 1 80.56 29 LEU B N 1
ATOM 2732 C CA . LEU B 1 29 ? 20.672 -70.062 -34.906 1 80.56 29 LEU B CA 1
ATOM 2733 C C . LEU B 1 29 ? 21.75 -69 -34.594 1 80.56 29 LEU B C 1
ATOM 2735 O O . LEU B 1 29 ? 21.469 -67.812 -34.438 1 80.56 29 LEU B O 1
ATOM 2739 N N . CYS B 1 30 ? 22.906 -69.562 -34.344 1 83.56 30 CYS B N 1
ATOM 2740 C CA . CYS B 1 30 ? 24.047 -68.625 -34.25 1 83.56 30 CYS B CA 1
ATOM 2741 C C . CYS B 1 30 ? 24.422 -68.062 -35.625 1 83.56 30 CYS B C 1
ATOM 2743 O O . CYS B 1 30 ? 23.797 -68.438 -36.625 1 83.56 30 CYS B O 1
ATOM 2745 N N . LEU B 1 31 ? 25.328 -67.125 -35.656 1 86.75 31 LEU B N 1
ATOM 2746 C CA . LEU B 1 31 ? 25.703 -66.5 -36.906 1 86.75 31 LEU B CA 1
ATOM 2747 C C . LEU B 1 31 ? 26.125 -67.562 -37.938 1 86.75 31 LEU B C 1
ATOM 2749 O O . LEU B 1 31 ? 25.703 -67.5 -39.094 1 86.75 31 LEU B O 1
ATOM 2753 N N . GLU B 1 32 ? 26.891 -68.562 -37.531 1 86.19 32 GLU B N 1
ATOM 2754 C CA . GLU B 1 32 ? 27.391 -69.625 -38.406 1 86.19 32 GLU B CA 1
ATOM 2755 C C . GLU B 1 32 ? 26.266 -70.5 -38.906 1 86.19 32 GLU B C 1
ATOM 2757 O O . GLU B 1 32 ? 26.172 -70.812 -40.094 1 86.19 32 GLU B O 1
ATOM 2762 N N . CYS B 1 33 ? 25.438 -70.875 -38.031 1 86.69 33 CYS B N 1
ATOM 2763 C CA . CYS B 1 33 ? 24.328 -71.75 -38.375 1 86.69 33 CYS B CA 1
ATOM 2764 C C . CYS B 1 33 ? 23.312 -71.062 -39.25 1 86.69 33 CYS B C 1
ATOM 2766 O O . CYS B 1 33 ? 22.688 -71.688 -40.125 1 86.69 33 CYS B O 1
ATOM 2768 N N . SER B 1 34 ? 23.203 -69.75 -39.031 1 86.56 34 SER B N 1
ATOM 2769 C CA . SER B 1 34 ? 22.297 -69 -39.875 1 86.56 34 SER B CA 1
ATOM 2770 C C . SER B 1 34 ? 22.797 -68.938 -41.312 1 86.56 34 SER B C 1
ATOM 2772 O O . SER B 1 34 ? 22.016 -69 -42.25 1 86.56 34 SER B O 1
ATOM 2774 N N . GLU B 1 35 ? 24.062 -68.812 -41.406 1 86.25 35 GLU B N 1
ATOM 2775 C CA . GLU B 1 35 ? 24.641 -68.812 -42.75 1 86.25 35 GLU B CA 1
ATOM 2776 C C . GLU B 1 35 ? 24.438 -70.188 -43.438 1 86.25 35 GLU B C 1
ATOM 2778 O O . GLU B 1 35 ? 24.109 -70.25 -44.625 1 86.25 35 GLU B O 1
ATOM 2783 N N . HIS B 1 36 ? 24.578 -71.188 -42.719 1 85.44 36 HIS B N 1
ATOM 2784 C CA . HIS B 1 36 ? 24.328 -72.562 -43.25 1 85.44 36 HIS B CA 1
ATOM 2785 C C . HIS B 1 36 ? 22.859 -72.688 -43.625 1 85.44 36 HIS B C 1
ATOM 2787 O O . HIS B 1 36 ? 22.547 -73.312 -44.688 1 85.44 36 HIS B O 1
ATOM 2793 N N . HIS B 1 37 ? 21.953 -72.25 -42.812 1 82.69 37 HIS B N 1
ATOM 2794 C CA . HIS B 1 37 ? 20.516 -72.312 -43.031 1 82.69 37 HIS B CA 1
ATOM 2795 C C . HIS B 1 37 ? 20.109 -71.562 -44.312 1 82.69 37 HIS B C 1
ATOM 2797 O O . HIS B 1 37 ? 19.25 -72.062 -45.062 1 82.69 37 HIS B O 1
ATOM 2803 N N . ARG B 1 38 ? 20.828 -70.562 -44.625 1 84.62 38 ARG B N 1
ATOM 2804 C CA . ARG B 1 38 ? 20.531 -69.688 -45.781 1 84.62 38 ARG B CA 1
ATOM 2805 C C . ARG B 1 38 ? 21.016 -70.375 -47.062 1 84.62 38 ARG B C 1
ATOM 2807 O O . ARG B 1 38 ? 20.484 -70.125 -48.156 1 84.62 38 ARG B O 1
ATOM 2814 N N . VAL B 1 39 ? 21.922 -71.25 -46.875 1 81.56 39 VAL B N 1
ATOM 2815 C CA . VAL B 1 39 ? 22.547 -71.875 -48.062 1 81.56 39 VAL B CA 1
ATOM 2816 C C . VAL B 1 39 ? 21.875 -73.188 -48.375 1 81.56 39 VAL B C 1
ATOM 2818 O O . VAL B 1 39 ? 21.859 -73.625 -49.531 1 81.56 39 VAL B O 1
ATOM 2821 N N . GLN B 1 40 ? 21.297 -73.75 -47.406 1 80.25 40 GLN B N 1
ATOM 2822 C CA . GLN B 1 40 ? 20.656 -75.062 -47.656 1 80.25 40 GLN B CA 1
ATOM 2823 C C . GLN B 1 40 ? 19.375 -74.938 -48.469 1 80.25 40 GLN B C 1
ATOM 2825 O O . GLN B 1 40 ? 18.578 -74 -48.219 1 80.25 40 GLN B O 1
ATOM 2830 N N . LYS B 1 41 ? 19.156 -75.75 -49.469 1 78.62 41 LYS B N 1
ATOM 2831 C CA . LYS B 1 41 ? 17.984 -75.688 -50.344 1 78.62 41 LYS B CA 1
ATOM 2832 C C . LYS B 1 41 ? 16.688 -75.875 -49.562 1 78.62 41 LYS B C 1
ATOM 2834 O O . LYS B 1 41 ? 15.703 -75.188 -49.844 1 78.62 41 LYS B O 1
ATOM 2839 N N . ILE B 1 42 ? 16.641 -76.562 -48.469 1 79.56 42 ILE B N 1
ATOM 2840 C CA . ILE B 1 42 ? 15.422 -76.875 -47.719 1 79.56 42 ILE B CA 1
ATOM 2841 C C . ILE B 1 42 ? 15.055 -75.688 -46.844 1 79.56 42 ILE B C 1
ATOM 2843 O O . ILE B 1 42 ? 13.875 -75.438 -46.531 1 79.56 42 ILE B O 1
ATOM 2847 N N . SER B 1 43 ? 16.125 -74.875 -46.5 1 78.31 43 SER B N 1
ATOM 2848 C CA . SER B 1 43 ? 15.836 -73.875 -45.5 1 78.31 43 SER B CA 1
ATOM 2849 C C . SER B 1 43 ? 16.125 -72.438 -46.062 1 78.31 43 SER B C 1
ATOM 2851 O O . SER B 1 43 ? 15.883 -71.438 -45.375 1 78.31 43 SER B O 1
ATOM 2853 N N . ARG B 1 44 ? 16.562 -72.375 -47.25 1 80.31 44 ARG B N 1
ATOM 2854 C CA . ARG B 1 44 ? 16.984 -71.125 -47.844 1 80.31 44 ARG B CA 1
ATOM 2855 C C . ARG B 1 44 ? 15.82 -70.125 -47.875 1 80.31 44 ARG B C 1
ATOM 2857 O O . ARG B 1 44 ? 16.031 -68.938 -47.781 1 80.31 44 ARG B O 1
ATOM 2864 N N . SER B 1 45 ? 14.68 -70.625 -48 1 75 45 SER B N 1
ATOM 2865 C CA . SER B 1 45 ? 13.516 -69.75 -48.094 1 75 45 SER B CA 1
ATOM 2866 C C . SER B 1 45 ? 13.008 -69.375 -46.688 1 75 45 SER B C 1
ATOM 2868 O O . SER B 1 45 ? 12.07 -68.562 -46.562 1 75 45 SER B O 1
ATOM 2870 N N . HIS B 1 46 ? 13.664 -69.938 -45.75 1 75.12 46 HIS B N 1
ATOM 2871 C CA . HIS B 1 46 ? 13.188 -69.625 -44.406 1 75.12 46 HIS B CA 1
ATOM 2872 C C . HIS B 1 46 ? 13.555 -68.188 -44 1 75.12 46 HIS B C 1
ATOM 2874 O O . HIS B 1 46 ? 14.656 -67.75 -44.312 1 75.12 46 HIS B O 1
ATOM 2880 N N . GLU B 1 47 ? 12.68 -67.5 -43.469 1 72.19 47 GLU B N 1
ATOM 2881 C CA . GLU B 1 47 ? 12.93 -66.125 -42.969 1 72.19 47 GLU B CA 1
ATOM 2882 C C . GLU B 1 47 ? 13.641 -66.125 -41.625 1 72.19 47 GLU B C 1
ATOM 2884 O O . GLU B 1 47 ? 13.141 -66.75 -40.656 1 72.19 47 GLU B O 1
ATOM 2889 N N . LEU B 1 48 ? 14.922 -65.625 -41.656 1 73.81 48 LEU B N 1
ATOM 2890 C CA . LEU B 1 48 ? 15.695 -65.5 -40.438 1 73.81 48 LEU B CA 1
ATOM 2891 C C . LEU B 1 48 ? 15.555 -64.125 -39.844 1 73.81 48 LEU B C 1
ATOM 2893 O O . LEU B 1 48 ? 15.789 -63.125 -40.5 1 73.81 48 LEU B O 1
ATOM 2897 N N . LEU B 1 49 ? 14.992 -64.062 -38.656 1 69.25 49 LEU B N 1
ATOM 2898 C CA . LEU B 1 49 ? 14.789 -62.812 -37.938 1 69.25 49 LEU B CA 1
ATOM 2899 C C . LEU B 1 49 ? 15.875 -62.594 -36.906 1 69.25 49 LEU B C 1
ATOM 2901 O O . LEU B 1 49 ? 16.453 -63.562 -36.406 1 69.25 49 LEU B O 1
ATOM 2905 N N . ASP B 1 50 ? 16.297 -61.312 -36.781 1 69.94 50 ASP B N 1
ATOM 2906 C CA . ASP B 1 50 ? 17.203 -61.031 -35.688 1 69.94 50 ASP B CA 1
ATOM 2907 C C . ASP B 1 50 ? 16.656 -61.562 -34.344 1 69.94 50 ASP B C 1
ATOM 2909 O O . ASP B 1 50 ? 15.484 -61.344 -34.031 1 69.94 50 ASP B O 1
ATOM 2913 N N . ILE B 1 51 ? 17.484 -62.406 -33.812 1 62.88 51 ILE B N 1
ATOM 2914 C CA . ILE B 1 51 ? 17.047 -63.062 -32.594 1 62.88 51 ILE B CA 1
ATOM 2915 C C . ILE B 1 51 ? 16.469 -62.062 -31.609 1 62.88 51 ILE B C 1
ATOM 2917 O O . ILE B 1 51 ? 15.617 -62.406 -30.797 1 62.88 51 ILE B O 1
ATOM 2921 N N . LYS B 1 52 ? 17.125 -60.844 -31.875 1 61.03 52 LYS B N 1
ATOM 2922 C CA . LYS B 1 52 ? 16.625 -59.781 -31.016 1 61.03 52 LYS B CA 1
ATOM 2923 C C . LYS B 1 52 ? 15.172 -59.406 -31.344 1 61.03 52 LYS B C 1
ATOM 2925 O O . LYS B 1 52 ? 14.438 -58.906 -30.5 1 61.03 52 LYS B O 1
ATOM 2930 N N . ILE B 1 53 ? 14.883 -59.688 -32.625 1 53.56 53 ILE B N 1
ATOM 2931 C CA . ILE B 1 53 ? 13.555 -59.344 -33.125 1 53.56 53 ILE B CA 1
ATOM 2932 C C . ILE B 1 53 ? 12.656 -60.594 -33.094 1 53.56 53 ILE B C 1
ATOM 2934 O O . ILE B 1 53 ? 11.492 -60.531 -33.5 1 53.56 53 ILE B O 1
ATOM 2938 N N . LYS B 1 54 ? 13.227 -61.719 -32.844 1 49.78 54 LYS B N 1
ATOM 2939 C CA . LYS B 1 54 ? 12.516 -63 -32.781 1 49.78 54 LYS B CA 1
ATOM 2940 C C . LYS B 1 54 ? 11.102 -62.812 -32.25 1 49.78 54 LYS B C 1
ATOM 2942 O O . LYS B 1 54 ? 10.898 -62.156 -31.219 1 49.78 54 LYS B O 1
ATOM 2947 N N . PRO B 1 55 ? 10.18 -62.812 -33.062 1 46.34 55 PRO B N 1
ATOM 2948 C CA . PRO B 1 55 ? 8.875 -62.938 -32.406 1 46.34 55 PRO B CA 1
ATOM 2949 C C . PRO B 1 55 ? 8.945 -63.719 -31.094 1 46.34 55 PRO B C 1
ATOM 2951 O O . PRO B 1 55 ? 7.945 -63.781 -30.375 1 46.34 55 PRO B O 1
ATOM 2954 N N . MET B 1 56 ? 9.922 -64.5 -31.141 1 43.78 56 MET B N 1
ATOM 2955 C CA . MET B 1 56 ? 10.039 -65.438 -30.031 1 43.78 56 MET B CA 1
ATOM 2956 C C . MET B 1 56 ? 10.18 -64.75 -28.703 1 43.78 56 MET B C 1
ATOM 2958 O O . MET B 1 56 ? 10.172 -65.375 -27.641 1 43.78 56 MET B O 1
ATOM 2962 N N . ASN B 1 57 ? 10.734 -63.625 -28.859 1 41.56 57 ASN B N 1
ATOM 2963 C CA . ASN B 1 57 ? 10.734 -63.094 -27.5 1 41.56 57 ASN B CA 1
ATOM 2964 C C . ASN B 1 57 ? 9.344 -63.125 -26.875 1 41.56 57 ASN B C 1
ATOM 2966 O O . ASN B 1 57 ? 9.102 -62.5 -25.859 1 41.56 57 ASN B O 1
ATOM 2970 N N . ILE B 1 58 ? 8.484 -63.25 -27.75 1 44.53 58 ILE B N 1
ATOM 2971 C CA . ILE B 1 58 ? 7.254 -63.812 -27.203 1 44.53 58 ILE B CA 1
ATOM 2972 C C . ILE B 1 58 ? 7.574 -65.125 -26.438 1 44.53 58 ILE B C 1
ATOM 2974 O O . ILE B 1 58 ? 7.949 -66.125 -27.016 1 44.53 58 ILE B O 1
ATOM 2978 N N . ASN B 1 59 ? 8.461 -65.188 -25.734 1 41 59 ASN B N 1
ATOM 2979 C CA . ASN B 1 59 ? 8.398 -66.312 -24.828 1 41 59 ASN B CA 1
ATOM 2980 C C . ASN B 1 59 ? 7.059 -67.062 -24.938 1 41 59 ASN B C 1
ATOM 2982 O O . ASN B 1 59 ? 6.172 -66.812 -24.094 1 41 59 ASN B O 1
ATOM 2986 N N . ILE B 1 60 ? 6.434 -66.938 -25.828 1 43.16 60 ILE B N 1
ATOM 2987 C CA . ILE B 1 60 ? 5.289 -67.812 -25.984 1 43.16 60 ILE B CA 1
ATOM 2988 C C . ILE B 1 60 ? 5.695 -69.25 -25.641 1 43.16 60 ILE B C 1
ATOM 2990 O O . ILE B 1 60 ? 4.891 -70.125 -25.75 1 43.16 60 ILE B O 1
ATOM 2994 N N . SER B 1 61 ? 6.879 -69.438 -25.938 1 41.78 61 SER B N 1
ATOM 2995 C CA . SER B 1 61 ? 7.379 -70.75 -25.484 1 41.78 61 SER B CA 1
ATOM 2996 C C . SER B 1 61 ? 6.875 -71.062 -24.094 1 41.78 61 SER B C 1
ATOM 2998 O O . SER B 1 61 ? 7.152 -72.188 -23.562 1 41.78 61 SER B O 1
ATOM 3000 N N . ASP B 1 62 ? 6.773 -70.062 -23.375 1 47.5 62 ASP B N 1
ATOM 3001 C CA . ASP B 1 62 ? 6.234 -70.25 -22.031 1 47.5 62 ASP B CA 1
ATOM 3002 C C . ASP B 1 62 ? 4.879 -70.938 -22.062 1 47.5 62 ASP B C 1
ATOM 3004 O O . ASP B 1 62 ? 4.152 -70.938 -21.062 1 47.5 62 ASP B O 1
ATOM 3008 N N . GLN B 1 63 ? 4.656 -71.312 -23.188 1 55.47 63 GLN B N 1
ATOM 3009 C CA . GLN B 1 63 ? 3.432 -72.062 -23.438 1 55.47 63 GLN B CA 1
ATOM 3010 C C . GLN B 1 63 ? 3.523 -73.438 -22.828 1 55.47 63 GLN B C 1
ATOM 3012 O O . GLN B 1 63 ? 3.232 -74.438 -23.5 1 55.47 63 GLN B O 1
ATOM 3017 N N . ARG B 1 64 ? 4.445 -73.25 -22.047 1 67.31 64 ARG B N 1
ATOM 3018 C CA . ARG B 1 64 ? 4.523 -74.5 -21.312 1 67.31 64 ARG B CA 1
ATOM 3019 C C . ARG B 1 64 ? 3.641 -74.438 -20.062 1 67.31 64 ARG B C 1
ATOM 3021 O O . ARG B 1 64 ? 3.344 -73.375 -19.547 1 67.31 64 ARG B O 1
ATOM 3028 N N . CYS B 1 65 ? 3.277 -75.438 -19.891 1 76.69 65 CYS B N 1
ATOM 3029 C CA . CYS B 1 65 ? 2.361 -75.625 -18.766 1 76.69 65 CYS B CA 1
ATOM 3030 C C . CYS B 1 65 ? 3.064 -75.312 -17.453 1 76.69 65 CYS B C 1
ATOM 3032 O O . CYS B 1 65 ? 4.039 -75.938 -17.094 1 76.69 65 CYS B O 1
ATOM 3034 N N . SER B 1 66 ? 2.717 -74.25 -16.797 1 72.62 66 SER B N 1
ATOM 3035 C CA . SER B 1 66 ? 3.309 -73.875 -15.523 1 72.62 66 SER B CA 1
ATOM 3036 C C . SER B 1 66 ? 3.01 -74.938 -14.453 1 72.62 66 SER B C 1
ATOM 3038 O O . SER B 1 66 ? 3.762 -75.062 -13.484 1 72.62 66 SER B O 1
ATOM 3040 N N . GLU B 1 67 ? 1.993 -75.625 -14.617 1 79.56 67 GLU B N 1
ATOM 3041 C CA . GLU B 1 67 ? 1.556 -76.625 -13.625 1 79.56 67 GLU B CA 1
ATOM 3042 C C . GLU B 1 67 ? 2.338 -77.938 -13.742 1 79.56 67 GLU B C 1
ATOM 3044 O O . GLU B 1 67 ? 2.525 -78.625 -12.758 1 79.56 67 GLU B O 1
ATOM 3049 N N . HIS B 1 68 ? 2.777 -78.25 -14.984 1 81.31 68 HIS B N 1
ATOM 3050 C CA . HIS B 1 68 ? 3.363 -79.562 -15.211 1 81.31 68 HIS B CA 1
ATOM 3051 C C . HIS B 1 68 ? 4.746 -79.438 -15.852 1 81.31 68 HIS B C 1
ATOM 3053 O O . HIS B 1 68 ? 4.906 -79.688 -17.047 1 81.31 68 HIS B O 1
ATOM 3059 N N . ASP B 1 69 ? 5.824 -79.25 -15.078 1 74.62 69 ASP B N 1
ATOM 3060 C CA . ASP B 1 69 ? 7.254 -79.25 -15.383 1 74.62 69 ASP B CA 1
ATOM 3061 C C . ASP B 1 69 ? 7.539 -78.562 -16.719 1 74.62 69 ASP B C 1
ATOM 3063 O O . ASP B 1 69 ? 8.289 -79.125 -17.547 1 74.62 69 ASP B O 1
ATOM 3067 N N . ASN B 1 70 ? 6.762 -77.75 -17.078 1 72.12 70 ASN B N 1
ATOM 3068 C CA . ASN B 1 70 ? 7.008 -76.938 -18.266 1 72.12 70 ASN B CA 1
ATOM 3069 C C . ASN B 1 70 ? 6.809 -77.75 -19.531 1 72.12 70 ASN B C 1
ATOM 3071 O O . ASN B 1 70 ? 7.574 -77.562 -20.5 1 72.12 70 ASN B O 1
ATOM 3075 N N . LEU B 1 71 ? 5.789 -78.562 -19.562 1 77.44 71 LEU B N 1
ATOM 3076 C CA . LEU B 1 71 ? 5.422 -79.312 -20.75 1 77.44 71 LEU B CA 1
ATOM 3077 C C . LEU B 1 71 ? 4.793 -78.438 -21.797 1 77.44 71 LEU B C 1
ATOM 3079 O O . LEU B 1 71 ? 4.125 -77.438 -21.453 1 77.44 71 LEU B O 1
ATOM 3083 N N . PRO B 1 72 ? 5.117 -78.688 -23.062 1 76.62 72 PRO B N 1
ATOM 3084 C CA . PRO B 1 72 ? 4.492 -77.938 -24.109 1 76.62 72 PRO B CA 1
ATOM 3085 C C . PRO B 1 72 ? 2.975 -78.062 -24.156 1 76.62 72 PRO B C 1
ATOM 3087 O O . PRO B 1 72 ? 2.457 -79.125 -23.781 1 76.62 72 PRO B O 1
ATOM 3090 N N . PHE B 1 73 ? 2.359 -77 -24.562 1 82.25 73 PHE B N 1
ATOM 3091 C CA . PHE B 1 73 ? 0.918 -77.062 -24.766 1 82.25 73 PHE B CA 1
ATOM 3092 C C . PHE B 1 73 ? 0.593 -77.75 -26.094 1 82.25 73 PHE B C 1
ATOM 3094 O O . PHE B 1 73 ? 0.848 -77.188 -27.156 1 82.25 73 PHE B O 1
ATOM 3101 N N . GLU B 1 74 ? 0.045 -78.938 -25.969 1 84.25 74 GLU B N 1
ATOM 3102 C CA . GLU B 1 74 ? -0.256 -79.688 -27.188 1 84.25 74 GLU B CA 1
ATOM 3103 C C . GLU B 1 74 ? -1.755 -79.688 -27.469 1 84.25 74 GLU B C 1
ATOM 3105 O O . GLU B 1 74 ? -2.178 -80 -28.578 1 84.25 74 GLU B O 1
ATOM 3110 N N . TYR B 1 75 ? -2.477 -79.375 -26.438 1 89.31 75 TYR B N 1
ATOM 3111 C CA . TYR B 1 75 ? -3.924 -79.438 -26.578 1 89.31 75 TYR B CA 1
ATOM 3112 C C . TYR B 1 75 ? -4.617 -78.188 -26.156 1 89.31 75 TYR B C 1
ATOM 3114 O O . TYR B 1 75 ? -4.012 -77.312 -25.5 1 89.31 75 TYR B O 1
ATOM 3122 N N . PHE B 1 76 ? -5.762 -78 -26.703 1 90.94 76 PHE B N 1
ATOM 3123 C CA . PHE B 1 76 ? -6.641 -76.875 -26.344 1 90.94 76 PHE B CA 1
ATOM 3124 C C . PHE B 1 76 ? -8 -77.375 -25.891 1 90.94 76 PHE B C 1
ATOM 3126 O O . PHE B 1 76 ? -8.641 -78.188 -26.594 1 90.94 76 PHE B O 1
ATOM 3133 N N . CYS B 1 77 ? -8.352 -77.062 -24.672 1 91.38 77 CYS B N 1
ATOM 3134 C CA . CYS B 1 77 ? -9.672 -77.438 -24.141 1 91.38 77 CYS B CA 1
ATOM 3135 C C . CYS B 1 77 ? -10.695 -76.375 -24.484 1 91.38 77 CYS B C 1
ATOM 3137 O O . CYS B 1 77 ? -10.641 -75.25 -23.938 1 91.38 77 CYS B O 1
ATOM 3139 N N . VAL B 1 78 ? -11.664 -76.625 -25.328 1 87.69 78 VAL B N 1
ATOM 3140 C CA . VAL B 1 78 ? -12.656 -75.688 -25.797 1 87.69 78 VAL B CA 1
ATOM 3141 C C . VAL B 1 78 ? -13.617 -75.312 -24.641 1 87.69 78 VAL B C 1
ATOM 3143 O O . VAL B 1 78 ? -14.047 -74.188 -24.516 1 87.69 78 VAL B O 1
ATOM 3146 N N . ASP B 1 79 ? -13.828 -76.312 -23.844 1 87.94 79 ASP B N 1
ATOM 3147 C CA . ASP B 1 79 ? -14.781 -76.125 -22.75 1 87.94 79 ASP B CA 1
ATOM 3148 C C . ASP B 1 79 ? -14.273 -75.125 -21.734 1 87.94 79 ASP B C 1
ATOM 3150 O O . ASP B 1 79 ? -15.047 -74.312 -21.188 1 87.94 79 ASP B O 1
ATOM 3154 N N . HIS B 1 80 ? -13.016 -75.125 -21.469 1 87.56 80 HIS B N 1
ATOM 3155 C CA . HIS B 1 80 ? -12.445 -74.25 -20.469 1 87.56 80 HIS B CA 1
ATOM 3156 C C . HIS B 1 80 ? -11.688 -73.062 -21.125 1 87.56 80 HIS B C 1
ATOM 3158 O O . HIS B 1 80 ? -11.141 -72.25 -20.438 1 87.56 80 HIS B O 1
ATOM 3164 N N . ASP B 1 81 ? -11.625 -73.125 -22.422 1 85.06 81 ASP B N 1
ATOM 3165 C CA . ASP B 1 81 ? -10.898 -72.062 -23.188 1 85.06 81 ASP B CA 1
ATOM 3166 C C . ASP B 1 81 ? -9.484 -71.938 -22.641 1 85.06 81 ASP B C 1
ATOM 3168 O O . ASP B 1 81 ? -9.07 -70.812 -22.297 1 85.06 81 ASP B O 1
ATOM 3172 N N . SER B 1 82 ? -8.812 -73.125 -22.578 1 84.88 82 SER B N 1
ATOM 3173 C CA . SER B 1 82 ? -7.477 -73.062 -22 1 84.88 82 SER B CA 1
ATOM 3174 C C . SER B 1 82 ? -6.535 -74.062 -22.688 1 84.88 82 SER B C 1
ATOM 3176 O O . SER B 1 82 ? -6.965 -75.125 -23.156 1 84.88 82 SER B O 1
ATOM 3178 N N . LEU B 1 83 ? -5.258 -73.562 -22.734 1 85.38 83 LEU B N 1
ATOM 3179 C CA . LEU B 1 83 ? -4.219 -74.5 -23.234 1 85.38 83 LEU B CA 1
ATOM 3180 C C . LEU B 1 83 ? -3.895 -75.562 -22.219 1 85.38 83 LEU B C 1
ATOM 3182 O O . LEU B 1 83 ? -3.893 -75.312 -21.016 1 85.38 83 LEU B O 1
ATOM 3186 N N . CYS B 1 84 ? -3.748 -76.812 -22.781 1 85.81 84 CYS B N 1
ATOM 3187 C CA . CYS B 1 84 ? -3.484 -77.938 -21.891 1 85.81 84 CYS B CA 1
ATOM 3188 C C . CYS B 1 84 ? -2.305 -78.75 -22.391 1 85.81 84 CYS B C 1
ATOM 3190 O O . CYS B 1 84 ? -2.125 -78.938 -23.594 1 85.81 84 CYS B O 1
ATOM 3192 N N . CYS B 1 85 ? -1.456 -79.125 -21.406 1 86.31 85 CYS B N 1
ATOM 3193 C CA . CYS B 1 85 ? -0.437 -80.125 -21.734 1 86.31 85 CYS B CA 1
ATOM 3194 C C . CYS B 1 85 ? -0.994 -81.562 -21.625 1 86.31 85 CYS B C 1
ATOM 3196 O O . CYS B 1 85 ? -2.176 -81.75 -21.344 1 86.31 85 CYS B O 1
ATOM 3198 N N . LYS B 1 86 ? -0.177 -82.562 -21.953 1 87.12 86 LYS B N 1
ATOM 3199 C CA . LYS B 1 86 ? -0.622 -83.938 -21.938 1 87.12 86 LYS B CA 1
ATOM 3200 C C . LYS B 1 86 ? -1.08 -84.312 -20.547 1 87.12 86 LYS B C 1
ATOM 3202 O O . LYS B 1 86 ? -2.078 -85.062 -20.406 1 87.12 86 LYS B O 1
ATOM 3207 N N . GLU B 1 87 ? -0.396 -83.812 -19.562 1 90.31 87 GLU B N 1
ATOM 3208 C CA . GLU B 1 87 ? -0.728 -84.125 -18.188 1 90.31 87 GLU B CA 1
ATOM 3209 C C . GLU 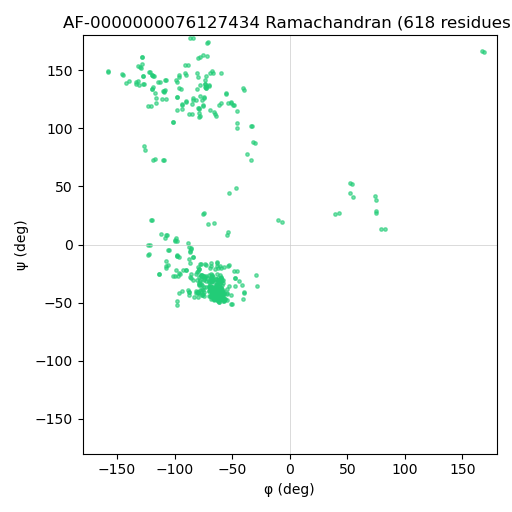B 1 87 ? -2 -83.438 -17.719 1 90.31 87 GLU B C 1
ATOM 3211 O O . GLU B 1 87 ? -2.812 -84 -17 1 90.31 87 GLU B O 1
ATOM 3216 N N . CYS B 1 88 ? -2.215 -82.188 -18.188 1 89.5 88 CYS B N 1
ATOM 3217 C CA . CYS B 1 88 ? -3.426 -81.5 -17.859 1 89.5 88 CYS B CA 1
ATOM 3218 C C . CYS B 1 88 ? -4.664 -82.188 -18.406 1 89.5 88 CYS B C 1
ATOM 3220 O O . CYS B 1 88 ? -5.703 -82.188 -17.734 1 89.5 88 CYS B O 1
ATOM 3222 N N . GLN B 1 89 ? -4.523 -82.75 -19.547 1 86.19 89 GLN B N 1
ATOM 3223 C CA . GLN B 1 89 ? -5.645 -83.375 -20.203 1 86.19 89 GLN B CA 1
ATOM 3224 C C . GLN B 1 89 ? -6.156 -84.562 -19.375 1 86.19 89 GLN B C 1
ATOM 3226 O O . GLN B 1 89 ? -7.367 -84.75 -19.266 1 86.19 89 GLN B O 1
ATOM 3231 N N . VAL B 1 90 ? -5.164 -85.188 -18.766 1 87.88 90 VAL B N 1
ATOM 3232 C CA . VAL B 1 90 ? -5.516 -86.375 -18.031 1 87.88 90 VAL B CA 1
ATOM 3233 C C . VAL B 1 90 ? -5.969 -86 -16.625 1 87.88 90 VAL B C 1
ATOM 3235 O O . VAL B 1 90 ? -6.836 -86.688 -16.062 1 87.88 90 VAL B O 1
ATOM 3238 N N . GLU B 1 91 ? -5.469 -84.938 -16.109 1 88.94 91 GLU B N 1
ATOM 3239 C CA . GLU B 1 91 ? -5.707 -84.688 -14.703 1 88.94 91 GLU B CA 1
ATOM 3240 C C . GLU B 1 91 ? -6.891 -83.688 -14.539 1 88.94 91 GLU B C 1
ATOM 3242 O O . GLU B 1 91 ? -7.832 -84 -13.797 1 88.94 91 GLU B O 1
ATOM 3247 N N . SER B 1 92 ? -6.887 -82.625 -15.227 1 86.75 92 SER B N 1
ATOM 3248 C CA . SER B 1 92 ? -7.84 -81.562 -14.938 1 86.75 92 SER B CA 1
ATOM 3249 C C . SER B 1 92 ? -8.914 -81.5 -16.031 1 86.75 92 SER B C 1
ATOM 3251 O O . SER B 1 92 ? -10 -80.938 -15.789 1 86.75 92 SER B O 1
ATOM 3253 N N . HIS B 1 93 ? -8.633 -82.062 -17.234 1 86.81 93 HIS B N 1
ATOM 3254 C CA . HIS B 1 93 ? -9.578 -81.875 -18.344 1 86.81 93 HIS B CA 1
ATOM 3255 C C . HIS B 1 93 ? -10.078 -83.25 -18.828 1 86.81 93 HIS B C 1
ATOM 3257 O O . HIS B 1 93 ? -10.461 -83.375 -20 1 86.81 93 HIS B O 1
ATOM 3263 N N . ARG B 1 94 ? -9.953 -84.188 -17.969 1 84.38 94 ARG B N 1
ATOM 3264 C CA . ARG B 1 94 ? -10.336 -85.562 -18.328 1 84.38 94 ARG B CA 1
ATOM 3265 C C . ARG B 1 94 ? -11.805 -85.625 -18.719 1 84.38 94 ARG B C 1
ATOM 3267 O O . ARG B 1 94 ? -12.172 -86.375 -19.641 1 84.38 94 ARG B O 1
ATOM 3274 N N . SER B 1 95 ? -12.539 -84.875 -18.031 1 86.94 95 SER B N 1
ATOM 3275 C CA . SER B 1 95 ? -13.977 -84.938 -18.234 1 86.94 95 SER B CA 1
ATOM 3276 C C . SER B 1 95 ? -14.438 -84 -19.328 1 86.94 95 SER B C 1
ATOM 3278 O O . SER B 1 95 ? -15.625 -83.938 -19.672 1 86.94 95 SER B O 1
ATOM 3280 N N . CYS B 1 96 ? -13.461 -83.312 -19.922 1 88 96 CYS B N 1
ATOM 3281 C CA . CYS B 1 96 ? -13.852 -82.375 -20.953 1 88 96 CYS B CA 1
ATOM 3282 C C . CYS B 1 96 ? -14.102 -83.062 -22.281 1 88 96 CYS B C 1
ATOM 3284 O O . CYS B 1 96 ? -13.391 -84 -22.625 1 88 96 CYS B O 1
ATOM 3286 N N . GLN B 1 97 ? -15.148 -82.75 -22.922 1 84.5 97 GLN B N 1
ATOM 3287 C CA . GLN B 1 97 ? -15.602 -83.438 -24.109 1 84.5 97 GLN B CA 1
ATOM 3288 C C . GLN B 1 97 ? -14.945 -82.875 -25.375 1 84.5 97 GLN B C 1
ATOM 3290 O O . GLN B 1 97 ? -14.766 -83.562 -26.359 1 84.5 97 GLN B O 1
ATOM 3295 N N . LYS B 1 98 ? -14.547 -81.688 -25.344 1 90.69 98 LYS B N 1
ATOM 3296 C CA . LYS B 1 98 ? -14.062 -81 -26.562 1 90.69 98 LYS B CA 1
ATOM 3297 C C . LYS B 1 98 ? -12.602 -80.562 -26.422 1 90.69 98 LYS B C 1
ATOM 3299 O O . LYS B 1 98 ? -12.312 -79.438 -26.188 1 90.69 98 LYS B O 1
ATOM 3304 N N . ILE B 1 99 ? -11.766 -81.562 -26.484 1 91.06 99 ILE B N 1
ATOM 3305 C CA . ILE B 1 99 ? -10.336 -81.312 -26.469 1 91.06 99 ILE B CA 1
ATOM 3306 C C . ILE B 1 99 ? -9.734 -81.562 -27.844 1 91.06 99 ILE B C 1
ATOM 3308 O O . ILE B 1 99 ? -10.047 -82.625 -28.469 1 91.06 99 ILE B O 1
ATOM 3312 N N . MET B 1 100 ? -9.086 -80.625 -28.328 1 90.12 100 MET B N 1
ATOM 3313 C CA . MET B 1 100 ? -8.469 -80.812 -29.641 1 90.12 100 MET B CA 1
ATOM 3314 C C . MET B 1 100 ? -6.988 -80.438 -29.594 1 90.12 100 MET B C 1
ATOM 3316 O O . MET B 1 100 ? -6.539 -79.75 -28.656 1 90.12 100 MET B O 1
ATOM 3320 N N . SER B 1 101 ? -6.23 -80.938 -30.609 1 90 101 SER B N 1
ATOM 3321 C CA . SER B 1 101 ? -4.824 -80.562 -30.703 1 90 101 SER B CA 1
ATOM 3322 C C . SER B 1 101 ? -4.668 -79.062 -31.031 1 90 101 SER B C 1
ATOM 3324 O O . SER B 1 101 ? -5.5 -78.5 -31.719 1 90 101 SER B O 1
ATOM 3326 N N . VAL B 1 102 ? -3.604 -78.5 -30.516 1 87.75 102 VAL B N 1
ATOM 3327 C CA . VAL B 1 102 ? -3.328 -77.062 -30.766 1 87.75 102 VAL B CA 1
ATOM 3328 C C . VAL B 1 102 ? -3.195 -76.812 -32.281 1 87.75 102 VAL B C 1
ATOM 3330 O O . VAL B 1 102 ? -3.588 -75.75 -32.781 1 87.75 102 VAL B O 1
ATOM 3333 N N . ASP B 1 103 ? -2.736 -77.812 -32.969 1 84.88 103 ASP B N 1
ATOM 3334 C CA . ASP B 1 103 ? -2.559 -77.688 -34.406 1 84.88 103 ASP B CA 1
ATOM 3335 C C . ASP B 1 103 ? -3.902 -77.5 -35.125 1 84.88 103 ASP B C 1
ATOM 3337 O O . ASP B 1 103 ? -4.016 -76.75 -36.094 1 84.88 103 ASP B O 1
ATOM 3341 N N . ILE B 1 104 ? -4.898 -78.188 -34.594 1 90.44 104 ILE B N 1
ATOM 3342 C CA . ILE B 1 104 ? -6.23 -78.125 -35.188 1 90.44 104 ILE B CA 1
ATOM 3343 C C . ILE B 1 104 ? -6.918 -76.812 -34.75 1 90.44 104 ILE B C 1
ATOM 3345 O O . ILE B 1 104 ? -7.531 -76.125 -35.562 1 90.44 104 ILE B O 1
ATOM 3349 N N . ALA B 1 105 ? -6.703 -76.562 -33.531 1 89.38 105 ALA B N 1
ATOM 3350 C CA . ALA B 1 105 ? -7.363 -75.438 -32.938 1 89.38 105 ALA B CA 1
ATOM 3351 C C . ALA B 1 105 ? -6.832 -74.125 -33.531 1 89.38 105 ALA B C 1
ATOM 3353 O O . ALA B 1 105 ? -7.547 -73.125 -33.594 1 89.38 105 ALA B O 1
ATOM 3354 N N . SER B 1 106 ? -5.609 -74.062 -33.969 1 89.75 106 SER B N 1
ATOM 3355 C CA . SER B 1 106 ? -4.934 -72.812 -34.406 1 89.75 106 SER B CA 1
ATOM 3356 C C . SER B 1 106 ? -5.277 -72.5 -35.875 1 89.75 106 SER B C 1
ATOM 3358 O O . SER B 1 106 ? -5.004 -71.438 -36.344 1 89.75 106 SER B O 1
ATOM 3360 N N . LYS B 1 107 ? -5.887 -73.5 -36.469 1 90.88 107 LYS B N 1
ATOM 3361 C CA . LYS B 1 107 ? -6.129 -73.312 -37.875 1 90.88 107 LYS B CA 1
ATOM 3362 C C . LYS B 1 107 ? -7.02 -72.062 -38.125 1 90.88 107 LYS B C 1
ATOM 3364 O O . LYS B 1 107 ? -8.125 -72 -37.594 1 90.88 107 LYS B O 1
ATOM 3369 N N . GLY B 1 108 ? -6.539 -71.062 -38.906 1 90.62 108 GLY B N 1
ATOM 3370 C CA . GLY B 1 108 ? -7.285 -69.875 -39.312 1 90.62 108 GLY B CA 1
ATOM 3371 C C . GLY B 1 108 ? -7.359 -68.812 -38.25 1 90.62 108 GLY B C 1
ATOM 3372 O O . GLY B 1 108 ? -8.203 -67.875 -38.344 1 90.62 108 GLY B O 1
ATOM 3373 N N . ILE B 1 109 ? -6.57 -68.938 -37.25 1 90.44 109 ILE B N 1
ATOM 3374 C CA . ILE B 1 109 ? -6.637 -68 -36.094 1 90.44 109 ILE B CA 1
ATOM 3375 C C . ILE B 1 109 ? -6.297 -66.562 -36.562 1 90.44 109 ILE B C 1
ATOM 3377 O O . ILE B 1 109 ? -6.855 -65.625 -36.031 1 90.44 109 ILE B O 1
ATOM 3381 N N . LYS B 1 110 ? -5.43 -66.438 -37.469 1 89.38 110 LYS B N 1
ATOM 3382 C CA . LYS B 1 110 ? -4.996 -65.125 -37.906 1 89.38 110 LYS B CA 1
ATOM 3383 C C . LYS B 1 110 ? -6.148 -64.375 -38.531 1 89.38 110 LYS B C 1
ATOM 3385 O O . LYS B 1 110 ? -6.152 -63.125 -38.5 1 89.38 110 LYS B O 1
ATOM 3390 N N . SER B 1 111 ? -7.094 -65.062 -39.125 1 91.5 111 SER B N 1
ATOM 3391 C CA . SER B 1 111 ? -8.266 -64.438 -39.719 1 91.5 111 SER B CA 1
ATOM 3392 C C . SER B 1 111 ? -9.461 -64.5 -38.781 1 91.5 111 SER B C 1
ATOM 3394 O O . SER B 1 111 ? -10.555 -64.062 -39.125 1 91.5 111 SER B O 1
ATOM 3396 N N . SER B 1 112 ? -9.148 -65.062 -37.594 1 90.56 112 SER B N 1
ATOM 3397 C CA . SER B 1 112 ? -10.227 -65.25 -36.625 1 90.56 112 SER B CA 1
ATOM 3398 C C . SER B 1 112 ? -10.547 -63.875 -35.938 1 90.56 112 SER B C 1
ATOM 3400 O O . SER B 1 112 ? -9.727 -62.969 -35.938 1 90.56 112 SER B O 1
ATOM 3402 N N . GLN B 1 113 ? -11.766 -63.938 -35.375 1 90.69 113 GLN B N 1
ATOM 3403 C CA . GLN B 1 113 ? -12.203 -62.719 -34.688 1 90.69 113 GLN B CA 1
ATOM 3404 C C . GLN B 1 113 ? -11.367 -62.469 -33.438 1 90.69 113 GLN B C 1
ATOM 3406 O O . GLN B 1 113 ? -11.102 -61.312 -33.094 1 90.69 113 GLN B O 1
ATOM 3411 N N . SER B 1 114 ? -10.891 -63.531 -32.844 1 88.56 114 SER B N 1
ATOM 3412 C CA . SER B 1 114 ? -10.109 -63.375 -31.609 1 88.56 114 SER B CA 1
ATOM 3413 C C . SER B 1 114 ? -8.789 -62.656 -31.875 1 88.56 114 SER B C 1
ATOM 3415 O O . SER B 1 114 ? -8.367 -61.812 -31.094 1 88.56 114 SER B O 1
ATOM 3417 N N . PHE B 1 115 ? -8.188 -63.031 -32.938 1 92.31 115 PHE B N 1
ATOM 3418 C CA . PHE B 1 115 ? -6.93 -62.375 -33.281 1 92.31 115 PHE B CA 1
ATOM 3419 C C . PHE B 1 115 ? -7.156 -60.938 -33.688 1 92.31 115 PHE B C 1
ATOM 3421 O O . PHE B 1 115 ? -6.434 -60.031 -33.25 1 92.31 115 PHE B O 1
ATOM 3428 N N . ILE B 1 116 ? -8.188 -60.656 -34.406 1 93.06 116 ILE B N 1
ATOM 3429 C CA . ILE B 1 116 ? -8.508 -59.312 -34.875 1 93.06 116 ILE B CA 1
ATOM 3430 C C . ILE B 1 116 ? -8.852 -58.406 -33.688 1 93.06 116 ILE B C 1
ATOM 3432 O O . ILE B 1 116 ? -8.398 -57.281 -33.625 1 93.06 116 ILE B O 1
ATOM 3436 N N . ASP B 1 117 ? -9.609 -58.969 -32.781 1 93.06 117 ASP B N 1
ATOM 3437 C CA . ASP B 1 117 ? -9.984 -58.219 -31.578 1 93.06 117 ASP B CA 1
ATOM 3438 C C . ASP B 1 117 ? -8.758 -57.812 -30.766 1 93.06 117 ASP B C 1
ATOM 3440 O O . ASP B 1 117 ? -8.688 -56.719 -30.234 1 93.06 117 ASP B O 1
ATOM 3444 N N . ALA B 1 118 ? -7.816 -58.719 -30.688 1 93.62 118 ALA B N 1
ATOM 3445 C CA . ALA B 1 118 ? -6.598 -58.438 -29.938 1 93.62 118 ALA B CA 1
ATOM 3446 C C . ALA B 1 118 ? -5.805 -57.312 -30.578 1 93.62 118 ALA B C 1
ATOM 3448 O O . ALA B 1 118 ? -5.359 -56.375 -29.891 1 93.62 118 ALA B O 1
ATOM 3449 N N . VAL B 1 119 ? -5.73 -57.375 -31.844 1 94.12 119 VAL B N 1
ATOM 3450 C CA . VAL B 1 119 ? -4.977 -56.344 -32.562 1 94.12 119 VAL B CA 1
ATOM 3451 C C . VAL B 1 119 ? -5.684 -55 -32.469 1 94.12 119 VAL B C 1
ATOM 3453 O O . VAL B 1 119 ? -5.039 -53.969 -32.219 1 94.12 119 VAL B O 1
ATOM 3456 N N . GLU B 1 120 ? -6.988 -55.031 -32.562 1 94 120 GLU B N 1
ATOM 3457 C CA . GLU B 1 120 ? -7.766 -53.812 -32.469 1 94 120 GLU B CA 1
ATOM 3458 C C . GLU B 1 120 ? -7.645 -53.188 -31.062 1 94 120 GLU B C 1
ATOM 3460 O O . GLU B 1 120 ? -7.559 -51.969 -30.922 1 94 120 GLU B O 1
ATOM 3465 N N . LEU B 1 121 ? -7.676 -54.062 -30.094 1 95.12 121 LEU B N 1
ATOM 3466 C CA . LEU B 1 121 ? -7.551 -53.594 -28.719 1 95.12 121 LEU B CA 1
ATOM 3467 C C . LEU B 1 121 ? -6.203 -52.906 -28.5 1 95.12 121 LEU B C 1
ATOM 3469 O O . LEU B 1 121 ? -6.125 -51.875 -27.844 1 95.12 121 LEU B O 1
ATOM 3473 N N . ILE B 1 122 ? -5.156 -53.5 -29.047 1 95.75 122 ILE B N 1
ATOM 3474 C CA . ILE B 1 122 ? -3.811 -52.938 -28.938 1 95.75 122 ILE B CA 1
ATOM 3475 C C . ILE B 1 122 ? -3.775 -51.531 -29.562 1 95.75 122 ILE B C 1
ATOM 3477 O O . ILE B 1 122 ? -3.275 -50.594 -28.969 1 95.75 122 ILE B O 1
ATOM 3481 N N . GLU B 1 123 ? -4.363 -51.438 -30.703 1 95.75 123 GLU B N 1
ATOM 3482 C CA . GLU B 1 123 ? -4.383 -50.156 -31.391 1 95.75 123 GLU B CA 1
ATOM 3483 C C . GLU B 1 123 ? -5.199 -49.125 -30.625 1 95.75 123 GLU B C 1
ATOM 3485 O O . GLU B 1 123 ? -4.793 -47.969 -30.531 1 95.75 123 GLU B O 1
ATOM 3490 N N . HIS B 1 124 ? -6.316 -49.562 -30.109 1 94.06 124 HIS B N 1
ATOM 3491 C CA . HIS B 1 124 ? -7.18 -48.688 -29.344 1 94.06 124 HIS B CA 1
ATOM 3492 C C . HIS B 1 124 ? -6.461 -48.125 -28.125 1 94.06 124 HIS B C 1
ATOM 3494 O O . HIS B 1 124 ? -6.5 -46.938 -27.859 1 94.06 124 HIS B O 1
ATOM 3500 N N . VAL B 1 125 ? -5.816 -48.969 -27.422 1 95.06 125 VAL B N 1
ATOM 3501 C CA . VAL B 1 125 ? -5.121 -48.562 -26.203 1 95.06 125 VAL B CA 1
ATOM 3502 C C . VAL B 1 125 ? -3.994 -47.594 -26.547 1 95.06 125 VAL B C 1
ATOM 3504 O O . VAL B 1 125 ? -3.826 -46.562 -25.891 1 95.06 125 VAL B O 1
ATOM 3507 N N . LEU B 1 126 ? -3.293 -47.906 -27.609 1 95.62 126 LEU B N 1
ATOM 3508 C CA . LEU B 1 126 ? -2.188 -47.062 -28 1 95.62 126 LEU B CA 1
ATOM 3509 C C . LEU B 1 126 ? -2.697 -45.688 -28.406 1 95.62 126 LEU B C 1
ATOM 3511 O O . LEU B 1 126 ? -2.127 -44.656 -28.016 1 95.62 126 LEU B O 1
ATOM 3515 N N . MET B 1 127 ? -3.762 -45.625 -29.125 1 94.81 127 MET B N 1
ATOM 3516 C CA . MET B 1 127 ? -4.332 -44.375 -29.578 1 94.81 127 MET B CA 1
ATOM 3517 C C . MET B 1 127 ? -4.844 -43.562 -28.391 1 94.81 127 MET B C 1
ATOM 3519 O O . MET B 1 127 ? -4.605 -42.344 -28.312 1 94.81 127 MET B O 1
ATOM 3523 N N . THR B 1 128 ? -5.582 -44.188 -27.5 1 93.75 128 THR B N 1
ATOM 3524 C CA . THR B 1 128 ? -6.152 -43.5 -26.344 1 93.75 128 THR B CA 1
ATOM 3525 C C . THR B 1 128 ? -5.051 -42.969 -25.438 1 93.75 128 THR B C 1
ATOM 3527 O O . THR B 1 128 ? -5.141 -41.844 -24.938 1 93.75 128 THR B O 1
ATOM 3530 N N . THR B 1 129 ? -3.971 -43.781 -25.234 1 94.69 129 THR B N 1
ATOM 3531 C CA . THR B 1 129 ? -2.846 -43.344 -24.406 1 94.69 129 THR B CA 1
ATOM 3532 C C . THR B 1 129 ? -2.188 -42.094 -24.984 1 94.69 129 THR B C 1
ATOM 3534 O O . THR B 1 129 ? -1.878 -41.156 -24.25 1 94.69 129 THR B O 1
ATOM 3537 N N . ASN B 1 130 ? -2.02 -42.125 -26.281 1 94.25 130 ASN B N 1
ATOM 3538 C CA . ASN B 1 130 ? -1.409 -40.969 -26.922 1 94.25 130 ASN B CA 1
ATOM 3539 C C . ASN B 1 130 ? -2.285 -39.719 -26.797 1 94.25 130 ASN B C 1
ATOM 3541 O O . ASN B 1 130 ? -1.781 -38.625 -26.531 1 94.25 130 ASN B O 1
ATOM 3545 N N . SER B 1 131 ? -3.545 -39.906 -26.953 1 93.44 131 SER B N 1
ATOM 3546 C CA . SER B 1 131 ? -4.48 -38.781 -26.859 1 93.44 131 SER B CA 1
ATOM 3547 C C . SER B 1 131 ? -4.527 -38.219 -25.453 1 93.44 131 SER B C 1
ATOM 3549 O O . SER B 1 131 ? -4.477 -37 -25.266 1 93.44 131 SER B O 1
ATOM 3551 N N . LEU B 1 132 ? -4.598 -39.094 -24.469 1 93.38 132 LEU B N 1
ATOM 3552 C CA . LEU B 1 132 ? -4.656 -38.688 -23.078 1 93.38 132 LEU B CA 1
ATOM 3553 C C . LEU B 1 132 ? -3.369 -37.969 -22.672 1 93.38 132 LEU B C 1
ATOM 3555 O O . LEU B 1 132 ? -3.408 -36.969 -21.938 1 93.38 132 LEU B O 1
ATOM 3559 N N . SER B 1 133 ? -2.201 -38.5 -23.141 1 94.75 133 SER B N 1
ATOM 3560 C CA . SER B 1 133 ? -0.922 -37.844 -22.859 1 94.75 133 SER B CA 1
ATOM 3561 C C . SER B 1 133 ? -0.861 -36.438 -23.453 1 94.75 133 SER B C 1
ATOM 3563 O O . SER B 1 133 ? -0.381 -35.5 -22.797 1 94.75 133 SER B O 1
ATOM 3565 N N . TYR B 1 134 ? -1.382 -36.344 -24.641 1 94.31 134 TYR B N 1
ATOM 3566 C CA . TYR B 1 134 ? -1.42 -35.031 -25.297 1 94.31 134 TYR B CA 1
ATOM 3567 C C . TYR B 1 134 ? -2.303 -34.062 -24.516 1 94.31 134 TYR B C 1
ATOM 3569 O O . TYR B 1 134 ? -1.925 -32.906 -24.297 1 94.31 134 TYR B O 1
ATOM 3577 N N . ASP B 1 135 ? -3.443 -34.531 -24.094 1 92.31 135 ASP B N 1
ATOM 3578 C CA . ASP B 1 135 ? -4.391 -33.719 -23.344 1 92.31 135 ASP B CA 1
ATOM 3579 C C . ASP B 1 135 ? -3.771 -33.25 -22.031 1 92.31 135 ASP B C 1
ATOM 3581 O O . ASP B 1 135 ? -3.938 -32.094 -21.641 1 92.31 135 ASP B O 1
ATOM 3585 N N . ARG B 1 136 ? -3.055 -34.125 -21.375 1 95.19 136 ARG B N 1
ATOM 3586 C CA . ARG B 1 136 ? -2.438 -33.75 -20.109 1 95.19 136 ARG B CA 1
ATOM 3587 C C . ARG B 1 136 ? -1.318 -32.75 -20.297 1 95.19 136 ARG B C 1
ATOM 3589 O O . ARG B 1 136 ? -1.152 -31.828 -19.5 1 95.19 136 ARG B O 1
ATOM 3596 N N . ASN B 1 137 ? -0.574 -32.938 -21.391 1 94.56 137 ASN B N 1
ATOM 3597 C CA . ASN B 1 137 ? 0.469 -31.953 -21.703 1 94.56 137 ASN B CA 1
ATOM 3598 C C . ASN B 1 137 ? -0.12 -30.578 -22.016 1 94.56 137 ASN B C 1
ATOM 3600 O O . ASN B 1 137 ? 0.394 -29.562 -21.547 1 94.56 137 ASN B O 1
ATOM 3604 N N . THR B 1 138 ? -1.188 -30.578 -22.734 1 94.38 138 THR B N 1
ATOM 3605 C CA . THR B 1 138 ? -1.861 -29.328 -23.078 1 94.38 138 THR B CA 1
ATOM 3606 C C . THR B 1 138 ? -2.428 -28.656 -21.828 1 94.38 138 THR B C 1
ATOM 3608 O O . THR B 1 138 ? -2.352 -27.438 -21.688 1 94.38 138 THR B O 1
ATOM 3611 N N . LEU B 1 139 ? -3.012 -29.484 -20.938 1 94.31 139 LEU B N 1
ATOM 3612 C CA . LEU B 1 139 ? -3.518 -28.969 -19.672 1 94.31 139 LEU B CA 1
ATOM 3613 C C . LEU B 1 139 ? -2.406 -28.297 -18.891 1 94.31 139 LEU B C 1
ATOM 3615 O O . LEU B 1 139 ? -2.592 -27.188 -18.375 1 94.31 139 LEU B O 1
ATOM 3619 N N . THR B 1 140 ? -1.242 -28.922 -18.781 1 96.31 140 THR B N 1
ATOM 3620 C CA . THR B 1 140 ? -0.117 -28.375 -18.031 1 96.31 140 THR B CA 1
ATOM 3621 C C . THR B 1 140 ? 0.332 -27.031 -18.625 1 96.31 140 THR B C 1
ATOM 3623 O O . THR B 1 140 ? 0.607 -26.078 -17.891 1 96.31 140 THR B O 1
ATOM 3626 N N . GLU B 1 141 ? 0.305 -26.953 -19.922 1 96.19 141 GLU B N 1
ATOM 3627 C CA . GLU B 1 141 ? 0.681 -25.703 -20.578 1 96.19 141 GLU B CA 1
ATOM 3628 C C . GLU B 1 141 ? -0.346 -24.609 -20.312 1 96.19 141 GLU B C 1
ATOM 3630 O O . GLU B 1 141 ? 0.018 -23.469 -20.031 1 96.19 141 GLU B O 1
ATOM 3635 N N . SER B 1 142 ? -1.586 -24.969 -20.406 1 95.69 142 SER B N 1
ATOM 3636 C CA . SER B 1 142 ? -2.66 -24.016 -20.172 1 95.69 142 SER B CA 1
ATOM 3637 C C . SER B 1 142 ? -2.639 -23.484 -18.75 1 95.69 142 SER B C 1
ATOM 3639 O O . SER B 1 142 ? -2.812 -22.297 -18.516 1 95.69 142 SER B O 1
ATOM 3641 N N . ILE B 1 143 ? -2.348 -24.359 -17.828 1 96.56 143 ILE B N 1
ATOM 3642 C CA . ILE B 1 143 ? -2.316 -24 -16.406 1 96.56 143 ILE B CA 1
ATOM 3643 C C . ILE B 1 143 ? -1.146 -23.047 -16.156 1 96.56 143 ILE B C 1
ATOM 3645 O O . ILE B 1 143 ? -1.269 -22.094 -15.375 1 96.56 143 ILE B O 1
ATOM 3649 N N . GLU B 1 144 ? -0.076 -23.297 -16.797 1 96.94 144 GLU B N 1
ATOM 3650 C CA . GLU B 1 144 ? 1.079 -22.406 -16.641 1 96.94 144 GLU B CA 1
ATOM 3651 C C . GLU B 1 144 ? 0.781 -21.016 -17.172 1 96.94 144 GLU B C 1
ATOM 3653 O O . GLU B 1 144 ? 1.147 -20.016 -16.547 1 96.94 144 GLU B O 1
ATOM 3658 N N . LYS B 1 145 ? 0.105 -20.953 -18.266 1 96.81 145 LYS B N 1
ATOM 3659 C CA . LYS B 1 145 ? -0.268 -19.672 -18.844 1 96.81 145 LYS B CA 1
ATOM 3660 C C . LYS B 1 145 ? -1.268 -18.938 -17.953 1 96.81 145 LYS B C 1
ATOM 3662 O O . LYS B 1 145 ? -1.136 -17.734 -17.719 1 96.81 145 LYS B O 1
ATOM 3667 N N . GLU B 1 146 ? -2.256 -19.656 -17.469 1 95.5 146 GLU B N 1
ATOM 3668 C CA . GLU B 1 146 ? -3.246 -19.078 -16.578 1 95.5 146 GLU B CA 1
ATOM 3669 C C . GLU B 1 146 ? -2.592 -18.562 -15.297 1 95.5 146 GLU B C 1
ATOM 3671 O O . GLU B 1 146 ? -2.936 -17.484 -14.812 1 95.5 146 GLU B O 1
ATOM 3676 N N . ALA B 1 147 ? -1.669 -19.344 -14.805 1 96.75 147 ALA B N 1
ATOM 3677 C CA . ALA B 1 147 ? -0.971 -18.938 -13.586 1 96.75 147 ALA B CA 1
ATOM 3678 C C . ALA B 1 147 ? -0.193 -17.641 -13.789 1 96.75 147 ALA B C 1
ATOM 3680 O O . ALA B 1 147 ? -0.187 -16.781 -12.922 1 96.75 147 ALA B O 1
ATOM 3681 N N . GLN B 1 148 ? 0.4 -17.531 -14.922 1 97.5 148 GLN B N 1
ATOM 3682 C CA . GLN B 1 148 ? 1.14 -16.312 -15.227 1 97.5 148 GLN B CA 1
ATOM 3683 C C . GLN B 1 148 ? 0.203 -15.109 -15.328 1 97.5 148 GLN B C 1
ATOM 3685 O O . GLN B 1 148 ? 0.514 -14.031 -14.82 1 97.5 148 GLN B O 1
ATOM 3690 N N . MET B 1 149 ? -0.875 -15.297 -15.953 1 96.69 149 MET B N 1
ATOM 3691 C CA . MET B 1 149 ? -1.86 -14.227 -16.062 1 96.69 149 MET B CA 1
ATOM 3692 C C . MET B 1 149 ? -2.373 -13.805 -14.695 1 96.69 149 MET B C 1
ATOM 3694 O O . MET B 1 149 ? -2.551 -12.609 -14.438 1 96.69 149 MET B O 1
ATOM 3698 N N . ILE B 1 150 ? -2.578 -14.742 -13.883 1 94.56 150 ILE B N 1
ATOM 3699 C CA . ILE B 1 150 ? -3.088 -14.477 -12.547 1 94.56 150 ILE B CA 1
ATOM 3700 C C . ILE B 1 150 ? -2.029 -13.734 -11.734 1 94.56 150 ILE B C 1
ATOM 3702 O O . ILE B 1 150 ? -2.354 -12.82 -10.969 1 94.56 150 ILE B O 1
ATOM 3706 N N . LYS B 1 151 ? -0.757 -14.117 -11.891 1 96.69 151 LYS B N 1
ATOM 3707 C CA . LYS B 1 151 ? 0.325 -13.398 -11.219 1 96.69 151 LYS B CA 1
ATOM 3708 C C . LYS B 1 151 ? 0.336 -11.93 -11.617 1 96.69 151 LYS B C 1
ATOM 3710 O O . LYS B 1 151 ? 0.488 -11.047 -10.758 1 96.69 151 LYS B O 1
ATOM 3715 N N . ASP B 1 152 ? 0.125 -11.703 -12.844 1 96.69 152 ASP B N 1
ATOM 3716 C CA . ASP B 1 152 ? 0.107 -10.336 -13.344 1 96.69 152 ASP B CA 1
ATOM 3717 C C . ASP B 1 152 ? -1.097 -9.57 -12.805 1 96.69 152 ASP B C 1
ATOM 3719 O O . ASP B 1 152 ? -0.991 -8.383 -12.477 1 96.69 152 ASP B O 1
ATOM 3723 N N . GLU B 1 153 ? -2.172 -10.242 -12.727 1 93.06 153 GLU B N 1
ATOM 3724 C CA . GLU B 1 153 ? -3.369 -9.609 -12.188 1 93.06 153 GLU B CA 1
ATOM 3725 C C . GLU B 1 153 ? -3.199 -9.281 -10.703 1 93.06 153 GLU B C 1
ATOM 3727 O O . GLU B 1 153 ? -3.631 -8.219 -10.242 1 93.06 153 GLU B O 1
ATOM 3732 N N . ILE B 1 154 ? -2.574 -10.172 -10 1 91.75 154 ILE B N 1
ATOM 3733 C CA . ILE B 1 154 ? -2.312 -9.945 -8.578 1 91.75 154 ILE B CA 1
ATOM 3734 C C . ILE B 1 154 ? -1.407 -8.727 -8.414 1 91.75 154 ILE B C 1
ATOM 3736 O O . ILE B 1 154 ? -1.649 -7.875 -7.555 1 91.75 154 ILE B O 1
ATOM 3740 N N . ARG B 1 155 ? -0.372 -8.633 -9.234 1 94.38 155 ARG B N 1
ATOM 3741 C CA . ARG B 1 155 ? 0.541 -7.492 -9.195 1 94.38 155 ARG B CA 1
ATOM 3742 C C . ARG B 1 155 ? -0.193 -6.188 -9.492 1 94.38 155 ARG B C 1
ATOM 3744 O O . ARG B 1 155 ? 0.041 -5.176 -8.828 1 94.38 155 ARG B O 1
ATOM 3751 N N . LYS B 1 156 ? -1.099 -6.301 -10.422 1 92.62 156 LYS B N 1
ATOM 3752 C CA . LYS B 1 156 ? -1.866 -5.113 -10.789 1 92.62 156 LYS B CA 1
ATOM 3753 C C . LYS B 1 156 ? -2.771 -4.664 -9.648 1 92.62 156 LYS B C 1
ATOM 3755 O O . LYS B 1 156 ? -2.822 -3.479 -9.32 1 92.62 156 LYS B O 1
ATOM 3760 N N . VAL B 1 157 ? -3.479 -5.559 -9.039 1 88.94 157 VAL B N 1
ATOM 3761 C CA . VAL B 1 157 ? -4.391 -5.242 -7.945 1 88.94 157 VAL B CA 1
ATOM 3762 C C . VAL B 1 157 ? -3.6 -4.688 -6.762 1 88.94 157 VAL B C 1
ATOM 3764 O O . VAL B 1 157 ? -4.027 -3.729 -6.113 1 88.94 157 VAL B O 1
ATOM 3767 N N . LYS B 1 158 ? -2.475 -5.285 -6.441 1 90.62 158 LYS B N 1
ATOM 3768 C CA . LYS B 1 158 ? -1.589 -4.82 -5.379 1 90.62 158 LYS B CA 1
ATOM 3769 C C . LYS B 1 158 ? -1.162 -3.375 -5.609 1 90.62 158 LYS B C 1
ATOM 3771 O O . LYS B 1 158 ? -1.235 -2.549 -4.699 1 90.62 158 LYS B O 1
ATOM 3776 N N . GLU B 1 159 ? -0.775 -3.123 -6.816 1 93.31 159 GLU B N 1
ATOM 3777 C CA . GLU B 1 159 ? -0.301 -1.784 -7.152 1 93.31 159 GLU B CA 1
ATOM 3778 C C . GLU B 1 159 ? -1.429 -0.76 -7.062 1 93.31 159 GLU B C 1
ATOM 3780 O O . GLU B 1 159 ? -1.221 0.358 -6.586 1 93.31 159 GLU B O 1
ATOM 3785 N N . GLU B 1 160 ? -2.545 -1.169 -7.508 1 90.75 160 GLU B N 1
ATOM 3786 C CA . GLU B 1 160 ? -3.697 -0.276 -7.426 1 90.75 160 GLU B CA 1
ATOM 3787 C C . GLU B 1 160 ? -4.062 0.021 -5.977 1 90.75 160 GLU B C 1
ATOM 3789 O O . GLU B 1 160 ? -4.383 1.16 -5.633 1 90.75 160 GLU B O 1
ATOM 3794 N N . ALA B 1 161 ? -4.023 -0.963 -5.176 1 89.12 161 ALA B N 1
ATOM 3795 C CA . ALA B 1 161 ? -4.336 -0.796 -3.76 1 89.12 161 ALA B CA 1
ATOM 3796 C C . ALA B 1 161 ? -3.312 0.104 -3.076 1 89.12 161 ALA B C 1
ATOM 3798 O O . ALA B 1 161 ? -3.676 0.983 -2.291 1 89.12 161 ALA B O 1
ATOM 3799 N N . ILE B 1 162 ? -2.033 -0.072 -3.357 1 91.06 162 ILE B N 1
ATOM 3800 C CA . ILE B 1 162 ? -0.962 0.724 -2.768 1 91.06 162 ILE B CA 1
ATOM 3801 C C . ILE B 1 162 ? -1.089 2.176 -3.223 1 91.06 162 ILE B C 1
ATOM 3803 O O . ILE B 1 162 ? -0.969 3.1 -2.414 1 91.06 162 ILE B O 1
ATOM 3807 N N . THR B 1 163 ? -1.405 2.346 -4.527 1 93.38 163 THR B N 1
ATOM 3808 C CA . THR B 1 163 ? -1.579 3.691 -5.066 1 93.38 163 THR B CA 1
ATOM 3809 C C . THR B 1 163 ? -2.748 4.398 -4.387 1 93.38 163 THR B C 1
ATOM 3811 O O . THR B 1 163 ? -2.676 5.598 -4.109 1 93.38 163 THR B O 1
ATOM 3814 N N . HIS B 1 164 ? -3.785 3.641 -4.121 1 90.75 164 HIS B N 1
ATOM 3815 C CA . HIS B 1 164 ? -4.945 4.211 -3.447 1 90.75 164 HIS B CA 1
ATOM 3816 C C . HIS B 1 164 ? -4.602 4.637 -2.025 1 90.75 164 HIS B C 1
ATOM 3818 O O . HIS B 1 164 ? -5.016 5.711 -1.579 1 90.75 164 HIS B O 1
ATOM 3824 N N . ILE B 1 165 ? -3.842 3.85 -1.375 1 89.5 165 ILE B N 1
ATOM 3825 C CA . ILE B 1 165 ? -3.426 4.164 -0.013 1 89.5 165 ILE B CA 1
ATOM 3826 C C . ILE B 1 165 ? -2.543 5.41 -0.018 1 89.5 165 ILE B C 1
ATOM 3828 O O . ILE B 1 165 ? -2.689 6.285 0.841 1 89.5 165 ILE B O 1
ATOM 3832 N N . GLU B 1 166 ? -1.679 5.488 -0.98 1 92.88 166 GLU B N 1
ATOM 3833 C CA . GLU B 1 166 ? -0.817 6.66 -1.115 1 92.88 166 GLU B CA 1
ATOM 3834 C C . GLU B 1 166 ? -1.635 7.914 -1.398 1 92.88 166 GLU B C 1
ATOM 3836 O O . GLU B 1 166 ? -1.332 8.992 -0.875 1 92.88 166 GLU B O 1
ATOM 3841 N N . TYR B 1 167 ? -2.621 7.75 -2.223 1 94.56 167 TYR B N 1
ATOM 3842 C CA . TYR B 1 167 ? -3.518 8.859 -2.531 1 94.56 167 TYR B CA 1
ATOM 3843 C C . TYR B 1 167 ? -4.234 9.344 -1.276 1 94.56 167 TYR B C 1
ATOM 3845 O O . TYR B 1 167 ? -4.305 10.547 -1.021 1 94.56 167 TYR B O 1
ATOM 3853 N N . LEU B 1 168 ? -4.727 8.438 -0.541 1 90.81 168 LEU B N 1
ATOM 3854 C CA . LEU B 1 168 ? -5.43 8.781 0.692 1 90.81 168 LEU B CA 1
ATOM 3855 C C . LEU B 1 168 ? -4.492 9.477 1.678 1 90.81 168 LEU B C 1
ATOM 3857 O O . LEU B 1 168 ? -4.891 10.43 2.346 1 90.81 168 LEU B O 1
ATOM 3861 N N . ALA B 1 169 ? -3.242 8.969 1.844 1 92.31 169 ALA B N 1
ATOM 3862 C CA . ALA B 1 169 ? -2.25 9.602 2.711 1 92.31 169 ALA B CA 1
ATOM 3863 C C . ALA B 1 169 ? -1.96 11.031 2.266 1 92.31 169 ALA B C 1
ATOM 3865 O O . ALA B 1 169 ? -1.85 11.938 3.096 1 92.31 169 ALA B O 1
ATOM 3866 N N . LYS B 1 170 ? -1.88 11.258 0.945 1 96.06 170 LYS B N 1
ATOM 3867 C CA . LYS B 1 170 ? -1.638 12.586 0.395 1 96.06 170 LYS B CA 1
ATOM 3868 C C . LYS B 1 170 ? -2.764 13.547 0.766 1 96.06 170 LYS B C 1
ATOM 3870 O O . LYS B 1 170 ? -2.51 14.703 1.108 1 96.06 170 LYS B O 1
ATOM 3875 N N . LEU B 1 171 ? -3.941 13.047 0.684 1 93.25 171 LEU B N 1
ATOM 3876 C CA . LEU B 1 171 ? -5.094 13.859 1.045 1 93.25 171 LEU B CA 1
ATOM 3877 C C . LEU B 1 171 ? -5.035 14.266 2.514 1 93.25 171 LEU B C 1
ATOM 3879 O O . LEU B 1 171 ? -5.348 15.406 2.859 1 93.25 171 LEU B O 1
ATOM 3883 N N . LEU B 1 172 ? -4.605 13.375 3.328 1 92.56 172 LEU B N 1
ATOM 3884 C CA . LEU B 1 172 ? -4.484 13.648 4.758 1 92.56 172 LEU B CA 1
ATOM 3885 C C . LEU B 1 172 ? -3.4 14.688 5.023 1 92.56 172 LEU B C 1
ATOM 3887 O O . LEU B 1 172 ? -3.582 15.578 5.852 1 92.56 172 LEU B O 1
ATOM 3891 N N . PHE B 1 173 ? -2.275 14.594 4.285 1 96.56 173 PHE B N 1
ATOM 3892 C CA . PHE B 1 173 ? -1.198 15.57 4.41 1 96.56 173 PHE B CA 1
ATOM 3893 C C . PHE B 1 173 ? -1.682 16.969 4.023 1 96.56 173 PHE B C 1
ATOM 3895 O O . PHE B 1 173 ? -1.355 17.953 4.691 1 96.56 173 PHE B O 1
ATOM 3902 N N . GLU B 1 174 ? -2.457 16.984 2.967 1 96.69 174 GLU B N 1
ATOM 3903 C CA . GLU B 1 174 ? -2.965 18.281 2.494 1 96.69 174 GLU B CA 1
ATOM 3904 C C . GLU B 1 174 ? -3.947 18.875 3.494 1 96.69 174 GLU B C 1
ATOM 3906 O O . GLU B 1 174 ? -3.916 20.078 3.75 1 96.69 174 GLU B O 1
ATOM 3911 N N . ASP B 1 175 ? -4.781 18.031 4.039 1 95.88 175 ASP B N 1
ATOM 3912 C CA . ASP B 1 175 ? -5.73 18.5 5.043 1 95.88 175 ASP B CA 1
ATOM 3913 C C . ASP B 1 175 ? -5.004 19.031 6.281 1 95.88 175 ASP B C 1
ATOM 3915 O O . ASP B 1 175 ? -5.367 20.078 6.82 1 95.88 175 ASP B O 1
ATOM 3919 N N . LEU B 1 176 ? -4.012 18.312 6.723 1 96.44 176 LEU B N 1
ATOM 3920 C CA . LEU B 1 176 ? -3.193 18.734 7.855 1 96.44 176 LEU B CA 1
ATOM 3921 C C . LEU B 1 176 ? -2.551 20.078 7.594 1 96.44 176 LEU B C 1
ATOM 3923 O O . LEU B 1 176 ? -2.594 20.969 8.445 1 96.44 176 LEU B O 1
ATOM 3927 N N . LYS B 1 177 ? -1.979 20.266 6.406 1 97.38 177 LYS B N 1
ATOM 3928 C CA . LYS B 1 177 ? -1.326 21.531 6.043 1 97.38 177 LYS B CA 1
ATOM 3929 C C . LYS B 1 177 ? -2.318 22.688 6.051 1 97.38 177 LYS B C 1
ATOM 3931 O O . LYS B 1 177 ? -2.02 23.766 6.578 1 97.38 177 LYS B O 1
ATOM 3936 N N . LEU B 1 178 ? -3.5 22.438 5.477 1 97.31 178 LEU B N 1
ATOM 3937 C CA . LEU B 1 178 ? -4.516 23.484 5.391 1 97.31 178 LEU B CA 1
ATOM 3938 C C . LEU B 1 178 ? -4.961 23.922 6.781 1 97.31 178 LEU B C 1
ATOM 3940 O O . LEU B 1 178 ? -5.031 25.109 7.066 1 97.31 178 LEU B O 1
ATOM 3944 N N . LYS B 1 179 ? -5.258 22.984 7.668 1 96.56 179 LYS B N 1
ATOM 3945 C CA . LYS B 1 179 ? -5.734 23.281 9.016 1 96.56 179 LYS B CA 1
ATOM 3946 C C . LYS B 1 179 ? -4.641 23.953 9.852 1 96.56 179 LYS B C 1
ATOM 3948 O O . LYS B 1 179 ? -4.902 24.906 10.578 1 96.56 179 LYS B O 1
ATOM 3953 N N . LYS B 1 180 ? -3.402 23.406 9.75 1 97.44 180 LYS B N 1
ATOM 3954 C CA . LYS B 1 180 ? -2.262 24.016 10.422 1 97.44 180 LYS B CA 1
ATOM 3955 C C . LYS B 1 180 ? -2.076 25.469 9.984 1 97.44 180 LYS B C 1
ATOM 3957 O O . LYS B 1 180 ? -1.947 26.375 10.82 1 97.44 180 LYS B O 1
ATOM 3962 N N . ASP B 1 181 ? -2.107 25.734 8.656 1 97.19 181 ASP B N 1
ATOM 3963 C CA . ASP B 1 181 ? -1.872 27.078 8.109 1 97.19 181 ASP B CA 1
ATOM 3964 C C . ASP B 1 181 ? -2.965 28.047 8.547 1 97.19 181 ASP B C 1
ATOM 3966 O O . ASP B 1 181 ? -2.689 29.219 8.805 1 97.19 181 ASP B O 1
ATOM 3970 N N . LYS B 1 182 ? -4.176 27.547 8.578 1 96.56 182 LYS B N 1
ATOM 3971 C CA . LYS B 1 182 ? -5.277 28.406 9.023 1 96.56 182 LYS B CA 1
ATOM 3972 C C . LYS B 1 182 ? -5.066 28.859 10.469 1 96.56 182 LYS B C 1
ATOM 3974 O O . LYS B 1 182 ? -5.215 30.047 10.773 1 96.56 182 LYS B O 1
ATOM 3979 N N . ILE B 1 183 ? -4.668 27.984 11.383 1 95.81 183 ILE B N 1
ATOM 3980 C CA . ILE B 1 183 ? -4.453 28.281 12.789 1 95.81 183 ILE B CA 1
ATOM 3981 C C . ILE B 1 183 ? -3.279 29.25 12.93 1 95.81 183 ILE B C 1
ATOM 3983 O O . ILE B 1 183 ? -3.373 30.25 13.648 1 95.81 183 ILE B O 1
ATOM 3987 N N . VAL B 1 184 ? -2.162 28.969 12.195 1 96.56 184 VAL B N 1
ATOM 3988 C CA . VAL B 1 184 ? -0.942 29.766 12.289 1 96.56 184 VAL B CA 1
ATOM 3989 C C . VAL B 1 184 ? -1.193 31.156 11.734 1 96.56 184 VAL B C 1
ATOM 3991 O O . VAL B 1 184 ? -0.764 32.156 12.32 1 96.56 184 VAL B O 1
ATOM 3994 N N . THR B 1 185 ? -1.982 31.25 10.609 1 96.56 185 THR B N 1
ATOM 3995 C CA . THR B 1 185 ? -2.287 32.531 10.008 1 96.56 185 THR B CA 1
ATOM 3996 C C . THR B 1 185 ? -3.15 33.375 10.938 1 96.56 185 THR B C 1
ATOM 3998 O O . THR B 1 185 ? -2.918 34.594 11.094 1 96.56 185 THR B O 1
ATOM 4001 N N . ASN B 1 186 ? -4.094 32.75 11.594 1 94.88 186 ASN B N 1
ATOM 4002 C CA . ASN B 1 186 ? -4.941 33.469 12.547 1 94.88 186 ASN B CA 1
ATOM 4003 C C . ASN B 1 186 ? -4.141 33.969 13.742 1 94.88 186 ASN B C 1
ATOM 4005 O O . ASN B 1 186 ? -4.336 35.094 14.203 1 94.88 186 ASN B O 1
ATOM 4009 N N . ALA B 1 187 ? -3.238 33.156 14.25 1 95.88 187 ALA B N 1
ATOM 4010 C CA . ALA B 1 187 ? -2.391 33.531 15.375 1 95.88 187 ALA B CA 1
ATOM 4011 C C . ALA B 1 187 ? -1.478 34.688 15.008 1 95.88 187 ALA B C 1
ATOM 4013 O O . ALA B 1 187 ? -1.316 35.625 15.781 1 95.88 187 ALA B O 1
ATOM 4014 N N . LYS B 1 188 ? -0.917 34.625 13.797 1 96.19 188 LYS B N 1
ATOM 4015 C CA . LYS B 1 188 ? -0.056 35.688 13.32 1 96.19 188 LYS B CA 1
ATOM 4016 C C . LYS B 1 188 ? -0.838 37 13.18 1 96.19 188 LYS B C 1
ATOM 4018 O O . LYS B 1 188 ? -0.326 38.062 13.508 1 96.19 188 LYS B O 1
ATOM 4023 N N . GLY B 1 189 ? -2.086 36.844 12.688 1 96 189 GLY B N 1
ATOM 4024 C CA . GLY B 1 189 ? -2.939 38.031 12.609 1 96 189 GLY B CA 1
ATOM 4025 C C . GLY B 1 189 ? -3.201 38.656 13.953 1 96 189 GLY B C 1
ATOM 4026 O O . GLY B 1 189 ? -3.145 39.875 14.086 1 96 189 GLY B O 1
ATOM 4027 N N . THR B 1 190 ? -3.438 37.875 14.961 1 96 190 THR B N 1
ATOM 4028 C CA . THR B 1 190 ? -3.65 38.375 16.312 1 96 190 THR B CA 1
ATOM 4029 C C . THR B 1 190 ? -2.385 39.031 16.844 1 96 190 THR B C 1
ATOM 4031 O O . THR B 1 190 ? -2.451 40.094 17.469 1 96 190 THR B O 1
ATOM 4034 N N . ILE B 1 191 ? -1.218 38.438 16.594 1 96.25 191 ILE B N 1
ATOM 4035 C CA . ILE B 1 191 ? 0.056 38.969 17.062 1 96.25 191 ILE B CA 1
ATOM 4036 C C . ILE B 1 191 ? 0.304 40.344 16.422 1 96.25 191 ILE B C 1
ATOM 4038 O O . ILE B 1 191 ? 0.763 41.281 17.094 1 96.25 191 ILE B O 1
ATOM 4042 N N . ASP B 1 192 ? -0.043 40.469 15.148 1 96.31 192 ASP B N 1
ATOM 4043 C CA . ASP B 1 192 ? 0.123 41.75 14.469 1 96.31 192 ASP B CA 1
ATOM 4044 C C . ASP B 1 192 ? -0.754 42.844 15.102 1 96.31 192 ASP B C 1
ATOM 4046 O O . ASP B 1 192 ? -0.308 43.969 15.297 1 96.31 192 ASP B O 1
ATOM 4050 N N . GLU B 1 193 ? -1.952 42.469 15.375 1 96.06 193 GLU B N 1
ATOM 4051 C CA . GLU B 1 193 ? -2.855 43.406 16.031 1 96.06 193 GLU B CA 1
ATOM 4052 C C . GLU B 1 193 ? -2.338 43.781 17.406 1 96.06 193 GLU B C 1
ATOM 4054 O O . GLU B 1 193 ? -2.385 44.969 17.781 1 96.06 193 GLU B O 1
ATOM 4059 N N . LEU B 1 194 ? -1.832 42.844 18.109 1 97 194 LEU B N 1
ATOM 4060 C CA . LEU B 1 194 ? -1.293 43.094 19.438 1 97 194 LEU B CA 1
ATOM 4061 C C . LEU B 1 194 ? -0.065 44 19.375 1 97 194 LEU B C 1
ATOM 4063 O O . LEU B 1 194 ? 0.133 44.844 20.25 1 97 194 LEU B O 1
ATOM 4067 N N . GLU B 1 195 ? 0.717 43.812 18.359 1 96.31 195 GLU B N 1
ATOM 4068 C CA . GLU B 1 195 ? 1.889 44.656 18.172 1 96.31 195 GLU B CA 1
ATOM 4069 C C . GLU B 1 195 ? 1.484 46.125 17.922 1 96.31 195 GLU B C 1
ATOM 4071 O O . GLU B 1 195 ? 2.123 47.031 18.422 1 96.31 195 GLU B O 1
ATOM 4076 N N . ASP B 1 196 ? 0.436 46.25 17.188 1 95.69 196 ASP B N 1
ATOM 4077 C CA . ASP B 1 196 ? -0.091 47.594 16.938 1 95.69 196 ASP B CA 1
ATOM 4078 C C . ASP B 1 196 ? -0.576 48.25 18.234 1 95.69 196 ASP B C 1
ATOM 4080 O O . ASP B 1 196 ? -0.26 49.406 18.5 1 95.69 196 ASP B O 1
ATOM 4084 N N . ILE B 1 197 ? -1.25 47.594 19.016 1 96.94 197 ILE B N 1
ATOM 4085 C CA . ILE B 1 197 ? -1.752 48.062 20.297 1 96.94 197 ILE B CA 1
ATOM 4086 C C . ILE B 1 197 ? -0.582 48.406 21.219 1 96.94 197 ILE B C 1
ATOM 4088 O O . ILE B 1 197 ? -0.573 49.438 21.891 1 96.94 197 ILE B O 1
ATOM 4092 N N . LYS B 1 198 ? 0.351 47.5 21.234 1 96.88 198 LYS B N 1
ATOM 4093 C CA . LYS B 1 198 ? 1.534 47.688 22.062 1 96.88 198 LYS B CA 1
ATOM 4094 C C . LYS B 1 198 ? 2.279 48.969 21.688 1 96.88 198 LYS B C 1
ATOM 4096 O O . LYS B 1 198 ? 2.678 49.719 22.562 1 96.88 198 LYS B O 1
ATOM 4101 N N . ARG B 1 199 ? 2.422 49.188 20.422 1 95.19 199 ARG B N 1
ATOM 4102 C CA . ARG B 1 199 ? 3.109 50.375 19.938 1 95.19 199 ARG B CA 1
ATOM 4103 C C . ARG B 1 199 ? 2.381 51.625 20.359 1 95.19 199 ARG B C 1
ATOM 4105 O O . ARG B 1 199 ? 3 52.562 20.891 1 95.19 199 ARG B O 1
ATOM 4112 N N . MET B 1 200 ? 1.105 51.656 20.156 1 94.25 200 MET B N 1
ATOM 4113 C CA . MET B 1 200 ? 0.299 52.812 20.547 1 94.25 200 MET B CA 1
ATOM 4114 C C . MET B 1 200 ? 0.334 53.031 22.047 1 94.25 200 MET B C 1
ATOM 4116 O O . MET B 1 200 ? 0.433 54.188 22.516 1 94.25 200 MET B O 1
ATOM 4120 N N . THR B 1 201 ? 0.282 52 22.781 1 96 201 THR B N 1
ATOM 4121 C CA . THR B 1 201 ? 0.261 52.094 24.234 1 96 201 THR B CA 1
ATOM 4122 C C . THR B 1 201 ? 1.614 52.562 24.766 1 96 201 THR B C 1
ATOM 4124 O O . THR B 1 201 ? 1.679 53.312 25.719 1 96 201 THR B O 1
ATOM 4127 N N . LYS B 1 202 ? 2.639 52.031 24.141 1 93.94 202 LYS B N 1
ATOM 4128 C CA . LYS B 1 202 ? 3.973 52.469 24.562 1 93.94 202 LYS B CA 1
ATOM 4129 C C . LYS B 1 202 ? 4.172 53.969 24.344 1 93.94 202 LYS B C 1
ATOM 4131 O O . LYS B 1 202 ? 4.805 54.625 25.156 1 93.94 202 LYS B O 1
ATOM 4136 N N . GLU B 1 203 ? 3.654 54.438 23.266 1 88.56 203 GLU B N 1
ATOM 4137 C CA . GLU B 1 203 ? 3.705 55.875 23.016 1 88.56 203 GLU B CA 1
ATOM 4138 C C . GLU B 1 203 ? 3.01 56.688 24.125 1 88.56 203 GLU B C 1
ATOM 4140 O O . GLU B 1 203 ? 3.516 57.688 24.562 1 88.56 203 GLU B O 1
ATOM 4145 N N . LYS B 1 204 ? 1.898 56.219 24.531 1 91.56 204 LYS B N 1
ATOM 4146 C CA . LYS B 1 204 ? 1.183 56.875 25.625 1 91.56 204 LYS B CA 1
ATOM 4147 C C . LYS B 1 204 ? 1.952 56.75 26.938 1 91.56 204 LYS B C 1
ATOM 4149 O O . LYS B 1 204 ? 1.998 57.688 27.734 1 91.56 204 LYS B O 1
ATOM 4154 N N . LYS B 1 205 ? 2.51 55.594 27.141 1 93.19 205 LYS B N 1
ATOM 4155 C CA . LYS B 1 205 ? 3.314 55.406 28.344 1 93.19 205 LYS B CA 1
ATOM 4156 C C . LYS B 1 205 ? 4.449 56.438 28.422 1 93.19 205 LYS B C 1
ATOM 4158 O O . LYS B 1 205 ? 4.68 57.031 29.469 1 93.19 205 LYS B O 1
ATOM 4163 N N . ASP B 1 206 ? 5.09 56.531 27.312 1 86.38 206 ASP B N 1
ATOM 4164 C CA . ASP B 1 206 ? 6.188 57.5 27.25 1 86.38 206 ASP B CA 1
ATOM 4165 C C . ASP B 1 206 ? 5.703 58.906 27.562 1 86.38 206 ASP B C 1
ATOM 4167 O O . ASP B 1 206 ? 6.352 59.625 28.328 1 86.38 206 ASP B O 1
ATOM 4171 N N . THR B 1 207 ? 4.594 59.25 27.031 1 83.81 207 THR B N 1
ATOM 4172 C CA . THR B 1 207 ? 4.016 60.562 27.266 1 83.81 207 THR B CA 1
ATOM 4173 C C . THR B 1 207 ? 3.695 60.75 28.75 1 83.81 207 THR B C 1
ATOM 4175 O O . THR B 1 207 ? 4.055 61.781 29.328 1 83.81 207 THR B O 1
ATOM 4178 N N . PHE B 1 208 ? 3.07 59.812 29.328 1 89.19 208 PHE B N 1
ATOM 4179 C CA . PHE B 1 208 ? 2.65 59.938 30.719 1 89.19 208 PHE B CA 1
ATOM 4180 C C . PHE B 1 208 ? 3.852 59.906 31.656 1 89.19 208 PHE B C 1
ATOM 4182 O O . PHE B 1 208 ? 3.857 60.562 32.688 1 89.19 208 PHE B O 1
ATOM 4189 N N . ASP B 1 209 ? 4.836 59.156 31.219 1 86.5 209 ASP B N 1
ATOM 4190 C CA . ASP B 1 209 ? 6.066 59.156 32 1 86.5 209 ASP B CA 1
ATOM 4191 C C . ASP B 1 209 ? 6.742 60.5 32 1 86.5 209 ASP B C 1
ATOM 4193 O O . ASP B 1 209 ? 7.18 61 33.062 1 86.5 209 ASP B O 1
ATOM 4197 N N . ILE B 1 210 ? 6.844 61.094 30.891 1 81.25 210 ILE B N 1
ATOM 4198 C CA . ILE B 1 210 ? 7.48 62.406 30.75 1 81.25 210 ILE B CA 1
ATOM 4199 C C . ILE B 1 210 ? 6.684 63.469 31.531 1 81.25 210 ILE B C 1
ATOM 4201 O O . ILE B 1 210 ? 7.258 64.312 32.219 1 81.25 210 ILE B O 1
ATOM 4205 N N . VAL B 1 211 ? 5.367 63.344 31.375 1 82.69 211 VAL B N 1
ATOM 4206 C CA . VAL B 1 211 ? 4.492 64.312 32.031 1 82.69 211 VAL B CA 1
ATOM 4207 C C . VAL B 1 211 ? 4.586 64.125 33.562 1 82.69 211 VAL B C 1
ATOM 4209 O O . VAL B 1 211 ? 4.59 65.125 34.312 1 82.69 211 VAL B O 1
ATOM 4212 N N . ASP B 1 212 ? 4.633 62.938 33.969 1 84.69 212 ASP B N 1
ATOM 4213 C CA . ASP B 1 212 ? 4.711 62.625 35.406 1 84.69 212 ASP B CA 1
ATOM 4214 C C . ASP B 1 212 ? 6.023 63.156 36 1 84.69 212 ASP B C 1
ATOM 4216 O O . ASP B 1 212 ? 6.027 63.781 37.062 1 84.69 212 ASP B O 1
ATOM 4220 N N . LYS B 1 213 ? 7.086 63 35.312 1 81.44 213 LYS B N 1
ATOM 4221 C CA . LYS B 1 213 ? 8.406 63.312 35.875 1 81.44 213 LYS B CA 1
ATOM 4222 C C . LYS B 1 213 ? 8.766 64.75 35.656 1 81.44 213 LYS B C 1
ATOM 4224 O O . LYS B 1 213 ? 9.352 65.438 36.5 1 81.44 213 LYS B O 1
ATOM 4229 N N . HIS B 1 214 ? 8.422 65.25 34.5 1 73.5 214 HIS B N 1
ATOM 4230 C CA . HIS B 1 214 ? 8.969 66.562 34.125 1 73.5 214 HIS B CA 1
ATOM 4231 C C . HIS B 1 214 ? 7.859 67.562 33.812 1 73.5 214 HIS B C 1
ATOM 4233 O O . HIS B 1 214 ? 8.125 68.75 33.625 1 73.5 214 HIS B O 1
ATOM 4239 N N . GLY B 1 215 ? 6.656 67.062 33.75 1 74.38 215 GLY B N 1
ATOM 4240 C CA . GLY B 1 215 ? 5.574 67.938 33.344 1 74.38 215 GLY B CA 1
ATOM 4241 C C . GLY B 1 215 ? 4.93 68.688 34.469 1 74.38 215 GLY B C 1
ATOM 4242 O O . GLY B 1 215 ? 5.055 68.312 35.625 1 74.38 215 GLY B O 1
ATOM 4243 N N . SER B 1 216 ? 4.332 69.875 34.094 1 75.56 216 SER B N 1
ATOM 4244 C CA . SER B 1 216 ? 3.541 70.625 35.031 1 75.56 216 SER B CA 1
ATOM 4245 C C . SER B 1 216 ? 2.201 69.938 35.312 1 75.56 216 SER B C 1
ATOM 4247 O O . SER B 1 216 ? 1.812 69 34.594 1 75.56 216 SER B O 1
ATOM 4249 N N . GLU B 1 217 ? 1.604 70.375 36.438 1 84 217 GLU B N 1
ATOM 4250 C CA . GLU B 1 217 ? 0.263 69.875 36.75 1 84 217 GLU B CA 1
ATOM 4251 C C . GLU B 1 217 ? -0.691 70.125 35.562 1 84 217 GLU B C 1
ATOM 4253 O O . GLU B 1 217 ? -1.555 69.312 35.281 1 84 217 GLU B O 1
ATOM 4258 N N . LYS B 1 218 ? -0.532 71.312 35 1 80 218 LYS B N 1
ATOM 4259 C CA . LYS B 1 218 ? -1.358 71.688 33.844 1 80 218 LYS B CA 1
ATOM 4260 C C . LYS B 1 218 ? -1.14 70.688 32.688 1 80 218 LYS B C 1
ATOM 4262 O O . LYS B 1 218 ? -2.102 70.188 32.094 1 80 218 LYS B O 1
ATOM 4267 N N . GLN B 1 219 ? 0.062 70.375 32.469 1 79.38 219 GLN B N 1
ATOM 4268 C CA . GLN B 1 219 ? 0.402 69.438 31.406 1 79.38 219 GLN B CA 1
ATOM 4269 C C . GLN B 1 219 ? -0.147 68.062 31.688 1 79.38 219 GLN B C 1
ATOM 4271 O O . GLN B 1 219 ? -0.624 67.375 30.766 1 79.38 219 GLN B O 1
ATOM 4276 N N . ALA B 1 220 ? -0.075 67.688 32.906 1 86 220 ALA B N 1
ATOM 4277 C CA . ALA B 1 220 ? -0.613 66.375 33.312 1 86 220 ALA B CA 1
ATOM 4278 C C . ALA B 1 220 ? -2.123 66.312 33.094 1 86 220 ALA B C 1
ATOM 4280 O O . ALA B 1 220 ? -2.65 65.312 32.594 1 86 220 ALA B O 1
ATOM 4281 N N . PHE B 1 221 ? -2.727 67.375 33.469 1 86.81 221 PHE B N 1
ATOM 4282 C CA . PHE B 1 221 ? -4.172 67.5 33.312 1 86.81 221 PHE B CA 1
ATOM 4283 C C . PHE B 1 221 ? -4.559 67.438 31.844 1 86.81 221 PHE B C 1
ATOM 4285 O O . PHE B 1 221 ? -5.484 66.688 31.484 1 86.81 221 PHE B O 1
ATOM 4292 N N . LEU B 1 222 ? -3.91 68.062 31 1 82.62 222 LEU B N 1
ATOM 4293 C CA . LEU B 1 222 ? -4.184 68.062 29.578 1 82.62 222 LEU B CA 1
ATOM 4294 C C . LEU B 1 222 ? -3.914 66.688 28.969 1 82.62 222 LEU B C 1
ATOM 4296 O O . LEU B 1 222 ? -4.672 66.25 28.109 1 82.62 222 LEU B O 1
ATOM 4300 N N . ALA B 1 223 ? -2.914 66.062 29.375 1 84.06 223 ALA B N 1
ATOM 4301 C CA . ALA B 1 223 ? -2.564 64.75 28.875 1 84.06 223 ALA B CA 1
ATOM 4302 C C . ALA B 1 223 ? -3.664 63.719 29.172 1 84.06 223 ALA B C 1
ATOM 4304 O O . ALA B 1 223 ? -4.043 62.906 28.312 1 84.06 223 ALA B O 1
ATOM 4305 N N . VAL B 1 224 ? -4.109 63.75 30.391 1 88.06 224 VAL B N 1
ATOM 4306 C CA . VAL B 1 224 ? -5.148 62.812 30.812 1 88.06 224 VAL B CA 1
ATOM 4307 C C . VAL B 1 224 ? -6.395 63 29.953 1 88.06 224 VAL B C 1
ATOM 4309 O O . VAL B 1 224 ? -7.004 62.031 29.5 1 88.06 224 VAL B O 1
ATOM 4312 N N . HIS B 1 225 ? -6.742 64.25 29.688 1 84.19 225 HIS B N 1
ATOM 4313 C CA . HIS B 1 225 ? -7.949 64.562 28.922 1 84.19 225 HIS B CA 1
ATOM 4314 C C . HIS B 1 225 ? -7.742 64.25 27.438 1 84.19 225 HIS B C 1
ATOM 4316 O O . HIS B 1 225 ? -8.648 63.75 26.766 1 84.19 225 HIS B O 1
ATOM 4322 N N . ALA B 1 226 ? -6.605 64.562 26.906 1 79.31 226 ALA B N 1
ATOM 4323 C CA . ALA B 1 226 ? -6.316 64.375 25.484 1 79.31 226 ALA B CA 1
ATOM 4324 C C . ALA B 1 226 ? -6.301 62.875 25.109 1 79.31 226 ALA B C 1
ATOM 4326 O O . ALA B 1 226 ? -6.703 62.5 24 1 79.31 226 ALA B O 1
ATOM 4327 N N . HIS B 1 227 ? -5.891 62.125 26.078 1 87.69 227 HIS B N 1
ATOM 4328 C CA . HIS B 1 227 ? -5.672 60.719 25.719 1 87.69 227 HIS B CA 1
ATOM 4329 C C . HIS B 1 227 ? -6.762 59.812 26.297 1 87.69 227 HIS B C 1
ATOM 4331 O O . HIS B 1 227 ? -6.691 58.594 26.188 1 87.69 227 HIS B O 1
ATOM 4337 N N . LYS B 1 228 ? -7.746 60.406 26.844 1 87 228 LYS B N 1
ATOM 4338 C CA . LYS B 1 228 ? -8.82 59.656 27.484 1 87 228 LYS B CA 1
ATOM 4339 C C . LYS B 1 228 ? -9.5 58.719 26.484 1 87 228 LYS B C 1
ATOM 4341 O O . LYS B 1 228 ? -9.664 57.531 26.766 1 87 228 LYS B O 1
ATOM 4346 N N . THR B 1 229 ? -9.828 59.188 25.328 1 87.19 229 THR B N 1
ATOM 4347 C CA . THR B 1 229 ? -10.547 58.406 24.328 1 87.19 229 THR B CA 1
ATOM 4348 C C . THR B 1 229 ? -9.656 57.312 23.766 1 87.19 229 THR B C 1
ATOM 4350 O O . THR B 1 229 ? -10.086 56.156 23.609 1 87.19 229 THR B O 1
ATOM 4353 N N . VAL B 1 230 ? -8.422 57.594 23.453 1 91.38 230 VAL B N 1
ATOM 4354 C CA . VAL B 1 230 ? -7.508 56.625 22.875 1 91.38 230 VAL B CA 1
ATOM 4355 C C . VAL B 1 230 ? -7.258 55.5 23.859 1 91.38 230 VAL B C 1
ATOM 4357 O O . VAL B 1 230 ? -7.195 54.344 23.469 1 91.38 230 VAL B O 1
ATOM 4360 N N . LEU B 1 231 ? -7.109 55.844 25.141 1 93.38 231 LEU B N 1
ATOM 4361 C CA . LEU B 1 231 ? -6.871 54.812 26.172 1 93.38 231 LEU B CA 1
ATOM 4362 C C . LEU B 1 231 ? -8.078 53.906 26.312 1 93.38 231 LEU B C 1
ATOM 4364 O O . LEU B 1 231 ? -7.926 52.688 26.469 1 93.38 231 LEU B O 1
ATOM 4368 N N . ALA B 1 232 ? -9.281 54.469 26.203 1 92.81 232 ALA B N 1
ATOM 4369 C CA . ALA B 1 232 ? -10.492 53.688 26.25 1 92.81 232 ALA B CA 1
ATOM 4370 C C . ALA B 1 232 ? -10.57 52.719 25.047 1 92.81 232 ALA B C 1
ATOM 4372 O O . ALA B 1 232 ? -10.961 51.562 25.188 1 92.81 232 ALA B O 1
ATOM 4373 N N . ASP B 1 233 ? -10.195 53.219 23.906 1 94.75 233 ASP B N 1
ATOM 4374 C CA . ASP B 1 233 ? -10.188 52.375 22.688 1 94.75 233 ASP B CA 1
ATOM 4375 C C . ASP B 1 233 ? -9.203 51.219 22.812 1 94.75 233 ASP B C 1
ATOM 4377 O O . ASP B 1 233 ? -9.508 50.094 22.422 1 94.75 233 ASP B O 1
ATOM 4381 N N . LEU B 1 234 ? -8.008 51.531 23.359 1 95.75 234 LEU B N 1
ATOM 4382 C CA . LEU B 1 234 ? -6.996 50.5 23.531 1 95.75 234 LEU B CA 1
ATOM 4383 C C . LEU B 1 234 ? -7.48 49.406 24.484 1 95.75 234 LEU B C 1
ATOM 4385 O O . LEU B 1 234 ? -7.273 48.219 24.234 1 95.75 234 LEU B O 1
ATOM 4389 N N . GLU B 1 235 ? -8.133 49.812 25.5 1 94.12 235 GLU B N 1
ATOM 4390 C CA . GLU B 1 235 ? -8.695 48.875 26.453 1 94.12 235 GLU B CA 1
ATOM 4391 C C . GLU B 1 235 ? -9.75 48 25.797 1 94.12 235 GLU B C 1
ATOM 4393 O O . GLU B 1 235 ? -9.781 46.781 26 1 94.12 235 GLU B O 1
ATOM 4398 N N . GLN B 1 236 ? -10.586 48.594 25.031 1 94.81 236 GLN B N 1
ATOM 4399 C CA . GLN B 1 236 ? -11.648 47.844 24.344 1 94.81 236 GLN B CA 1
ATOM 4400 C C . GLN B 1 236 ? -11.062 46.875 23.344 1 94.81 236 GLN B C 1
ATOM 4402 O O . GLN B 1 236 ? -11.516 45.719 23.266 1 94.81 236 GLN B O 1
ATOM 4407 N N . ARG B 1 237 ? -10.086 47.25 22.578 1 95.5 237 ARG B N 1
ATOM 4408 C CA . ARG B 1 237 ? -9.453 46.375 21.594 1 95.5 237 ARG B CA 1
ATOM 4409 C C . ARG B 1 237 ? -8.828 45.156 22.25 1 95.5 237 ARG B C 1
ATOM 4411 O O . ARG B 1 237 ? -9.008 44.031 21.797 1 95.5 237 ARG B O 1
ATOM 4418 N N . ILE B 1 238 ? -8.109 45.406 23.359 1 94.56 238 ILE B N 1
ATOM 4419 C CA . ILE B 1 238 ? -7.418 44.312 24.031 1 94.56 238 ILE B CA 1
ATOM 4420 C C . ILE B 1 238 ? -8.438 43.375 24.672 1 94.56 238 ILE B C 1
ATOM 4422 O O . ILE B 1 238 ? -8.234 42.156 24.688 1 94.56 238 ILE B O 1
ATOM 4426 N N . SER B 1 239 ? -9.555 43.938 25.25 1 91.88 239 SER B N 1
ATOM 4427 C CA . SER B 1 239 ? -10.617 43.125 25.812 1 91.88 239 SER B CA 1
ATOM 4428 C C . SER B 1 239 ? -11.266 42.25 24.766 1 91.88 239 SER B C 1
ATOM 4430 O O . SER B 1 239 ? -11.508 41.062 25 1 91.88 239 SER B O 1
ATOM 4432 N N . THR B 1 240 ? -11.516 42.75 23.562 1 93.38 240 THR B N 1
ATOM 4433 C CA . THR B 1 240 ? -12.125 42.031 22.469 1 93.38 240 THR B CA 1
ATOM 4434 C C . THR B 1 240 ? -11.211 40.875 22.016 1 93.38 240 THR B C 1
ATOM 4436 O O . THR B 1 240 ? -11.664 39.75 21.797 1 93.38 240 THR B O 1
ATOM 4439 N N . ILE B 1 241 ? -9.906 41.156 21.891 1 93.62 241 ILE B N 1
ATOM 4440 C CA . ILE B 1 241 ? -8.945 40.156 21.469 1 93.62 241 ILE B CA 1
ATOM 4441 C C . ILE B 1 241 ? -8.875 39.031 22.516 1 93.62 241 ILE B C 1
ATOM 4443 O O . ILE B 1 241 ? -8.844 37.844 22.156 1 93.62 241 ILE B O 1
ATOM 4447 N N . THR B 1 242 ? -8.875 39.406 23.797 1 90 242 THR B N 1
ATOM 4448 C CA . THR B 1 242 ? -8.805 38.438 24.891 1 90 242 THR B CA 1
ATOM 4449 C C . THR B 1 242 ? -10.016 37.5 24.859 1 90 242 THR B C 1
ATOM 4451 O O . THR B 1 242 ? -9.883 36.312 25.047 1 90 242 THR B O 1
ATOM 4454 N N . GLU B 1 243 ? -11.211 38.062 24.578 1 87.25 243 GLU B N 1
ATOM 4455 C CA . GLU B 1 243 ? -12.453 37.281 24.578 1 87.25 243 GLU B CA 1
ATOM 4456 C C . GLU B 1 243 ? -12.531 36.375 23.359 1 87.25 243 GLU B C 1
ATOM 4458 O O . GLU B 1 243 ? -13.094 35.281 23.438 1 87.25 243 GLU B O 1
ATOM 4463 N N . ASN B 1 244 ? -11.906 36.75 22.266 1 87.94 244 ASN B N 1
ATOM 4464 C CA . ASN B 1 244 ? -12.062 36.031 21.016 1 87.94 244 ASN B CA 1
ATOM 4465 C C . ASN B 1 244 ? -10.906 35.062 20.797 1 87.94 244 ASN B C 1
ATOM 4467 O O . ASN B 1 244 ? -10.93 34.25 19.844 1 87.94 244 ASN B O 1
ATOM 4471 N N . THR B 1 245 ? -9.914 35.188 21.641 1 86.88 245 THR B N 1
ATOM 4472 C CA . THR B 1 245 ? -8.75 34.312 21.453 1 86.88 245 THR B CA 1
ATOM 4473 C C . THR B 1 245 ? -9.016 32.906 22 1 86.88 245 THR B C 1
ATOM 4475 O O . THR B 1 245 ? -9.438 32.75 23.141 1 86.88 245 THR B O 1
ATOM 4478 N N . ILE B 1 246 ? -8.969 32 21.094 1 85.62 246 ILE B N 1
ATOM 4479 C CA . ILE B 1 246 ? -9.156 30.594 21.453 1 85.62 246 ILE B CA 1
ATOM 4480 C C . ILE B 1 246 ? -7.895 29.797 21.109 1 85.62 246 ILE B C 1
ATOM 4482 O O . ILE B 1 246 ? -7.141 30.188 20.203 1 85.62 246 ILE B O 1
ATOM 4486 N N . ASN B 1 247 ? -7.594 28.781 21.984 1 88.75 247 ASN B N 1
ATOM 4487 C CA . ASN B 1 247 ? -6.516 27.859 21.672 1 88.75 247 ASN B CA 1
ATOM 4488 C C . ASN B 1 247 ? -7.035 26.594 20.969 1 88.75 247 ASN B C 1
ATOM 4490 O O . ASN B 1 247 ? -8.102 26.078 21.328 1 88.75 247 ASN B O 1
ATOM 4494 N N . LEU B 1 248 ? -6.289 26.266 19.906 1 91.5 248 LEU B N 1
ATOM 4495 C CA . LEU B 1 248 ? -6.684 25.094 19.125 1 91.5 248 LEU B CA 1
ATOM 4496 C C . LEU B 1 248 ? -5.574 24.047 19.125 1 91.5 248 LEU B C 1
ATOM 4498 O O . LEU B 1 248 ? -4.402 24.375 19.297 1 91.5 248 LEU B O 1
ATOM 4502 N N . SER B 1 249 ? -5.988 22.797 19.109 1 93.38 249 SER B N 1
ATOM 4503 C CA . SER B 1 249 ? -5.098 21.656 18.906 1 93.38 249 SER B CA 1
ATOM 4504 C C . SER B 1 249 ? -5.527 20.828 17.703 1 93.38 249 SER B C 1
ATOM 4506 O O . SER B 1 249 ? -6.684 20.891 17.266 1 93.38 249 SER B O 1
ATOM 4508 N N . ILE B 1 250 ? -4.477 20.219 17.047 1 94.12 250 ILE B N 1
ATOM 4509 C CA . ILE B 1 250 ? -4.758 19.344 15.906 1 94.12 250 ILE B CA 1
ATOM 4510 C C . ILE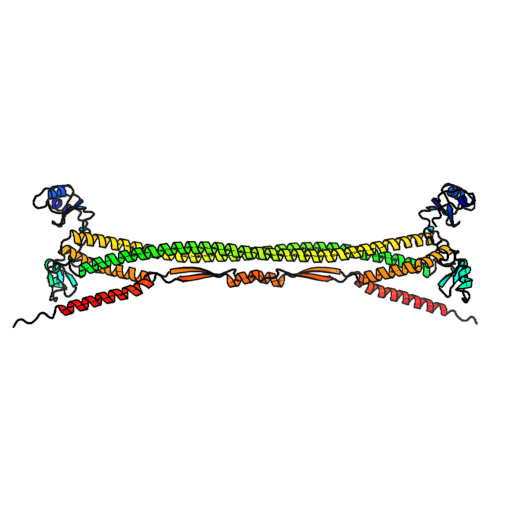 B 1 250 ? -4.488 17.891 16.297 1 94.12 250 ILE B C 1
ATOM 4512 O O . ILE B 1 250 ? -3.48 17.578 16.938 1 94.12 250 ILE B O 1
ATOM 4516 N N . LYS B 1 251 ? -5.539 16.984 15.945 1 91.69 251 LYS B N 1
ATOM 4517 C CA . LYS B 1 251 ? -5.418 15.57 16.281 1 91.69 251 LYS B CA 1
ATOM 4518 C C . LYS B 1 251 ? -5.789 14.688 15.086 1 91.69 251 LYS B C 1
ATOM 4520 O O . LYS B 1 251 ? -6.691 15.023 14.32 1 91.69 251 LYS B O 1
ATOM 4525 N N . LEU B 1 252 ? -4.918 13.664 15.008 1 89.62 252 LEU B N 1
ATOM 4526 C CA . LEU B 1 252 ? -5.215 12.648 14.008 1 89.62 252 LEU B CA 1
ATOM 4527 C C . LEU B 1 252 ? -6.09 11.547 14.586 1 89.62 252 LEU B C 1
ATOM 4529 O O . LEU B 1 252 ? -5.77 10.984 15.633 1 89.62 252 LEU B O 1
ATOM 4533 N N . ASN B 1 253 ? -7.293 11.258 13.992 1 85.25 253 ASN B N 1
ATOM 4534 C CA . ASN B 1 253 ? -8.141 10.117 14.336 1 85.25 253 ASN B CA 1
ATOM 4535 C C . ASN B 1 253 ? -7.996 8.984 13.328 1 85.25 253 ASN B C 1
ATOM 4537 O O . ASN B 1 253 ? -8.406 9.117 12.172 1 85.25 253 ASN B O 1
ATOM 4541 N N . THR B 1 254 ? -7.258 7.93 13.797 1 74.06 254 THR B N 1
ATOM 4542 C CA . THR B 1 254 ? -6.977 6.809 12.906 1 74.06 254 THR B CA 1
ATOM 4543 C C . THR B 1 254 ? -7.934 5.652 13.172 1 74.06 254 THR B C 1
ATOM 4545 O O . THR B 1 254 ? -7.93 4.656 12.438 1 74.06 254 THR B O 1
ATOM 4548 N N . THR B 1 255 ? -8.562 5.359 14.352 1 62 255 THR B N 1
ATOM 4549 C CA . THR B 1 255 ? -9.32 4.184 14.758 1 62 255 THR B CA 1
ATOM 4550 C C . THR B 1 255 ? -10.203 3.682 13.625 1 62 255 THR B C 1
ATOM 4552 O O . THR B 1 255 ? -10.289 2.479 13.375 1 62 255 THR B O 1
ATOM 4555 N N . LEU B 1 256 ? -10.836 4.383 12.906 1 58.25 256 LEU B N 1
ATOM 4556 C CA . LEU B 1 256 ? -11.836 3.844 11.984 1 58.25 256 LEU B CA 1
ATOM 4557 C C . LEU B 1 256 ? -11.164 3.209 10.773 1 58.25 256 LEU B C 1
ATOM 4559 O O . LEU B 1 256 ? -11.461 2.068 10.422 1 58.25 256 LEU B O 1
ATOM 4563 N N . PRO B 1 257 ? -10.133 3.787 10.148 1 57.09 257 PRO B N 1
ATOM 4564 C CA . PRO B 1 257 ? -9.711 3.307 8.828 1 57.09 257 PRO B CA 1
ATOM 4565 C C . PRO B 1 257 ? -8.539 2.332 8.906 1 57.09 257 PRO B C 1
ATOM 4567 O O . PRO B 1 257 ? -8.461 1.394 8.109 1 57.09 257 PRO B O 1
ATOM 4570 N N . LYS B 1 258 ? -7.664 2.492 10.047 1 62.75 258 LYS B N 1
ATOM 4571 C CA . LYS B 1 258 ? -6.637 1.473 10.227 1 62.75 258 LYS B CA 1
ATOM 4572 C C . LYS B 1 258 ? -7.254 0.084 10.359 1 62.75 258 LYS B C 1
ATOM 4574 O O . LYS B 1 258 ? -6.766 -0.878 9.766 1 62.75 258 LYS B O 1
ATOM 4579 N N . GLN B 1 259 ? -8.336 0.147 11.07 1 65.31 259 GLN B N 1
ATOM 4580 C CA . GLN B 1 259 ? -9.008 -1.131 11.281 1 65.31 259 GLN B CA 1
ATOM 4581 C C . GLN B 1 259 ? -9.625 -1.646 9.984 1 65.31 259 GLN B C 1
ATOM 4583 O O . GLN B 1 259 ? -9.656 -2.855 9.742 1 65.31 259 GLN B O 1
ATOM 4588 N N . SER B 1 260 ? -9.773 -0.642 9.117 1 71.44 260 SER B N 1
ATOM 4589 C CA . SER B 1 260 ? -10.492 -1.068 7.922 1 71.44 260 SER B CA 1
ATOM 4590 C C . SER B 1 260 ? -9.562 -1.789 6.949 1 71.44 260 SER B C 1
ATOM 4592 O O . SER B 1 260 ? -9.898 -2.859 6.438 1 71.44 260 SER B O 1
ATOM 4594 N N . ILE B 1 261 ? -8.305 -1.183 6.836 1 73.5 261 ILE B N 1
ATOM 4595 C CA . ILE B 1 261 ? -7.398 -1.806 5.875 1 73.5 261 ILE B CA 1
ATOM 4596 C C . ILE B 1 261 ? -6.801 -3.074 6.48 1 73.5 261 ILE B C 1
ATOM 4598 O O . ILE B 1 261 ? -6.652 -4.086 5.793 1 73.5 261 ILE B O 1
ATOM 4602 N N . MET B 1 262 ? -6.664 -2.99 7.797 1 76.31 262 MET B N 1
ATOM 4603 C CA . MET B 1 262 ? -6.023 -4.117 8.477 1 76.31 262 MET B CA 1
ATOM 4604 C C . MET B 1 262 ? -6.996 -5.281 8.625 1 76.31 262 MET B C 1
ATOM 4606 O O . MET B 1 262 ? -6.578 -6.422 8.836 1 76.31 262 MET B O 1
ATOM 4610 N N . SER B 1 263 ? -8.266 -4.906 8.453 1 75.94 263 SER B N 1
ATOM 4611 C CA . SER B 1 263 ? -9.273 -5.953 8.609 1 75.94 263 SER B CA 1
ATOM 4612 C C . SER B 1 263 ? -9.492 -6.707 7.305 1 75.94 263 SER B C 1
ATOM 4614 O O . SER B 1 263 ? -10.164 -7.742 7.285 1 75.94 263 SER B O 1
ATOM 4616 N N . ILE B 1 264 ? -8.867 -6.199 6.316 1 76.81 264 ILE B N 1
ATOM 4617 C CA . ILE B 1 264 ? -9.016 -6.887 5.039 1 76.81 264 ILE B CA 1
ATOM 4618 C C . ILE B 1 264 ? -8.18 -8.164 5.047 1 76.81 264 ILE B C 1
ATOM 4620 O O . ILE B 1 264 ? -6.969 -8.125 5.266 1 76.81 264 ILE B O 1
ATOM 4624 N N . MET B 1 265 ? -8.898 -9.344 4.867 1 74.38 265 MET B N 1
ATOM 4625 C CA . MET B 1 265 ? -8.258 -10.648 5.043 1 74.38 265 MET B CA 1
ATOM 4626 C C . MET B 1 265 ? -7.656 -11.141 3.732 1 74.38 265 MET B C 1
ATOM 4628 O O . MET B 1 265 ? -6.789 -12.008 3.732 1 74.38 265 MET B O 1
ATOM 4632 N N . SER B 1 266 ? -8.242 -10.531 2.635 1 77.44 266 SER B N 1
ATOM 4633 C CA . SER B 1 266 ? -7.715 -10.977 1.35 1 77.44 266 SER B CA 1
ATOM 4634 C C . SER B 1 266 ? -7.969 -9.938 0.259 1 77.44 266 SER B C 1
ATOM 4636 O O . SER B 1 266 ? -8.898 -9.133 0.362 1 77.44 266 SER B O 1
ATOM 4638 N N . ILE B 1 267 ? -7.047 -9.883 -0.722 1 79.94 267 ILE B N 1
ATOM 4639 C CA . ILE B 1 267 ? -7.254 -9 -1.864 1 79.94 267 ILE B CA 1
ATOM 4640 C C . ILE B 1 267 ? -7.777 -9.805 -3.053 1 79.94 267 ILE B C 1
ATOM 4642 O O . ILE B 1 267 ? -8.016 -9.25 -4.129 1 79.94 267 ILE B O 1
ATOM 4646 N N . GLY B 1 268 ? -8.023 -11.156 -2.828 1 82.69 268 GLY B N 1
ATOM 4647 C CA . GLY B 1 268 ? -8.57 -12.07 -3.82 1 82.69 268 GLY B CA 1
ATOM 4648 C C . GLY B 1 268 ? -8.477 -13.531 -3.4 1 82.69 268 GLY B C 1
ATOM 4649 O O . GLY B 1 268 ? -7.977 -13.836 -2.318 1 82.69 268 GLY B O 1
ATOM 4650 N N . THR B 1 269 ? -9.219 -14.352 -4.125 1 87.25 269 THR B N 1
ATOM 4651 C CA . THR B 1 269 ? -9.156 -15.789 -3.891 1 87.25 269 THR B CA 1
ATOM 4652 C C . THR B 1 269 ? -8.859 -16.531 -5.188 1 87.25 269 THR B C 1
ATOM 4654 O O . THR B 1 269 ? -9.203 -16.078 -6.273 1 87.25 269 THR B O 1
ATOM 4657 N N . ILE B 1 270 ? -8.016 -17.484 -5.02 1 91.81 270 ILE B N 1
ATOM 4658 C CA . ILE B 1 270 ? -7.719 -18.344 -6.156 1 91.81 270 ILE B CA 1
ATOM 4659 C C . ILE B 1 270 ? -8.625 -19.578 -6.125 1 91.81 270 ILE B C 1
ATOM 4661 O O . ILE B 1 270 ? -8.641 -20.328 -5.141 1 91.81 270 ILE B O 1
ATOM 4665 N N . ASP B 1 271 ? -9.43 -19.75 -7.246 1 91.25 271 ASP B N 1
ATOM 4666 C CA . ASP B 1 271 ? -10.336 -20.891 -7.332 1 91.25 271 ASP B CA 1
ATOM 4667 C C . ASP B 1 271 ? -9.922 -21.844 -8.453 1 91.25 271 ASP B C 1
ATOM 4669 O O . ASP B 1 271 ? -9.375 -21.406 -9.477 1 91.25 271 ASP B O 1
ATOM 4673 N N . THR B 1 272 ? -10.062 -23.125 -8.102 1 91.94 272 THR B N 1
ATOM 4674 C CA . THR B 1 272 ? -9.891 -24.141 -9.125 1 91.94 272 THR B CA 1
ATOM 4675 C C . THR B 1 272 ? -11.25 -24.594 -9.664 1 91.94 272 THR B C 1
ATOM 4677 O O . THR B 1 272 ? -12.156 -24.922 -8.891 1 91.94 272 THR B O 1
ATOM 4680 N N . ILE B 1 273 ? -11.391 -24.531 -11.016 1 88.12 273 ILE B N 1
ATOM 4681 C CA . ILE B 1 273 ? -12.664 -24.891 -11.633 1 88.12 273 ILE B CA 1
ATOM 4682 C C . ILE B 1 273 ? -12.461 -26.078 -12.578 1 88.12 273 ILE B C 1
ATOM 4684 O O . ILE B 1 273 ? -11.469 -26.141 -13.305 1 88.12 273 ILE B O 1
ATOM 4688 N N . GLU B 1 274 ? -13.398 -27.062 -12.484 1 88.81 274 GLU B N 1
ATOM 4689 C CA . GLU B 1 274 ? -13.359 -28.203 -13.398 1 88.81 274 GLU B CA 1
ATOM 4690 C C . GLU B 1 274 ? -13.844 -27.812 -14.789 1 88.81 274 GLU B C 1
ATOM 4692 O O . GLU B 1 274 ? -14.852 -27.109 -14.93 1 88.81 274 GLU B O 1
ATOM 4697 N N . VAL B 1 275 ? -12.992 -28.125 -15.805 1 81.75 275 VAL B N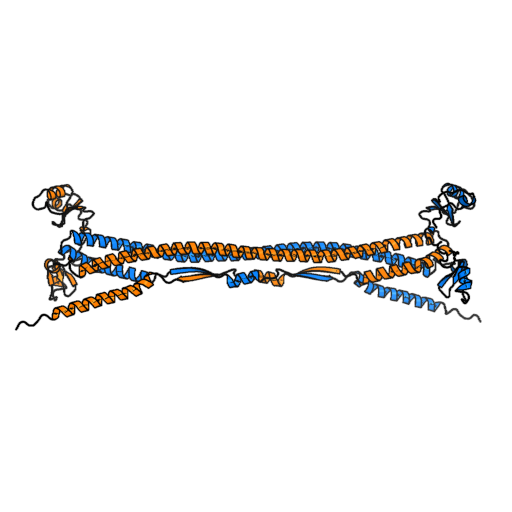 1
ATOM 4698 C CA . VAL B 1 275 ? -13.359 -27.828 -17.188 1 81.75 275 VAL B CA 1
ATOM 4699 C C . VAL B 1 275 ? -13.641 -29.125 -17.938 1 81.75 275 VAL B C 1
ATOM 4701 O O . VAL B 1 275 ? -12.992 -30.141 -17.688 1 81.75 275 VAL B O 1
ATOM 4704 N N . PRO B 1 276 ? -14.734 -29.266 -18.688 1 71.56 276 PRO B N 1
ATOM 4705 C CA . PRO B 1 276 ? -15.062 -30.5 -19.422 1 71.56 276 PRO B CA 1
ATOM 4706 C C . PRO B 1 276 ? -13.938 -30.953 -20.359 1 71.56 276 PRO B C 1
ATOM 4708 O O . PRO B 1 276 ? -13.242 -30.109 -20.938 1 71.56 276 PRO B O 1
ATOM 4711 N N . THR B 1 277 ? -13.422 -32.375 -20.344 1 64 277 THR B N 1
ATOM 4712 C CA . THR B 1 277 ? -12.367 -32.969 -21.188 1 64 277 THR B CA 1
ATOM 4713 C C . THR B 1 277 ? -12.906 -33.312 -22.562 1 64 277 THR B C 1
ATOM 4715 O O . THR B 1 277 ? -14.109 -33.531 -22.734 1 64 277 THR B O 1
ATOM 4718 N N . ALA B 1 278 ? -12.078 -33.156 -23.734 1 53.53 278 ALA B N 1
ATOM 4719 C CA . ALA B 1 278 ? -12.492 -33.562 -25.078 1 53.53 278 ALA B CA 1
ATOM 4720 C C . ALA B 1 278 ? -13.031 -35 -25.062 1 53.53 278 ALA B C 1
ATOM 4722 O O . ALA B 1 278 ? -13.984 -35.312 -25.781 1 53.53 278 ALA B O 1
ATOM 4723 N N . LYS B 1 279 ? -12.367 -35.969 -24.531 1 55.97 279 LYS B N 1
ATOM 4724 C CA . LYS B 1 279 ? -12.688 -37.375 -24.672 1 55.97 279 LYS B CA 1
ATOM 4725 C C . LYS B 1 279 ? -14.055 -37.688 -24.062 1 55.97 279 LYS B C 1
ATOM 4727 O O . LYS B 1 279 ? -14.805 -38.531 -24.594 1 55.97 279 LYS B O 1
ATOM 4732 N N . LYS B 1 280 ? -14.375 -37.188 -22.906 1 52.25 280 LYS B N 1
ATOM 4733 C CA . LYS B 1 280 ? -15.742 -37.406 -22.469 1 52.25 280 LYS B CA 1
ATOM 4734 C C . LYS B 1 280 ? -16.75 -36.875 -23.469 1 52.25 280 LYS B C 1
ATOM 4736 O O . LYS B 1 280 ? -17.828 -37.469 -23.641 1 52.25 280 LYS B O 1
ATOM 4741 N N . ILE B 1 281 ? -16.172 -36.031 -24.219 1 46.12 281 ILE B N 1
ATOM 4742 C CA . ILE B 1 281 ? -17.094 -35.594 -25.281 1 46.12 281 ILE B CA 1
ATOM 4743 C C . ILE B 1 281 ? -17.172 -36.656 -26.359 1 46.12 281 ILE B C 1
ATOM 4745 O O . ILE B 1 281 ? -18.25 -36.969 -26.859 1 46.12 281 ILE B O 1
ATOM 4749 N N . PHE B 1 282 ? -16 -37.281 -26.672 1 45.38 282 PHE B N 1
ATOM 4750 C CA . PHE B 1 282 ? -15.992 -38.25 -27.766 1 45.38 282 PHE B CA 1
ATOM 4751 C C . PHE B 1 282 ? -16.531 -39.594 -27.312 1 45.38 282 PHE B C 1
ATOM 4753 O O . PHE B 1 282 ? -17.203 -40.312 -28.078 1 45.38 282 PHE B O 1
ATOM 4760 N N . ARG B 1 283 ? -16.203 -40.188 -26.219 1 50.47 283 ARG B N 1
ATOM 4761 C CA . ARG B 1 283 ? -16.797 -41.438 -25.812 1 50.47 283 ARG B CA 1
ATOM 4762 C C . ARG B 1 283 ? -18.328 -41.344 -25.781 1 50.47 283 ARG B C 1
ATOM 4764 O O . ARG B 1 283 ? -19.031 -42.281 -26.156 1 50.47 283 ARG B O 1
ATOM 4771 N N . GLU B 1 284 ? -18.766 -40.281 -25.375 1 47.47 284 GLU B N 1
ATOM 4772 C CA . GLU B 1 284 ? -20.219 -40.219 -25.516 1 47.47 284 GLU B CA 1
ATOM 4773 C C . GLU B 1 284 ? -20.625 -40.344 -26.984 1 47.47 284 GLU B C 1
ATOM 4775 O O . GLU B 1 284 ? -21.641 -40.969 -27.297 1 47.47 284 GLU B O 1
ATOM 4780 N N . ARG B 1 285 ? -19.734 -40.125 -27.891 1 45.25 285 ARG B N 1
ATOM 4781 C CA . ARG B 1 285 ? -20.078 -40.281 -29.297 1 45.25 285 ARG B CA 1
ATOM 4782 C C . ARG B 1 285 ? -19.719 -41.688 -29.781 1 45.25 285 ARG B C 1
ATOM 4784 O O . ARG B 1 285 ? -20.469 -42.281 -30.562 1 45.25 285 ARG B O 1
ATOM 4791 N N . SER B 1 286 ? -18.562 -42.312 -29.375 1 44.28 286 SER B N 1
ATOM 4792 C CA . SER B 1 286 ? -18.188 -43.625 -29.875 1 44.28 286 SER B CA 1
ATOM 4793 C C . SER B 1 286 ? -19.016 -44.719 -29.219 1 44.28 286 SER B C 1
ATOM 4795 O O . SER B 1 286 ? -19.328 -45.719 -29.859 1 44.28 286 SER B O 1
ATOM 4797 N N . ASP B 1 287 ? -19.266 -44.75 -28 1 45.62 287 ASP B N 1
ATOM 4798 C CA . ASP B 1 287 ? -20.25 -45.719 -27.5 1 45.62 287 ASP B CA 1
ATOM 4799 C C . ASP B 1 287 ? -21.531 -45.688 -28.328 1 45.62 287 ASP B C 1
ATOM 4801 O O . ASP B 1 287 ? -22.156 -46.719 -28.547 1 45.62 287 ASP B O 1
ATOM 4805 N N . SER B 1 288 ? -21.734 -44.625 -28.953 1 42.72 288 SER B N 1
ATOM 4806 C CA . SER B 1 288 ? -22.828 -44.594 -29.922 1 42.72 288 SER B CA 1
ATOM 4807 C C . SER B 1 288 ? -22.469 -45.312 -31.203 1 42.72 288 SER B C 1
ATOM 4809 O O . SER B 1 288 ? -23.312 -45.969 -31.828 1 42.72 288 SER B O 1
ATOM 4811 N N . LEU B 1 289 ? -21.203 -45.375 -31.547 1 39.94 289 LEU B N 1
ATOM 4812 C CA . LEU B 1 289 ? -20.797 -46.062 -32.781 1 39.94 289 LEU B CA 1
ATOM 4813 C C . LEU B 1 289 ? -20.562 -47.562 -32.531 1 39.94 289 LEU B C 1
ATOM 4815 O O . LEU B 1 289 ? -20.938 -48.375 -33.375 1 39.94 289 LEU B O 1
ATOM 4819 N N . LYS B 1 290 ? -19.984 -48.094 -31.516 1 47.31 290 LYS B N 1
ATOM 4820 C CA . LYS B 1 290 ? -19.891 -49.5 -31.25 1 47.31 290 LYS B CA 1
ATOM 4821 C C . LYS B 1 290 ? -21.281 -50.125 -31.031 1 47.31 290 LYS B C 1
ATOM 4823 O O . LYS B 1 290 ? -21.531 -51.25 -31.453 1 47.31 290 LYS B O 1
ATOM 4828 N N . PHE B 1 291 ? -22.094 -49.438 -30.516 1 41.66 291 PHE B N 1
ATOM 4829 C CA . PHE B 1 291 ? -23.453 -49.938 -30.531 1 41.66 291 PHE B CA 1
ATOM 4830 C C . PHE B 1 291 ? -23.953 -50.125 -31.969 1 41.66 291 PHE B C 1
ATOM 4832 O O . PHE B 1 291 ? -24.641 -51.094 -32.281 1 41.66 291 PHE B O 1
ATOM 4839 N N . GLN B 1 292 ? -23.469 -49.344 -32.844 1 38.41 292 GLN B N 1
ATOM 4840 C CA . GLN B 1 292 ? -23.891 -49.5 -34.25 1 38.41 292 GLN B CA 1
ATOM 4841 C C . GLN B 1 292 ? -23.172 -50.656 -34.906 1 38.41 292 GLN B C 1
ATOM 4843 O O . GLN B 1 292 ? -23.781 -51.406 -35.688 1 38.41 292 GLN B O 1
ATOM 4848 N N . LEU B 1 293 ? -21.953 -50.906 -34.562 1 39.44 293 LEU B N 1
ATOM 4849 C CA . LEU B 1 293 ? -21.281 -52.031 -35.219 1 39.44 293 LEU B CA 1
ATOM 4850 C C . LEU B 1 293 ? -21.75 -53.344 -34.625 1 39.44 293 LEU B C 1
ATOM 4852 O O . LEU B 1 293 ? -21.891 -54.344 -35.344 1 39.44 293 LEU B O 1
ATOM 4856 N N . TYR B 1 294 ? -21.938 -53.469 -33.344 1 37 294 TYR B N 1
ATOM 4857 C CA . TYR B 1 294 ? -22.578 -54.656 -32.781 1 37 294 TYR B CA 1
ATOM 4858 C C . TYR B 1 294 ? -23.984 -54.812 -33.375 1 37 294 TYR B C 1
ATOM 4860 O O . TYR B 1 294 ? -24.406 -55.938 -33.656 1 37 294 TYR B O 1
ATOM 4868 N N . ASN B 1 295 ? -24.625 -53.781 -33.625 1 39.62 295 ASN B N 1
ATOM 4869 C CA . ASN B 1 295 ? -25.922 -53.938 -34.281 1 39.62 295 ASN B CA 1
ATOM 4870 C C . ASN B 1 295 ? -25.766 -54.344 -35.75 1 39.62 295 ASN B C 1
ATOM 4872 O O . ASN B 1 295 ? -26.609 -55.031 -36.281 1 39.62 295 ASN B O 1
ATOM 4876 N N . ASN B 1 296 ? -24.688 -53.969 -36.312 1 38.34 296 ASN B N 1
ATOM 4877 C CA . ASN B 1 296 ? -24.578 -54.406 -37.688 1 38.34 296 ASN B CA 1
ATOM 4878 C C . ASN B 1 296 ? -24.188 -55.875 -37.781 1 38.34 296 ASN B C 1
ATOM 4880 O O . ASN B 1 296 ? -24.578 -56.562 -38.75 1 38.34 296 ASN B O 1
ATOM 4884 N N . LYS B 1 297 ? -23.516 -56.469 -36.812 1 41.91 297 LYS B N 1
ATOM 4885 C CA . LYS B 1 297 ? -23.281 -57.906 -36.875 1 41.91 297 LYS B CA 1
ATOM 4886 C C . LYS B 1 297 ? -24.547 -58.688 -36.562 1 41.91 297 LYS B C 1
ATOM 4888 O O . LYS B 1 297 ? -24.734 -59.812 -37.031 1 41.91 297 LYS B O 1
ATOM 4893 N N . PHE B 1 298 ? -25.391 -58.156 -35.781 1 37.62 298 PHE B N 1
ATOM 4894 C CA . PHE B 1 298 ? -26.656 -58.844 -35.625 1 37.62 298 PHE B CA 1
ATOM 4895 C C . PHE B 1 298 ? -27.391 -58.938 -36.969 1 37.62 298 PHE B C 1
ATOM 4897 O O . PHE B 1 298 ? -28.062 -59.906 -37.281 1 37.62 298 PHE B O 1
ATOM 4904 N N . TYR B 1 299 ? -27.234 -57.938 -37.812 1 35.72 299 TYR B N 1
ATOM 4905 C CA . TYR B 1 299 ? -27.969 -58.031 -39.094 1 35.72 299 TYR B CA 1
ATOM 4906 C C . TYR B 1 299 ? -27.266 -59 -40.031 1 35.72 299 TYR B C 1
ATOM 4908 O O . TYR B 1 299 ? -27.906 -59.594 -40.906 1 35.72 299 TYR B O 1
ATOM 4916 N N . ARG B 1 300 ? -26.016 -59.188 -39.906 1 39.81 300 ARG B N 1
ATOM 4917 C CA . ARG B 1 300 ? -25.422 -60.094 -40.906 1 39.81 300 ARG B CA 1
ATOM 4918 C C . ARG B 1 300 ? -25.719 -61.562 -40.562 1 39.81 300 ARG B C 1
ATOM 4920 O O . ARG B 1 300 ? -25.891 -62.375 -41.438 1 39.81 300 ARG B O 1
ATOM 4927 N N . SER B 1 301 ? -25.766 -61.906 -39.281 1 35.72 301 SER B N 1
ATOM 4928 C CA . SER B 1 301 ? -26.047 -63.281 -38.969 1 35.72 301 SER B CA 1
ATOM 4929 C C . SER B 1 301 ? -27.484 -63.656 -39.344 1 35.72 301 SER B C 1
ATOM 4931 O O . SER B 1 301 ? -27.828 -64.812 -39.469 1 35.72 301 SER B O 1
ATOM 4933 N N . SER B 1 302 ? -28.422 -62.719 -39.344 1 35.03 302 SER B N 1
ATOM 4934 C CA . SER B 1 302 ? -29.781 -63.125 -39.688 1 35.03 302 SER B CA 1
ATOM 4935 C C . SER B 1 302 ? -29.891 -63.469 -41.156 1 35.03 302 SER B C 1
ATOM 4937 O O . SER B 1 302 ? -30.859 -64.125 -41.594 1 35.03 302 SER B O 1
ATOM 4939 N N . LEU B 1 303 ? -29.078 -62.938 -42.031 1 34.41 303 LEU B N 1
ATOM 4940 C CA . LEU B 1 303 ? -29.312 -63.25 -43.438 1 34.41 303 LEU B CA 1
ATOM 4941 C C . LEU B 1 303 ? -28.781 -64.625 -43.781 1 34.41 303 LEU B C 1
ATOM 4943 O O . LEU B 1 303 ? -29.156 -65.188 -44.812 1 34.41 303 LEU B O 1
ATOM 4947 N N . ARG B 1 304 ? -27.859 -65.188 -43.031 1 35.66 304 ARG B N 1
ATOM 4948 C CA . ARG B 1 304 ? -27.312 -66.5 -43.5 1 35.66 304 ARG B CA 1
ATOM 4949 C C . ARG B 1 304 ? -28.297 -67.625 -43.281 1 35.66 304 ARG B C 1
ATOM 4951 O O . ARG B 1 304 ? -28.109 -68.75 -43.75 1 35.66 304 ARG B O 1
ATOM 4958 N N . SER B 1 305 ? -29.172 -67.5 -42.312 1 28.98 305 SER B N 1
ATOM 4959 C CA . SER B 1 305 ? -29.953 -68.688 -42.062 1 28.98 305 SER B CA 1
ATOM 4960 C C . SER B 1 305 ? -30.984 -68.938 -43.156 1 28.98 305 SER B C 1
ATOM 4962 O O . SER B 1 305 ? -31.766 -69.938 -43.062 1 28.98 305 SER B O 1
ATOM 4964 N N . LYS B 1 306 ? -31.25 -67.938 -43.906 1 35.28 306 LYS B N 1
ATOM 4965 C CA . LYS B 1 306 ? -32.344 -68.25 -44.781 1 35.28 306 LYS B CA 1
ATOM 4966 C C . LYS B 1 306 ? -31.891 -69.188 -45.906 1 35.28 306 LYS B C 1
ATOM 4968 O O . LYS B 1 306 ? -31.859 -68.812 -47.062 1 35.28 306 LYS B O 1
ATOM 4973 N N . VAL B 1 307 ? -30.859 -70 -45.688 1 25.95 307 VAL B N 1
ATOM 4974 C CA . VAL B 1 307 ? -30.578 -71 -46.75 1 25.95 307 VAL B CA 1
ATOM 4975 C C . VAL B 1 307 ? -31.734 -72 -46.844 1 25.95 307 VAL B C 1
ATOM 4977 O O . VAL B 1 307 ? -32.281 -72.438 -45.812 1 25.95 307 VAL B O 1
ATOM 4980 N N . PHE B 1 308 ? -32.5 -72.062 -47.938 1 31.06 308 PHE B N 1
ATOM 4981 C CA . PHE B 1 308 ? -33.625 -72.812 -48.5 1 31.06 308 PHE B CA 1
ATOM 4982 C C . PHE B 1 308 ? -33.438 -74.312 -48.312 1 31.06 308 PHE B C 1
ATOM 4984 O O . PHE B 1 308 ? -32.312 -74.812 -48.406 1 31.06 308 PHE B O 1
ATOM 4991 N N . PRO B 1 309 ? -34.344 -74.938 -47.5 1 30.55 309 PRO B N 1
ATOM 4992 C CA . PRO B 1 309 ? -34.469 -76.438 -47.406 1 30.55 309 PRO B CA 1
ATOM 4993 C C . PRO B 1 309 ? -34.469 -77.125 -48.75 1 30.55 309 PRO B C 1
ATOM 4995 O O . PRO B 1 309 ? -34.938 -76.562 -49.75 1 30.55 309 PRO B O 1
ATOM 4998 N N . CYS B 1 310 ? -33.406 -77.688 -49.219 1 28.59 310 CYS B N 1
ATOM 4999 C CA . CYS B 1 310 ? -33.469 -78.562 -50.406 1 28.59 310 CYS B CA 1
ATOM 5000 C C . CYS B 1 310 ? -34.75 -79.438 -50.344 1 28.59 310 CYS B C 1
ATOM 5002 O O . CYS B 1 310 ? -35.156 -79.875 -49.281 1 28.59 310 CYS B O 1
ATOM 5004 N N . PRO B 1 311 ? -35.625 -79.562 -51.562 1 31.2 311 PRO B N 1
ATOM 5005 C CA . PRO B 1 311 ? -36.719 -80.5 -51.688 1 31.2 311 PRO B CA 1
ATOM 5006 C C . PRO B 1 311 ? -36.312 -81.938 -51.281 1 31.2 311 PRO B C 1
ATOM 5008 O O . PRO B 1 311 ? -35.156 -82.312 -51.406 1 31.2 311 PRO B O 1
#

Organism: Mytilus edulis (NCBI:txid6550)

InterPro domains:
  IPR000315 B-box-type zinc finger [PF00643] (63-94)
  IPR000315 B-box-type zinc finger [PS50119] (1-51)
  IPR000315 B-box-type zinc finger [SM00336] (1-51)
  IPR000315 B-box-type zinc finger [SM00336] (60-101)
  IPR047153 TRIM45/56/19-like [PTHR25462] (5-236)

Nearest PDB structures (foldseek):
  8akz-assembly1_0  TM=4.751E-01  e=6.268E+00  Synechocystis sp. PCC 6803
  8akz-assembly1_0  TM=4.746E-01  e=6.809E+00  Synechocystis sp. PCC 6803

Radius of gyration: 63.4 Å; Cα contacts (8 Å, |Δi|>4): 754; chains: 2; bounding box: 66×174×121 Å

Secondary structure (DSSP, 8-state):
----S-HHHHHTT--PPP-EEETTTTEEE-HHHHHHHHHSTTTTTSPEEETTT-GGGSTTTT-B-TTTTT-B--EEETTTTEEE-HHHHHHTSTT-S-EEEHHHHTTTGGGSHHHHHHHHHHHHHHHHHHHHHHHHHHHHHHHHHHHHHHHHHHHHHHHHHHHHHHHHHHHHHHHHHHHHHHHHHHHHHHHHHHHHHHHHHHHHHHHHHHHHHH--HHHHHHHHHHTHHHHHHHHHHHHHHHHH--EEEEEEE-HHHHHHHHT---S-EEEEEEE--HHHHHHHHHHHHHHHHHHHHHHHHHHHT------/----S-HHHHHTT--PPP-EEETTTTEEE-HHHHHHHHHSTTTTTS-EEETTT-GGGSTTTT-B-TTTTT-B--EEETTTTEEE-HHHHHHTSTT-S-EEEHHHHTTTGGGSHHHHHHHHHHHHHHHHHHHHHHHHHHHHHHHHHHHHHHHHHHHHHHHHHHHHHHHHHHHHHHHHHHHHHHHHHHHHHHHHHHHHHHHHHHHHHHHHHHHHHH--HHHHHHHHHHTHHHHHHHHHHHHHHHHH--EEEEEEE-HHHHHHHHT---S-EEEEEEE--HHHHHHHHHHHHHHHHHHHHHHHHHHTT------

Sequence (622 aa):
MENSQCEPCRARDKNNTPTYWCVICEEALCLECSEHHRVQKISRSHELLDIKIKPMNINISDQRCSEHDNLPFEYFCVDHDSLCCKECQVESHRSCQKIMSVDIASKGIKSSQSFIDAVELIEHVLMTTNSLSYDRNTLTESIEKEAQMIKDEIRKVKEEAITHIEYLAKLLFEDLKLKKDKIVTNAKGTIDELEDIKRMTKEKKDTFDIVDKHGSEKQAFLAVHAHKTVLADLEQRISTITENTINLSIKLNTTLPKQSIMSIMSIGTIDTIEVPTAKKIFRERSDSLKFQLYNNKFYRSSLRSKVFPCPMENSQCEPCRARDKNNTPTYWCVICEEALCLECSEHHRVQKISRSHELLDIKIKPMNINISDQRCSEHDNLPFEYFCVDHDSLCCKECQVESHRSCQKIMSVDIASKGIKSSQSFIDAVELIEHVLMTTNSLSYDRNTLTESIEKEAQMIKDEIRKVKEEAITHIEYLAKLLFEDLKLKKDKIVTNAKGTIDELEDIKRMTKEKKDTFDIVDKHGSEKQAFLAVHAHKTVLADLEQRISTITENTINLSIKLNTTLPKQSIMSIMSIGTIDTIEVPTAKKIFRERSDSLKFQLYNNKFYRSSLRSKVFPCP

Solvent-accessible surface area (backbone atoms only — not comparable to full-atom values): 33496 Å² total; per-residue (Å²): 127,73,74,65,41,6,49,73,33,46,77,68,78,36,89,41,60,43,47,28,24,30,56,76,76,69,40,40,21,17,68,68,51,43,53,50,37,53,66,34,85,91,38,39,84,46,55,70,33,48,38,88,61,22,46,59,69,40,63,51,72,63,43,20,30,85,88,54,90,56,34,60,49,51,28,33,31,64,84,74,70,39,80,23,23,76,65,40,39,64,68,79,40,56,84,55,86,52,65,41,45,34,72,66,68,9,59,64,29,78,80,27,68,68,43,48,49,52,52,50,48,42,51,49,50,46,52,51,37,53,50,53,41,50,51,39,52,49,48,45,54,50,47,52,51,41,50,52,53,43,51,52,50,51,52,50,52,49,50,51,47,45,50,50,50,52,49,37,51,50,52,48,53,50,50,49,50,54,56,50,49,52,53,44,51,52,37,52,52,51,40,52,52,36,51,51,52,41,52,56,40,49,53,49,44,51,36,51,50,36,24,68,75,59,39,50,43,52,51,38,38,47,47,52,63,72,41,45,63,60,53,52,47,52,50,50,53,52,50,52,50,61,72,68,58,74,37,72,42,71,43,76,48,39,74,72,29,51,50,49,60,68,60,54,85,45,62,52,45,80,44,79,40,83,40,90,51,71,58,69,57,42,51,66,51,44,62,56,47,54,55,48,50,59,51,48,52,58,56,56,63,62,62,64,67,72,66,78,79,79,134,129,73,75,64,41,5,48,73,34,48,77,70,77,37,88,39,60,42,48,28,23,30,53,76,76,69,38,41,21,16,69,68,51,42,54,50,38,54,66,34,84,92,39,37,82,45,56,69,33,49,39,90,62,23,48,54,74,43,59,52,73,64,43,21,29,84,88,52,90,56,33,58,51,50,28,32,30,64,84,74,71,40,78,22,22,76,65,41,38,64,69,78,41,55,86,55,85,52,66,42,44,33,72,67,69,10,61,61,28,78,80,28,67,69,42,48,51,51,52,50,50,41,52,48,49,46,52,51,37,52,50,52,43,50,51,38,54,50,49,45,52,50,48,53,52,41,50,51,52,43,50,52,50,51,53,48,52,49,50,51,48,43,51,49,49,51,51,38,51,51,51,48,53,50,48,48,50,52,54,51,47,53,54,43,52,51,37,51,51,50,40,52,53,36,49,51,50,42,53,56,42,49,54,50,45,53,38,50,50,37,25,69,74,60,39,49,45,51,51,37,36,47,45,50,63,72,42,44,64,59,54,52,50,52,51,49,53,54,52,51,50,60,73,69,59,75,36,73,42,69,44,75,50,40,77,71,26,52,52,50,60,69,60,54,85,46,61,53,44,79,43,78,42,84,40,92,53,72,58,69,56,43,49,66,50,45,62,55,44,54,53,48,53,59,50,49,51,57,56,56,61,63,62,66,66,73,65,76,79,77,134

Foldseek 3Di:
DQPQAFPVQVVVVHRAGFQKAWPVVRTGHRPVRVVVLCPDPVRVPTDIHGPVVPPCVVVVLCCFDPVPPRAHFFKAQPVVRDTDHPVCCVPVVVVGDDMDTPVVVCPCVCVDPVVVVVVVVVVVVVVVVVVVVVLVVVVVVVVVVVVVVVVVVVVVLVVVVVVVVVVVVVVVVVVVVVVVCVVVVVVVVLVVVVVVLVVVVVVLVVLQVCCVPPNDPVSNVCSCVVCVVVVVVSVVSVVVSVVPDDDDDDDDDDVPCVCVVVVDPDSDDDDDDDDDDVVVVCVVVCVVVVVVVVVVVVVVVVVVPVPDDDD/DQPQAFVVQVVVVHRAGFQKAFPVVRTGHRPVRVVVLCPDPVRVPTDIHGPVRPPCVVVVLCCFDPVPPRAHFFKAQPVVRDTDHPVCCVPVVVVGDDMDTPVVVCPCVCVDPVVVVVVVVVVVVVVVVVVVVVLVVVVVVVVVVVVVVVVVVVVVLVVVVVVVVVVVVVVVVVVVVVVVCVVVVVVVVLVVVVVVLVVVVVVLVVLQVCCVPPNDPVSNVCSCVVCVVVVVVSVVSVVVSVVPDDDDDDDDDDVPCVCVVVVDPDSDDDDDDDDDGVVVVCVVVVVVVVVVVVVVVVVVVVVVPVPDDDD

pLDDT: mean 79.56, std 18.67, range [25.55, 97.56]